Protein AF-A0A7S2YLT6-F1 (afdb_monomer)

Solvent-accessible surface area (backbone atoms only — not comparable to full-atom values): 23359 Å² total; per-residue (Å²): 95,72,69,26,52,54,26,42,77,68,73,33,27,68,60,14,34,54,52,37,60,72,60,44,71,87,67,78,70,88,83,60,82,76,54,68,43,43,98,84,69,46,69,44,79,70,74,45,62,66,46,40,48,51,37,14,54,24,23,46,75,59,68,37,20,67,62,13,30,54,28,36,37,53,46,51,60,62,55,68,71,61,72,83,83,61,91,67,80,53,81,66,76,68,55,53,59,20,54,49,27,35,52,33,18,52,18,21,49,46,44,41,50,50,50,62,64,68,48,70,79,67,71,42,69,41,72,37,62,57,96,84,40,79,73,46,65,46,74,36,79,46,83,60,48,63,55,38,47,66,68,65,47,79,78,67,84,84,80,55,72,71,58,63,66,74,70,57,59,60,85,74,35,73,67,26,54,52,43,44,74,76,45,14,57,64,56,17,47,55,25,21,53,53,13,53,71,32,89,79,38,49,69,68,49,33,44,52,26,35,50,55,42,20,51,51,24,50,74,48,64,39,31,67,61,12,25,54,37,15,48,52,40,41,54,54,57,50,56,57,56,75,69,49,76,75,69,86,78,77,76,73,89,79,74,97,79,78,81,89,76,80,88,89,88,83,81,78,70,62,67,63,54,55,53,52,51,52,51,37,52,49,41,21,50,40,33,48,23,28,52,48,26,17,51,20,30,35,77,72,68,37,28,66,62,15,43,33,47,54,37,47,93,64,81,51,91,54,29,57,59,51,41,12,26,28,50,43,56,42,54,71,68,53,25,73,75,29,57,68,42,35,21,46,33,24,42,28,40,12,52,52,27,18,52,51,15,53,30,32,39,71,66,64,42,48,70,61,13,36,53,30,7,52,53,7,36,53,27,40,55,49,20,61,71,54,41,52,77,74,49,55,76,78,46,71,69,69,66,50,62,65,64,34,62,18,52,51,44,30,36,52,36,28,51,76,72,67,40,53,68,64,30,49,52,59,55,53,68,43,78,108

Radius of gyration: 25.19 Å; Cα contacts (8 Å, |Δi|>4): 505; chains: 1; bounding box: 58×69×79 Å

Foldseek 3Di:
DVVLVVCVVVVNLVVSLVVLVVLDDPDDPPPDDQDCADPVRHGDSDPPLVSLQSNLVSCVSVLVLLSNLLSLLVSLVVLVVPDPPDPPDDVSVPPLLLVSLLSNLSSLVSLVVVVVVVPDQPQPFDFDDDVNHRLGTDSDSCPVQVVLLVVCDDPDPDDCPVVLVVPAPRRNDPSNSVCSNPPSLSSSLVSLVVSCPDPSRDPLSNLSSLLSNLVSCVSSVVLVSSLVSLVVLLVVLVVVVVPDDDDPPPPPPDDPDDDDDDDDDDPPPPPVVVVLVVVLSSLLSNLSSLLSNLSSCVSVLNLVVSVCSLQPPVPDPCSLLSSLCSNLSADPVNLVVDLLSVLSSLQSSLSSLLSNLSSCVSVVNLVSSLVSLVSSVVSNVVSVVSVPPVVCVPDVPLVVLLVRSSLVSNLVSCSVVVNNVVSVVSNVVSVD

pLDDT: mean 81.08, std 16.62, range [42.81, 97.69]

Organism: NCBI:txid265537

Nearest PDB structures (foldseek):
  6hc2-assembly4_S  TM=3.776E-01  e=1.003E-03  Homo sapiens
  5a6c-assembly2_A  TM=5.359E-01  e=8.672E-02  Homo sapiens
  4zlh-assembly1_A  TM=3.354E-01  e=3.673E-02  Escherichia coli O157:H7
  8qag-assembly2_B  TM=4.670E-01  e=6.438E-01  synthetic construct
  3lca-assembly1_A  TM=1.648E-01  e=1.759E-02  Saccharomyces cerevisiae

Secondary structure (DSSP, 8-state):
-HHHHHHHHTT-HHHHHHHHHHHS-S---TTS---SB-TTSPBP----HHHHHHHHHHHHHTT-HHHHHHHHHHHHHHHHTS-TT--S--TTTTS-HHHHHHHHHHHHHHHHHHHHHHS----EEEEEEETTEEEEEEEE-HHHHHHHHHHT----SSS-HHHHHTTSPPTTSHHHHHHHHH-HHHHHHHHHHHHHH-TT--HHHHHHHHHHHHHHHHHHT-HHHHHHHHHHHHHHHHH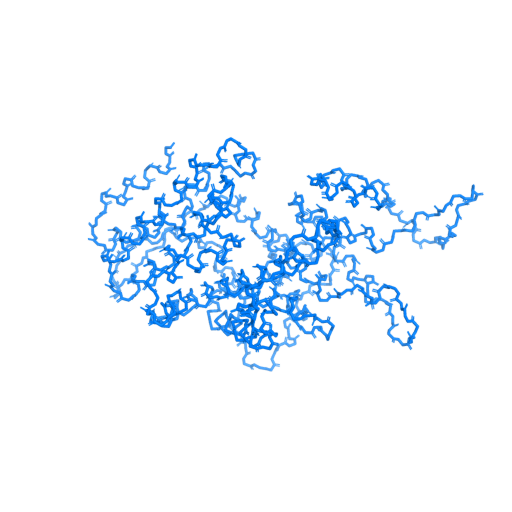HHHTSPPPTTTT--------------SSTTTHHHHHHHHHHHHHHHHHHHHHHHHHHHHHTT-HHHHHHHHHTTS--TTHHHHHHHHHHT--HHHHHH-HHHHHHHHHHHHHHHHHHHHHHHHTT-HHHHHHHHHHHHHHHHHHHHHSHHHHHTTS-HHHHHHS-HHHHHHHHHHHHTT-HHHHHHHHHHHH-

Mean predicted aligned error: 9.17 Å

Sequence (432 aa):
NNLSVVYQTSHKPHLALHTLGKAMPQQPNEESHPTLFLPDGTASPVTSVNAVWNAALCALQARNFRASYDCFAICLLHGSSINTDDNNNHIYAKFNHGRTWLRLAEACMGLHQELELSNKPYYNAAPINVAGEPAGVVIQHQAHLNHYQNMFGARGTSDDDDAYENELPPLGSAEDLELVSKMPLKRARYALERAIGHSDSDNETRHAANLCLSYICLVARDYVQALELSIAVILSTASEEELAPPPADAESKSDANKTPSADKSKDKSGTNSLTAALDTARMRRRATARMYAAEASCCLGDGLQAMQFLAGDGSDPDAFNKLASDLGGITLETAAASNMAKCRLARAQSEVRSSASAVTAAMGNLTAAKQLAISAQAMEDAAYLNGGAGMAAFEPTSFYRERSPARQALIYCLLRTGNHTAALSLLESARQ

Structure (mmCIF, N/CA/C/O backbone):
data_AF-A0A7S2YLT6-F1
#
_entry.id   AF-A0A7S2YLT6-F1
#
loop_
_atom_site.group_PDB
_atom_site.id
_atom_site.type_symbol
_atom_site.label_atom_id
_atom_site.label_alt_id
_atom_site.label_comp_id
_atom_site.label_asym_id
_atom_site.label_entity_id
_atom_site.label_seq_id
_atom_site.pdbx_PDB_ins_code
_atom_site.Cartn_x
_atom_site.Cartn_y
_atom_site.Cartn_z
_atom_site.occupancy
_atom_site.B_iso_or_equiv
_atom_site.auth_seq_id
_atom_site.auth_comp_id
_atom_site.auth_asym_id
_atom_site.auth_atom_id
_atom_site.pdbx_PDB_model_num
ATOM 1 N N . ASN A 1 1 ? 7.865 -2.178 -29.621 1.00 79.88 1 ASN A N 1
ATOM 2 C CA . ASN A 1 1 ? 7.938 -1.122 -28.589 1.00 79.88 1 ASN A CA 1
ATOM 3 C C . ASN A 1 1 ? 6.876 -0.031 -28.756 1.00 79.88 1 ASN A C 1
ATOM 5 O O . ASN A 1 1 ? 6.018 0.093 -27.902 1.00 79.88 1 ASN A O 1
ATOM 9 N N . ASN A 1 2 ? 6.839 0.744 -29.847 1.00 85.81 2 ASN A N 1
ATOM 10 C CA . ASN A 1 2 ? 5.836 1.826 -29.959 1.00 85.81 2 ASN A CA 1
ATOM 11 C C . ASN A 1 2 ? 4.386 1.313 -29.889 1.00 85.81 2 ASN A C 1
ATOM 13 O O . ASN A 1 2 ? 3.569 1.861 -29.156 1.00 85.81 2 ASN A O 1
ATOM 17 N N . LEU A 1 3 ? 4.084 0.205 -30.574 1.00 87.12 3 LEU A N 1
ATOM 18 C CA . LEU A 1 3 ? 2.760 -0.422 -30.512 1.00 87.12 3 LEU A CA 1
ATOM 19 C C . LEU A 1 3 ? 2.391 -0.901 -29.096 1.00 87.12 3 LEU A C 1
ATOM 21 O O . LEU A 1 3 ? 1.240 -0.775 -28.689 1.00 87.12 3 LEU A O 1
ATOM 25 N N . SER A 1 4 ? 3.357 -1.405 -28.321 1.00 87.12 4 SER A N 1
ATOM 26 C CA . SER A 1 4 ? 3.094 -1.828 -26.944 1.00 87.12 4 SER A CA 1
ATOM 27 C C . SER A 1 4 ? 2.821 -0.640 -26.031 1.00 87.12 4 SER A C 1
ATOM 29 O O . SER A 1 4 ? 1.921 -0.734 -25.208 1.00 87.12 4 SER A O 1
ATOM 31 N N . VAL A 1 5 ? 3.510 0.492 -26.224 1.00 86.31 5 VAL A N 1
ATOM 32 C CA . VAL A 1 5 ? 3.201 1.748 -25.519 1.00 86.31 5 VAL A CA 1
ATOM 33 C C . VAL A 1 5 ? 1.771 2.196 -25.827 1.00 86.31 5 VAL A C 1
ATOM 35 O O . VAL A 1 5 ? 1.038 2.535 -24.907 1.00 86.31 5 VAL A O 1
ATOM 38 N N . VAL A 1 6 ? 1.328 2.119 -27.087 1.00 90.56 6 VAL A N 1
ATOM 39 C CA . VAL A 1 6 ? -0.062 2.444 -27.464 1.00 90.56 6 VAL A CA 1
ATOM 40 C C . VAL A 1 6 ? -1.070 1.517 -26.776 1.00 90.56 6 VAL A C 1
ATOM 42 O O . VAL A 1 6 ? -2.093 1.977 -26.266 1.00 90.56 6 VAL A O 1
ATOM 45 N N . TYR A 1 7 ? -0.802 0.209 -26.723 1.00 91.12 7 TYR A N 1
ATOM 46 C CA . TYR A 1 7 ? -1.676 -0.719 -25.999 1.00 91.12 7 TYR A CA 1
ATOM 47 C C . TYR A 1 7 ? -1.670 -0.474 -24.491 1.00 91.12 7 TYR A C 1
ATOM 49 O O . TYR A 1 7 ? -2.726 -0.548 -23.863 1.00 91.12 7 TYR A O 1
ATOM 57 N N . GLN A 1 8 ? -0.518 -0.136 -23.920 1.00 86.50 8 GLN A N 1
ATOM 58 C CA . GLN A 1 8 ? -0.373 0.192 -22.509 1.00 86.50 8 GLN A CA 1
ATOM 59 C C . GLN A 1 8 ? -1.177 1.443 -22.137 1.00 86.50 8 GLN A C 1
ATOM 61 O O . GLN A 1 8 ? -1.973 1.400 -21.201 1.00 86.50 8 GLN A O 1
ATOM 66 N N . THR A 1 9 ? -1.034 2.532 -22.901 1.00 87.75 9 THR A N 1
ATOM 67 C CA . THR A 1 9 ? -1.788 3.778 -22.681 1.00 87.75 9 THR A CA 1
ATOM 68 C C . THR A 1 9 ? -3.284 3.609 -22.934 1.00 87.75 9 THR A C 1
ATOM 70 O O . THR A 1 9 ? -4.087 4.330 -22.355 1.00 87.75 9 THR A O 1
ATOM 73 N N . SER A 1 10 ? -3.674 2.609 -23.729 1.00 89.50 10 SER A N 1
ATOM 74 C CA . SER A 1 10 ? -5.073 2.211 -23.935 1.00 89.50 10 SER A CA 1
ATOM 75 C C . SER A 1 10 ? -5.601 1.232 -22.873 1.00 89.50 10 SER A C 1
ATOM 77 O O . SER A 1 10 ? -6.651 0.625 -23.085 1.00 89.50 10 SER A O 1
ATOM 79 N N . HIS A 1 11 ? -4.874 1.023 -21.768 1.00 85.94 11 HIS A N 1
ATOM 80 C CA . HIS A 1 11 ? -5.207 0.078 -20.694 1.00 85.94 11 HIS A CA 1
ATOM 81 C C . HIS A 1 11 ? -5.394 -1.379 -21.163 1.00 85.94 11 HIS A C 1
ATOM 83 O O . HIS A 1 11 ? -6.207 -2.127 -20.621 1.00 85.94 11 HIS A O 1
ATOM 89 N N . LYS A 1 12 ? -4.618 -1.816 -22.165 1.00 89.81 12 LYS A N 1
ATOM 90 C CA . LYS A 1 12 ? -4.591 -3.200 -22.679 1.00 89.81 12 LYS A CA 1
ATOM 91 C C . LYS A 1 12 ? -3.214 -3.846 -22.452 1.00 89.81 12 LYS A C 1
ATOM 93 O O . LYS A 1 12 ? -2.531 -4.189 -23.423 1.00 89.81 12 LYS A O 1
ATOM 98 N N . PRO A 1 13 ? -2.786 -4.041 -21.188 1.00 88.25 13 PRO A N 1
ATOM 99 C CA . PRO A 1 13 ? -1.430 -4.498 -20.874 1.00 88.25 13 PRO A CA 1
ATOM 100 C C . PRO A 1 13 ? -1.134 -5.908 -21.409 1.00 88.25 13 PRO A C 1
ATOM 102 O O . PRO A 1 13 ? -0.014 -6.182 -21.823 1.00 88.25 13 PRO A O 1
ATOM 105 N N . HIS A 1 14 ? -2.141 -6.782 -21.509 1.00 87.94 14 HIS A N 1
ATOM 106 C CA . HIS A 1 14 ? -1.992 -8.124 -22.085 1.00 87.94 14 HIS A CA 1
ATOM 107 C C . HIS A 1 14 ? -1.628 -8.096 -23.583 1.00 87.94 14 HIS A C 1
ATOM 109 O O . HIS A 1 14 ? -0.781 -8.870 -24.026 1.00 87.94 14 HIS A O 1
ATOM 115 N N . LEU A 1 15 ? -2.207 -7.175 -24.369 1.00 89.94 15 LEU A N 1
ATOM 116 C CA . LEU A 1 15 ? -1.831 -6.992 -25.778 1.00 89.94 15 LEU A CA 1
ATOM 117 C C . LEU A 1 15 ? -0.440 -6.371 -25.900 1.00 89.94 15 LEU A C 1
ATOM 119 O O . LEU A 1 15 ? 0.342 -6.784 -26.756 1.00 89.94 15 LEU A O 1
ATOM 123 N N . ALA A 1 16 ? -0.122 -5.409 -25.026 1.00 89.31 16 ALA A N 1
ATOM 124 C CA . ALA A 1 16 ? 1.204 -4.807 -24.962 1.00 89.31 16 ALA A CA 1
ATOM 125 C C . ALA A 1 16 ? 2.275 -5.881 -24.714 1.00 89.31 16 ALA A C 1
ATOM 127 O O . ALA A 1 16 ? 3.212 -5.998 -25.507 1.00 89.31 16 ALA A O 1
ATOM 128 N N . LEU A 1 17 ? 2.071 -6.733 -23.704 1.00 87.44 17 LEU A N 1
ATOM 129 C CA . LEU A 1 17 ? 2.931 -7.877 -23.398 1.00 87.44 17 LEU A CA 1
ATOM 130 C C . LEU A 1 17 ? 3.064 -8.836 -24.571 1.00 87.44 17 LEU A C 1
ATOM 132 O O . LEU A 1 17 ? 4.178 -9.194 -24.928 1.00 87.44 17 LEU A O 1
ATOM 136 N N . HIS A 1 18 ? 1.959 -9.214 -25.212 1.00 86.94 18 HIS A N 1
ATOM 137 C CA . HIS A 1 18 ? 2.003 -10.114 -26.362 1.00 86.94 18 HIS A CA 1
ATOM 138 C C . HIS A 1 18 ? 2.833 -9.531 -27.519 1.00 86.94 18 HIS A C 1
ATOM 140 O O . HIS A 1 18 ? 3.633 -10.238 -28.130 1.00 86.94 18 HIS A O 1
ATOM 146 N N . THR A 1 19 ? 2.701 -8.231 -27.806 1.00 87.56 19 THR A N 1
ATOM 147 C CA . THR A 1 19 ? 3.532 -7.587 -28.837 1.00 87.56 19 THR A CA 1
ATOM 148 C C . THR A 1 19 ? 5.002 -7.478 -28.451 1.00 87.56 19 THR A C 1
ATOM 150 O O . THR A 1 19 ? 5.856 -7.620 -29.323 1.00 87.56 19 THR A O 1
ATOM 153 N N . LEU A 1 20 ? 5.312 -7.252 -27.171 1.00 86.00 20 LEU A N 1
ATOM 154 C CA . LEU A 1 20 ? 6.690 -7.225 -26.681 1.00 86.00 20 LEU A CA 1
ATOM 155 C C . LEU A 1 20 ? 7.308 -8.620 -26.679 1.00 86.00 20 LEU A C 1
ATOM 157 O O . LEU A 1 20 ? 8.419 -8.772 -27.164 1.00 86.00 20 LEU A O 1
ATOM 161 N N . GLY A 1 21 ? 6.570 -9.644 -26.252 1.00 82.88 21 GLY A N 1
ATOM 162 C CA . GLY A 1 21 ? 7.010 -11.037 -26.288 1.00 82.88 21 GLY A CA 1
ATOM 163 C C . GLY A 1 21 ? 7.310 -11.534 -27.703 1.00 82.88 21 GLY A C 1
ATOM 164 O O . GLY A 1 21 ? 8.253 -12.288 -27.884 1.00 82.88 21 GLY A O 1
ATOM 165 N N . LYS A 1 22 ? 6.575 -11.061 -28.722 1.00 81.81 22 LYS A N 1
ATOM 166 C CA . LYS A 1 22 ? 6.902 -11.333 -30.136 1.00 81.81 22 LYS A CA 1
ATOM 167 C C . LYS A 1 22 ? 8.126 -10.574 -30.648 1.00 81.81 22 LYS A C 1
ATOM 169 O O . LYS A 1 22 ? 8.741 -11.012 -31.611 1.00 81.81 22 LYS A O 1
ATOM 174 N N . ALA A 1 23 ? 8.416 -9.411 -30.070 1.00 76.25 23 ALA A N 1
ATOM 175 C CA . ALA A 1 23 ? 9.531 -8.562 -30.481 1.00 76.25 23 ALA A CA 1
ATOM 176 C C . ALA A 1 23 ? 10.844 -8.921 -29.770 1.00 76.25 23 ALA A C 1
ATOM 178 O O . ALA A 1 23 ? 11.910 -8.585 -30.277 1.00 76.25 23 ALA A O 1
ATOM 179 N N . MET A 1 24 ? 10.773 -9.565 -28.603 1.00 75.25 24 MET A N 1
ATOM 180 C CA . MET A 1 24 ? 11.944 -10.081 -27.904 1.00 75.25 24 MET A CA 1
ATOM 181 C C . MET A 1 24 ? 12.406 -11.373 -28.597 1.00 75.25 24 MET A C 1
ATOM 183 O O . MET A 1 24 ? 11.595 -12.286 -28.766 1.00 75.25 24 MET A O 1
ATOM 187 N N . PRO A 1 25 ? 13.672 -11.465 -29.034 1.00 65.19 25 PRO A N 1
ATOM 188 C CA . PRO A 1 25 ? 14.190 -12.674 -29.653 1.00 65.19 25 PRO A CA 1
ATOM 189 C C . PRO A 1 25 ? 14.102 -13.849 -28.671 1.00 65.19 25 PRO A C 1
ATOM 191 O O . PRO A 1 25 ? 14.410 -13.712 -27.486 1.00 65.19 25 PRO A O 1
ATOM 194 N N . GLN A 1 26 ? 13.695 -15.016 -29.173 1.00 60.03 26 GLN A N 1
ATOM 195 C CA . GLN A 1 26 ? 13.827 -16.276 -28.444 1.00 60.03 26 GLN A CA 1
ATOM 196 C C . GLN A 1 26 ? 15.311 -16.652 -28.425 1.00 60.03 26 GLN A C 1
ATOM 198 O O . GLN A 1 26 ? 15.768 -17.336 -29.326 1.00 60.03 26 GLN A O 1
ATOM 203 N N . GLN A 1 27 ? 16.041 -16.136 -27.433 1.00 51.41 27 GLN A N 1
ATOM 204 C CA . GLN A 1 27 ? 17.488 -16.279 -27.228 1.00 51.41 27 GLN A CA 1
ATOM 205 C C . GLN A 1 27 ? 18.375 -15.773 -28.389 1.00 51.41 27 GLN A C 1
ATOM 207 O O . GLN A 1 27 ? 18.330 -16.296 -29.501 1.00 51.41 27 GLN A O 1
ATOM 212 N N . PRO A 1 28 ? 19.259 -14.786 -28.156 1.00 50.31 28 PRO A N 1
ATOM 213 C CA . PRO A 1 28 ? 20.411 -14.633 -29.029 1.00 50.31 28 PRO A CA 1
ATOM 214 C C . PRO A 1 28 ? 21.312 -15.856 -28.811 1.00 50.31 28 PRO A C 1
ATOM 216 O O . PRO A 1 28 ? 21.726 -16.117 -27.686 1.00 50.31 28 PRO A O 1
ATOM 219 N N . ASN A 1 29 ? 21.625 -16.614 -29.863 1.00 50.16 29 ASN A N 1
ATOM 220 C CA . ASN A 1 29 ? 22.823 -17.451 -29.821 1.00 50.16 29 ASN A CA 1
ATOM 221 C C . ASN A 1 29 ? 24.004 -16.496 -29.575 1.00 50.16 29 ASN A C 1
ATOM 223 O O . ASN A 1 29 ? 24.297 -15.652 -30.422 1.00 50.16 29 ASN A O 1
ATOM 227 N N . GLU A 1 30 ? 24.620 -16.593 -28.397 1.00 49.53 30 GLU A N 1
ATOM 228 C CA . GLU A 1 30 ? 25.585 -15.629 -27.839 1.00 49.53 30 GLU A CA 1
ATOM 229 C C . GLU A 1 30 ? 26.879 -15.460 -28.658 1.00 49.53 30 GLU A C 1
ATOM 231 O O . GLU A 1 30 ? 27.674 -14.569 -28.375 1.00 49.53 30 GLU A O 1
ATOM 236 N N . GLU A 1 31 ? 27.099 -16.256 -29.704 1.00 52.62 31 GLU A N 1
ATOM 237 C CA . GLU A 1 31 ? 28.391 -16.307 -30.399 1.00 52.62 31 GLU A CA 1
ATOM 238 C C . GLU A 1 31 ? 28.473 -15.479 -31.689 1.00 52.62 31 GLU A C 1
ATOM 240 O O . GLU A 1 31 ? 29.566 -15.268 -32.216 1.00 52.62 31 GLU A O 1
ATOM 245 N N . SER A 1 32 ? 27.361 -14.958 -32.214 1.00 53.44 32 SER A N 1
ATOM 246 C CA . SER A 1 32 ? 27.399 -14.107 -33.409 1.00 53.44 32 SER A CA 1
ATOM 247 C C . SER A 1 32 ? 27.190 -12.648 -33.030 1.00 53.44 32 SER A C 1
ATOM 249 O O . SER A 1 32 ? 26.069 -12.252 -32.707 1.00 53.44 32 SER A O 1
ATOM 251 N N . HIS A 1 33 ? 28.253 -11.841 -33.106 1.00 52.03 33 HIS A N 1
ATOM 252 C CA . HIS A 1 33 ? 28.152 -10.382 -33.076 1.00 52.03 33 HIS A CA 1
ATOM 253 C C . HIS A 1 33 ? 26.972 -9.935 -33.955 1.00 52.03 33 HIS A C 1
ATOM 255 O O . HIS A 1 33 ? 26.983 -10.220 -35.157 1.00 52.03 33 HIS A O 1
ATOM 261 N N . PRO A 1 34 ? 25.942 -9.276 -33.395 1.00 53.28 34 PRO A N 1
ATOM 262 C CA . PRO A 1 34 ? 24.777 -8.913 -34.172 1.00 53.28 34 PRO A CA 1
ATOM 263 C C . PRO A 1 34 ? 25.205 -7.824 -35.146 1.00 53.28 34 PRO A C 1
ATOM 265 O O . PRO A 1 34 ? 25.436 -6.675 -34.765 1.00 53.28 34 PRO A O 1
ATOM 268 N N . THR A 1 35 ? 25.314 -8.171 -36.426 1.00 59.00 35 THR A N 1
ATOM 269 C CA . THR A 1 35 ? 25.265 -7.153 -37.464 1.00 59.00 35 THR A CA 1
ATOM 270 C C . THR A 1 35 ? 23.956 -6.394 -37.259 1.00 59.00 35 THR A C 1
ATOM 272 O O . THR A 1 35 ? 22.888 -6.993 -37.127 1.00 59.00 35 THR A O 1
ATOM 275 N N . LEU A 1 36 ? 24.039 -5.062 -37.179 1.00 63.19 36 LEU A N 1
ATOM 276 C CA . LEU A 1 36 ? 22.884 -4.181 -36.946 1.00 63.19 36 LEU A CA 1
ATOM 277 C C . LEU A 1 36 ? 21.763 -4.416 -37.971 1.00 63.19 36 LEU A C 1
ATOM 279 O O . LEU A 1 36 ? 20.600 -4.124 -37.702 1.00 63.19 36 LEU A O 1
ATOM 283 N N . PHE A 1 37 ? 22.125 -4.990 -39.117 1.00 67.50 37 PHE A N 1
ATOM 284 C CA . PHE A 1 37 ? 21.235 -5.439 -40.167 1.00 67.50 37 PHE A CA 1
ATOM 285 C C . PHE A 1 37 ? 21.478 -6.919 -40.479 1.00 67.50 37 PHE A C 1
ATOM 287 O O . PHE A 1 37 ? 22.622 -7.382 -40.515 1.00 67.50 37 PHE A O 1
ATOM 294 N N . LEU A 1 38 ? 20.395 -7.651 -40.706 1.00 71.19 38 LEU A N 1
ATOM 295 C CA . LEU A 1 38 ? 20.391 -8.966 -41.326 1.00 71.19 38 LEU A CA 1
ATOM 296 C C . LEU A 1 38 ? 20.806 -8.842 -42.811 1.00 71.19 38 LEU A C 1
ATOM 298 O O . LEU A 1 38 ? 20.745 -7.748 -43.382 1.00 71.19 38 LEU A O 1
ATOM 302 N N . PRO A 1 39 ? 21.231 -9.938 -43.469 1.00 74.38 39 PRO A N 1
ATOM 303 C CA . PRO A 1 39 ? 21.672 -9.917 -44.871 1.00 74.38 39 PRO A CA 1
ATOM 304 C C . PRO A 1 39 ? 20.626 -9.402 -45.873 1.00 74.38 39 PRO A C 1
ATOM 306 O O . PRO A 1 39 ? 20.978 -8.998 -46.977 1.00 74.38 39 PRO A O 1
ATOM 309 N N . ASP A 1 40 ? 19.348 -9.410 -45.497 1.00 78.56 40 ASP A N 1
ATOM 310 C CA . ASP A 1 40 ? 18.225 -8.879 -46.277 1.00 78.56 40 ASP A CA 1
ATOM 311 C C . ASP A 1 40 ? 18.018 -7.359 -46.102 1.00 78.56 40 ASP A C 1
ATOM 313 O O . ASP A 1 40 ? 17.088 -6.787 -46.672 1.00 78.56 40 ASP A O 1
ATOM 317 N N . GLY A 1 41 ? 18.877 -6.693 -45.322 1.00 73.50 41 GLY A N 1
ATOM 318 C CA . GLY A 1 41 ? 18.798 -5.265 -45.021 1.00 73.50 41 GLY A CA 1
ATOM 319 C C . GLY A 1 41 ? 17.796 -4.909 -43.921 1.00 73.50 41 GLY A C 1
ATOM 320 O O . GLY A 1 41 ? 17.637 -3.727 -43.609 1.00 73.50 41 GLY A O 1
ATOM 321 N N . THR A 1 42 ? 17.126 -5.887 -43.305 1.00 70.50 42 THR A N 1
ATOM 322 C CA . THR A 1 42 ? 16.268 -5.632 -42.143 1.00 70.50 42 THR A CA 1
ATOM 323 C C . THR A 1 42 ? 17.117 -5.426 -40.895 1.00 70.50 42 THR A C 1
ATOM 325 O O . THR A 1 42 ? 18.162 -6.047 -40.733 1.00 70.50 42 THR A O 1
ATOM 328 N N . ALA A 1 43 ? 16.717 -4.516 -40.006 1.00 60.72 43 ALA A N 1
ATOM 329 C CA . ALA A 1 43 ? 17.451 -4.308 -38.761 1.00 60.72 43 ALA A CA 1
ATOM 330 C C . ALA A 1 43 ? 17.363 -5.571 -37.890 1.00 60.72 43 ALA A C 1
ATOM 332 O O . ALA A 1 43 ? 16.267 -6.089 -37.662 1.00 60.72 43 ALA A O 1
ATOM 333 N N . SER A 1 44 ? 18.503 -6.049 -3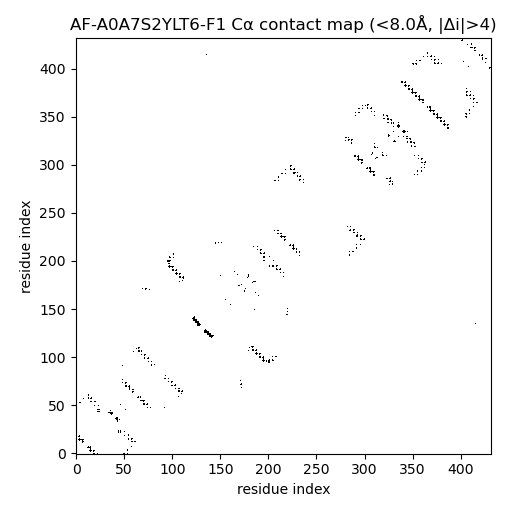7.389 1.00 56.59 44 SER A N 1
ATOM 334 C CA . SER A 1 44 ? 18.528 -7.137 -36.413 1.00 56.59 44 SER A CA 1
ATOM 335 C C . SER A 1 44 ? 17.742 -6.702 -35.171 1.00 56.59 44 SER A C 1
ATOM 337 O O . SER A 1 44 ? 17.870 -5.543 -34.753 1.00 56.59 44 SER A O 1
ATOM 339 N N . PRO A 1 45 ? 16.897 -7.572 -34.583 1.00 57.16 45 PRO A N 1
ATOM 340 C CA . PRO A 1 45 ? 16.156 -7.247 -33.376 1.00 57.16 45 PRO A CA 1
ATOM 341 C C . PRO A 1 45 ? 17.136 -7.077 -32.213 1.00 57.16 45 PRO A C 1
ATOM 343 O O . PRO A 1 45 ? 17.424 -8.006 -31.466 1.00 57.16 45 PRO A O 1
ATOM 346 N N . VAL A 1 46 ? 17.653 -5.863 -32.039 1.00 58.91 46 VAL A N 1
ATOM 347 C CA . VAL A 1 46 ? 18.353 -5.491 -30.817 1.00 58.91 46 VAL A CA 1
ATOM 348 C C . VAL A 1 46 ? 17.290 -5.423 -29.734 1.00 58.91 46 VAL A C 1
ATOM 350 O O . VAL A 1 46 ? 16.405 -4.559 -29.773 1.00 58.91 46 VAL A O 1
ATOM 353 N N . THR A 1 47 ? 17.360 -6.338 -28.769 1.00 64.56 47 THR A N 1
ATOM 354 C CA . THR A 1 47 ? 16.562 -6.266 -27.546 1.00 64.56 47 THR A CA 1
ATOM 355 C C . THR A 1 47 ? 16.984 -5.016 -26.786 1.00 64.56 47 THR A C 1
ATOM 357 O O . THR A 1 47 ? 17.860 -5.043 -25.931 1.00 64.56 47 THR A O 1
ATOM 360 N N . SER A 1 48 ? 16.408 -3.869 -27.145 1.00 74.81 48 SER A N 1
ATOM 361 C CA . SER A 1 48 ? 16.699 -2.629 -26.438 1.00 74.81 48 SER A CA 1
ATOM 362 C C . SER A 1 48 ? 16.274 -2.800 -24.981 1.00 74.81 48 SER A C 1
ATOM 364 O O . SER A 1 48 ? 15.169 -3.290 -24.726 1.00 74.81 48 SER A O 1
ATOM 366 N N . VAL A 1 49 ? 17.097 -2.344 -24.038 1.00 79.06 49 VAL A N 1
ATOM 367 C CA . VAL A 1 49 ? 16.742 -2.286 -22.607 1.00 79.06 49 VAL A CA 1
ATOM 368 C C . VAL A 1 49 ? 15.380 -1.598 -22.415 1.00 79.06 49 VAL A C 1
ATOM 370 O O . VAL A 1 49 ? 14.574 -2.026 -21.598 1.00 79.06 49 VAL A O 1
ATOM 373 N N . ASN A 1 50 ? 15.040 -0.622 -23.267 1.00 82.00 50 ASN A N 1
ATOM 374 C CA . ASN A 1 50 ? 13.733 0.046 -23.303 1.00 82.00 50 ASN A CA 1
ATOM 375 C C . ASN A 1 50 ? 12.557 -0.915 -23.550 1.00 82.00 50 ASN A C 1
ATOM 377 O O . ASN A 1 50 ? 11.479 -0.731 -22.986 1.00 82.00 50 ASN A O 1
ATOM 381 N N . ALA A 1 51 ? 12.731 -1.910 -24.423 1.00 85.19 51 ALA A N 1
ATOM 382 C CA . ALA A 1 51 ? 11.701 -2.907 -24.701 1.00 85.19 51 ALA A CA 1
ATOM 383 C C . ALA A 1 51 ? 11.500 -3.837 -23.497 1.00 85.19 51 ALA A C 1
ATOM 385 O O . ALA A 1 51 ? 10.354 -4.104 -23.141 1.00 85.19 51 ALA A O 1
ATOM 386 N N . VAL A 1 52 ? 12.588 -4.258 -22.841 1.00 88.44 52 VAL A N 1
ATOM 387 C CA . VAL A 1 52 ? 12.534 -5.078 -21.616 1.00 88.44 52 VAL A CA 1
ATOM 388 C C . VAL A 1 52 ? 11.900 -4.292 -20.469 1.00 88.44 52 VAL A C 1
ATOM 390 O O . VAL A 1 52 ? 10.990 -4.787 -19.813 1.00 88.44 52 VAL A O 1
ATOM 393 N N . TRP A 1 53 ? 12.284 -3.027 -20.289 1.00 90.06 53 TRP A N 1
ATOM 394 C CA . TRP A 1 53 ? 11.681 -2.113 -19.319 1.00 90.06 53 TRP A CA 1
ATOM 395 C C . TRP A 1 53 ? 10.169 -1.957 -19.527 1.00 90.06 53 TRP A C 1
ATOM 397 O O . TRP A 1 53 ? 9.381 -2.103 -18.593 1.00 90.06 53 TRP A O 1
ATOM 407 N N . ASN A 1 54 ? 9.737 -1.704 -20.765 1.00 90.00 54 ASN A N 1
ATOM 408 C CA . ASN A 1 54 ? 8.315 -1.585 -21.076 1.00 90.00 54 ASN A CA 1
ATOM 409 C C . ASN A 1 54 ? 7.575 -2.918 -20.894 1.00 90.00 54 ASN A C 1
ATOM 411 O O . ASN A 1 54 ? 6.416 -2.911 -20.478 1.00 90.00 54 ASN A O 1
ATOM 415 N N . ALA A 1 55 ? 8.230 -4.054 -21.162 1.00 91.62 55 ALA A N 1
ATOM 416 C CA . ALA A 1 55 ? 7.671 -5.377 -20.894 1.00 91.62 55 ALA A CA 1
ATOM 417 C C . ALA A 1 55 ? 7.483 -5.597 -19.393 1.00 91.62 55 ALA A C 1
ATOM 419 O O . ALA A 1 55 ? 6.398 -6.008 -18.988 1.00 91.62 55 ALA A O 1
ATOM 420 N N . ALA A 1 56 ? 8.473 -5.221 -18.579 1.00 93.12 56 ALA A N 1
ATOM 421 C CA . ALA A 1 56 ? 8.397 -5.265 -17.125 1.00 93.12 56 ALA A CA 1
ATOM 422 C C . ALA A 1 56 ? 7.210 -4.441 -16.604 1.00 93.12 56 ALA A C 1
ATOM 424 O O . ALA A 1 56 ? 6.369 -4.955 -15.875 1.00 93.12 56 ALA A O 1
ATOM 425 N N . LEU A 1 57 ? 7.060 -3.191 -17.061 1.00 92.75 57 LEU A N 1
ATOM 426 C CA . LEU A 1 57 ? 5.933 -2.338 -16.668 1.00 92.75 57 LEU A CA 1
ATOM 427 C C . LEU A 1 57 ? 4.575 -2.912 -17.088 1.00 92.75 57 LEU A C 1
ATOM 429 O O . LEU A 1 57 ? 3.617 -2.850 -16.319 1.00 92.75 57 LEU A O 1
ATOM 433 N N . CYS A 1 58 ? 4.471 -3.470 -18.296 1.00 92.94 58 CYS A N 1
ATOM 434 C CA . CYS A 1 58 ? 3.228 -4.096 -18.742 1.00 92.94 58 CYS A CA 1
ATOM 435 C C . CYS A 1 58 ? 2.927 -5.378 -17.949 1.00 92.94 58 CYS A C 1
ATOM 437 O O . CYS A 1 58 ? 1.762 -5.640 -17.657 1.00 92.94 58 CYS A O 1
ATOM 439 N N . ALA A 1 59 ? 3.953 -6.151 -17.576 1.00 93.44 59 ALA A N 1
ATOM 440 C CA . ALA A 1 59 ? 3.829 -7.344 -16.739 1.00 93.44 59 ALA A CA 1
ATOM 441 C C . ALA A 1 59 ? 3.332 -6.971 -15.344 1.00 93.44 59 ALA A C 1
ATOM 443 O O . ALA A 1 59 ? 2.355 -7.549 -14.873 1.00 93.44 59 ALA A O 1
ATOM 444 N N . LEU A 1 60 ? 3.918 -5.931 -14.749 1.00 94.19 60 LEU A N 1
ATOM 445 C CA . LEU A 1 60 ? 3.502 -5.380 -13.465 1.00 94.19 60 LEU A CA 1
ATOM 446 C C . LEU A 1 60 ? 2.035 -4.928 -13.489 1.00 94.19 60 LEU A C 1
ATOM 448 O O . LEU A 1 60 ? 1.241 -5.321 -12.640 1.00 94.19 60 LEU A O 1
ATOM 452 N N . GLN A 1 61 ? 1.639 -4.168 -14.516 1.00 91.25 61 GLN A N 1
ATOM 453 C CA . GLN A 1 61 ? 0.253 -3.713 -14.699 1.00 91.25 61 GLN A CA 1
ATOM 454 C C . GLN A 1 61 ? -0.733 -4.860 -14.948 1.00 91.25 61 GLN A C 1
ATOM 456 O O . GLN A 1 61 ? -1.899 -4.762 -14.569 1.00 91.25 61 GLN A O 1
ATOM 461 N N . ALA A 1 62 ? -0.282 -5.944 -15.580 1.00 89.12 62 ALA A N 1
ATOM 462 C CA . ALA A 1 62 ? -1.062 -7.161 -15.772 1.00 89.12 62 ALA A CA 1
ATOM 463 C C . ALA A 1 62 ? -1.076 -8.079 -14.534 1.00 89.12 62 ALA A C 1
ATOM 465 O O . ALA A 1 62 ? -1.637 -9.168 -14.621 1.00 89.12 62 ALA A O 1
ATOM 466 N N . ARG A 1 63 ? -0.462 -7.663 -13.413 1.00 91.75 63 ARG A N 1
ATOM 467 C CA . ARG A 1 63 ? -0.249 -8.475 -12.202 1.00 91.75 63 ARG A CA 1
ATOM 468 C C . ARG A 1 63 ? 0.522 -9.778 -12.466 1.00 91.75 63 ARG A C 1
ATOM 470 O O . ARG A 1 63 ? 0.393 -10.732 -11.722 1.00 91.75 63 ARG A O 1
ATOM 477 N N . ASN A 1 64 ? 1.347 -9.832 -13.514 1.00 93.62 64 ASN A N 1
ATOM 478 C CA . ASN A 1 64 ? 2.305 -10.919 -13.711 1.00 93.62 64 ASN A CA 1
ATOM 479 C C . ASN A 1 64 ? 3.635 -10.530 -13.058 1.00 93.62 64 ASN A C 1
ATOM 481 O O . ASN A 1 64 ? 4.591 -10.117 -13.724 1.00 93.62 64 ASN A O 1
ATOM 485 N N . PHE A 1 65 ? 3.664 -10.607 -11.729 1.00 95.94 65 PHE A N 1
ATOM 486 C CA . PHE A 1 65 ? 4.775 -10.096 -10.933 1.00 95.94 65 PHE A CA 1
ATOM 487 C C . PHE A 1 65 ? 6.078 -10.862 -11.165 1.00 95.94 65 PHE A C 1
ATOM 489 O O . PHE A 1 65 ? 7.141 -10.250 -11.172 1.00 95.94 65 PHE A O 1
ATOM 496 N N . ARG A 1 66 ? 6.006 -12.168 -11.448 1.00 95.81 66 ARG A N 1
ATOM 497 C CA . ARG A 1 66 ? 7.188 -12.979 -11.772 1.00 95.81 66 ARG A CA 1
ATOM 498 C C . ARG A 1 66 ? 7.858 -12.514 -13.063 1.00 95.81 66 ARG A C 1
ATOM 500 O O . ARG A 1 66 ? 9.038 -12.195 -13.055 1.00 95.81 66 ARG A O 1
ATOM 507 N N . ALA A 1 67 ? 7.094 -12.384 -14.149 1.00 93.75 67 ALA A N 1
ATOM 508 C CA . ALA A 1 67 ? 7.649 -11.886 -15.408 1.00 93.75 67 ALA A CA 1
ATOM 509 C C . ALA A 1 67 ? 8.152 -10.439 -15.277 1.00 93.75 67 ALA A C 1
ATOM 511 O O . ALA A 1 67 ? 9.160 -10.071 -15.879 1.00 93.75 67 ALA A O 1
ATOM 512 N N . SER A 1 68 ? 7.462 -9.616 -14.478 1.00 95.62 68 SER A N 1
ATOM 513 C CA . SER A 1 68 ? 7.911 -8.258 -14.167 1.00 95.62 68 SER A CA 1
ATOM 514 C C . SER A 1 68 ? 9.257 -8.255 -13.449 1.00 95.62 68 SER A C 1
ATOM 516 O O . SER A 1 68 ? 10.123 -7.456 -13.801 1.00 95.62 68 SER A O 1
ATOM 518 N N . TYR A 1 69 ? 9.419 -9.124 -12.452 1.00 96.81 69 TYR A N 1
ATOM 519 C CA . TYR A 1 69 ? 10.652 -9.286 -11.697 1.00 96.81 69 TYR A CA 1
ATOM 520 C C . TYR A 1 69 ? 11.811 -9.667 -12.622 1.00 96.81 69 TYR A C 1
ATOM 522 O O . TYR A 1 69 ? 12.806 -8.945 -12.669 1.00 96.81 69 TYR A O 1
ATOM 530 N N . ASP A 1 70 ? 11.634 -10.721 -13.426 1.00 93.44 70 ASP A N 1
ATOM 531 C CA . ASP A 1 70 ? 12.653 -11.217 -14.358 1.00 93.44 70 ASP A CA 1
ATOM 532 C C . ASP A 1 70 ? 13.112 -10.108 -15.318 1.00 93.44 70 ASP A C 1
ATOM 534 O O . ASP A 1 70 ? 14.306 -9.877 -15.510 1.00 93.44 70 ASP A O 1
ATOM 538 N N . CYS A 1 71 ? 12.163 -9.350 -15.879 1.00 92.75 71 CYS A N 1
ATOM 539 C CA . CYS A 1 71 ? 12.480 -8.257 -16.794 1.00 92.75 71 CYS A CA 1
ATOM 540 C C . CYS A 1 71 ? 13.229 -7.106 -16.097 1.00 92.75 71 CYS A C 1
ATOM 542 O O . CYS A 1 71 ? 14.181 -6.571 -16.666 1.00 92.75 71 CYS A O 1
ATOM 544 N N . PHE A 1 72 ? 12.844 -6.713 -14.875 1.00 94.50 72 PHE A N 1
ATOM 545 C CA . PHE A 1 72 ? 13.576 -5.675 -14.139 1.00 94.50 72 PHE A CA 1
ATOM 546 C C . PHE A 1 72 ? 14.968 -6.138 -13.700 1.00 94.50 72 PHE A C 1
ATOM 548 O O . PHE A 1 72 ? 15.904 -5.342 -13.760 1.00 94.50 72 PHE A O 1
ATOM 555 N N . ALA A 1 73 ? 15.126 -7.409 -13.325 1.00 94.06 73 ALA A N 1
ATOM 556 C CA . ALA A 1 73 ? 16.424 -8.000 -13.018 1.00 94.06 73 ALA A CA 1
ATOM 557 C C . ALA A 1 73 ? 17.359 -7.930 -14.234 1.00 94.06 73 ALA A C 1
ATOM 559 O O . ALA A 1 73 ? 18.480 -7.434 -14.122 1.00 94.06 73 ALA A O 1
ATOM 560 N N . ILE A 1 74 ? 16.865 -8.304 -15.421 1.00 89.75 74 ILE A N 1
ATOM 561 C CA . ILE A 1 74 ? 17.602 -8.170 -16.687 1.00 89.75 74 ILE A CA 1
ATOM 562 C C . ILE A 1 74 ? 18.002 -6.709 -16.933 1.00 89.75 74 ILE A C 1
ATOM 564 O O . ILE A 1 74 ? 19.163 -6.448 -17.251 1.00 89.75 74 ILE A O 1
ATOM 568 N N . CYS A 1 75 ? 17.083 -5.752 -16.759 1.00 89.62 75 CYS A N 1
ATOM 569 C CA . CYS A 1 75 ? 17.388 -4.326 -16.919 1.00 89.62 75 CYS A CA 1
ATOM 570 C C . CYS A 1 75 ? 18.525 -3.860 -15.995 1.00 89.62 75 CYS A C 1
ATOM 572 O O . CYS A 1 75 ? 19.382 -3.096 -16.431 1.00 89.62 75 CYS A O 1
ATOM 574 N N . LEU A 1 76 ? 18.545 -4.314 -14.738 1.00 89.94 76 LEU A N 1
ATOM 575 C CA . LEU A 1 76 ? 19.574 -3.942 -13.763 1.00 89.94 76 LEU A CA 1
ATOM 576 C C . LEU A 1 76 ? 20.936 -4.561 -14.091 1.00 89.94 76 LEU A C 1
ATOM 578 O O . LEU A 1 76 ? 21.930 -3.840 -14.075 1.00 89.94 76 LEU A O 1
ATOM 582 N N . LEU A 1 77 ? 20.973 -5.845 -14.462 1.00 88.31 77 LEU A N 1
ATOM 583 C CA . LEU A 1 77 ? 22.204 -6.544 -14.858 1.00 88.31 77 LEU A CA 1
ATOM 584 C C . LEU A 1 77 ? 22.862 -5.908 -16.092 1.00 88.31 77 LEU A C 1
ATOM 586 O O . LEU A 1 77 ? 24.080 -5.743 -16.143 1.00 88.31 77 LEU A O 1
ATOM 590 N N . HIS A 1 78 ? 22.057 -5.509 -17.081 1.00 82.38 78 HIS A N 1
ATOM 591 C CA . HIS A 1 78 ? 22.565 -4.829 -18.276 1.00 82.38 78 HIS A CA 1
ATOM 592 C C . HIS A 1 78 ? 22.960 -3.377 -17.986 1.00 82.38 78 HIS A C 1
ATOM 594 O O . HIS A 1 78 ? 23.879 -2.856 -18.615 1.00 82.38 78 HIS A O 1
ATOM 600 N N . GLY A 1 79 ? 22.288 -2.727 -17.030 1.00 76.06 79 GLY A N 1
ATOM 601 C CA . GLY A 1 79 ? 22.608 -1.368 -16.601 1.00 76.06 79 GLY A CA 1
ATOM 602 C C . GLY A 1 79 ? 23.951 -1.264 -15.875 1.00 76.06 79 GLY A C 1
ATOM 603 O O . GLY A 1 79 ? 24.669 -0.294 -16.087 1.00 76.06 79 GLY A O 1
ATOM 604 N N . SER A 1 80 ? 24.326 -2.260 -15.065 1.00 69.75 80 SER A N 1
ATOM 605 C CA . SER A 1 80 ? 25.587 -2.250 -14.303 1.00 69.75 80 SER A CA 1
ATOM 606 C C . SER A 1 80 ? 26.838 -2.523 -15.140 1.00 69.75 80 SER A C 1
ATOM 608 O O . SER A 1 80 ? 27.936 -2.182 -14.717 1.00 69.75 80 SER A O 1
ATOM 610 N N . SER A 1 81 ? 26.698 -3.141 -16.317 1.00 59.53 81 SER A N 1
ATOM 611 C CA . SER A 1 81 ? 27.839 -3.515 -17.168 1.00 59.53 81 SER A CA 1
ATOM 612 C C . SER A 1 81 ? 28.428 -2.344 -17.969 1.00 59.53 81 SER A C 1
ATOM 614 O O . SER A 1 81 ? 29.470 -2.506 -18.605 1.00 59.53 81 SER A O 1
ATOM 616 N N . ILE A 1 82 ? 27.769 -1.182 -17.992 1.00 59.19 82 ILE A N 1
ATOM 617 C CA . ILE A 1 82 ? 28.217 -0.016 -18.760 1.00 59.19 82 ILE A CA 1
ATOM 618 C C . ILE A 1 82 ? 29.106 0.829 -17.841 1.00 59.19 82 ILE A C 1
ATOM 620 O O . ILE A 1 82 ? 28.613 1.667 -17.090 1.00 59.19 82 ILE A O 1
ATOM 624 N N . ASN A 1 83 ? 30.416 0.560 -17.877 1.00 49.81 83 ASN A N 1
ATOM 625 C CA . ASN A 1 83 ? 31.433 1.289 -17.116 1.00 49.81 83 ASN A CA 1
ATOM 626 C C . ASN A 1 83 ? 31.282 2.809 -17.287 1.00 49.81 83 ASN A C 1
ATOM 628 O O . ASN A 1 83 ? 31.227 3.332 -18.399 1.00 49.81 83 ASN A O 1
ATOM 632 N N . THR A 1 84 ? 31.256 3.505 -16.156 1.00 52.50 84 THR A N 1
ATOM 633 C CA . THR A 1 84 ? 31.044 4.949 -15.978 1.00 52.50 84 THR A CA 1
ATOM 634 C C . THR A 1 84 ? 32.209 5.838 -16.424 1.00 52.50 84 THR A C 1
ATOM 636 O O . THR A 1 84 ? 32.155 7.048 -16.216 1.00 52.50 84 THR A O 1
ATOM 639 N N . ASP A 1 85 ? 33.258 5.273 -17.019 1.00 55.97 85 ASP A N 1
ATOM 640 C CA . ASP A 1 85 ? 34.511 6.001 -17.248 1.00 55.97 85 ASP A CA 1
ATOM 641 C C . ASP A 1 85 ? 34.486 6.904 -18.492 1.00 55.97 85 ASP A C 1
ATOM 643 O O . ASP A 1 85 ? 35.298 7.823 -18.600 1.00 55.97 85 ASP A O 1
ATOM 647 N N . ASP A 1 86 ? 33.508 6.738 -19.386 1.00 56.44 86 ASP A N 1
ATOM 648 C CA . ASP A 1 86 ? 33.354 7.614 -20.545 1.00 56.44 86 ASP A CA 1
ATOM 649 C C . ASP A 1 86 ? 32.244 8.649 -20.310 1.00 56.44 86 ASP A C 1
ATOM 651 O O . ASP A 1 86 ? 31.050 8.360 -20.388 1.00 56.44 86 ASP A O 1
ATOM 655 N N . ASN A 1 87 ? 32.657 9.908 -20.115 1.00 56.03 87 ASN A N 1
ATOM 656 C CA . ASN A 1 87 ? 31.839 11.136 -20.027 1.00 56.03 87 ASN A CA 1
ATOM 657 C C . ASN A 1 87 ? 30.863 11.371 -21.210 1.00 56.03 87 ASN A C 1
ATOM 659 O O . ASN A 1 87 ? 30.213 12.415 -21.301 1.00 56.03 87 ASN A O 1
ATOM 663 N N . ASN A 1 88 ? 30.740 10.427 -22.140 1.00 48.12 88 ASN A N 1
ATOM 664 C CA . ASN A 1 88 ? 29.830 10.484 -23.268 1.00 48.12 88 ASN A CA 1
ATOM 665 C C . ASN A 1 88 ? 28.496 9.819 -22.932 1.00 48.12 88 ASN A C 1
ATOM 667 O O . ASN A 1 88 ? 28.245 8.681 -23.306 1.00 48.12 88 ASN A O 1
ATOM 671 N N . ASN A 1 89 ? 27.622 10.589 -22.276 1.00 46.31 89 ASN A N 1
ATOM 672 C CA . ASN A 1 89 ? 26.168 10.632 -22.492 1.00 46.31 89 ASN A CA 1
ATOM 673 C C . ASN A 1 89 ? 25.524 9.300 -22.936 1.00 46.31 89 ASN A C 1
ATOM 675 O O . ASN A 1 89 ? 24.814 9.247 -23.948 1.00 46.31 89 ASN A O 1
ATOM 679 N N . HIS A 1 90 ? 25.781 8.209 -22.208 1.00 52.66 90 HIS A N 1
ATOM 680 C CA . HIS A 1 90 ? 25.186 6.929 -22.545 1.00 52.66 90 HIS A CA 1
ATOM 681 C C . HIS A 1 90 ? 23.692 7.046 -22.271 1.00 52.66 90 HIS A C 1
ATOM 683 O O . HIS A 1 90 ? 23.243 7.184 -21.137 1.00 52.66 90 HIS A O 1
ATOM 689 N N . ILE A 1 91 ? 22.910 6.987 -23.348 1.00 53.53 91 ILE A N 1
ATOM 690 C CA . ILE A 1 91 ? 21.440 7.034 -23.365 1.00 53.53 91 ILE A CA 1
ATOM 691 C C . ILE A 1 91 ? 20.826 6.029 -22.363 1.00 53.53 91 ILE A C 1
ATOM 693 O O . ILE A 1 91 ? 19.699 6.223 -21.914 1.00 53.53 91 ILE A O 1
ATOM 697 N N . TYR A 1 92 ? 21.592 5.008 -21.963 1.00 51.78 92 TYR A N 1
ATOM 698 C CA . TYR A 1 92 ? 21.227 3.986 -20.986 1.00 51.78 92 TYR A CA 1
ATOM 699 C C . TYR A 1 92 ? 21.541 4.337 -19.520 1.00 51.78 92 TYR A C 1
ATOM 701 O O . TYR A 1 92 ? 20.797 3.900 -18.652 1.00 51.78 92 TYR A O 1
ATOM 709 N N . ALA A 1 93 ? 22.524 5.200 -19.231 1.00 49.81 93 ALA A N 1
ATOM 710 C CA . ALA A 1 93 ? 22.769 5.736 -17.881 1.00 49.81 93 ALA A CA 1
ATOM 711 C C . ALA A 1 93 ? 21.626 6.657 -17.396 1.00 49.81 93 ALA A C 1
ATOM 713 O O . ALA A 1 93 ? 21.512 6.969 -16.217 1.00 49.81 93 ALA A O 1
ATOM 714 N N . LYS A 1 94 ? 20.728 7.072 -18.305 1.00 56.59 94 LYS A N 1
ATOM 715 C CA . LYS A 1 94 ? 19.482 7.788 -17.976 1.00 56.59 94 LYS A CA 1
ATOM 716 C C . LYS A 1 94 ? 18.343 6.886 -17.510 1.00 56.59 94 LYS A C 1
ATOM 718 O O . LYS A 1 94 ? 17.288 7.409 -17.136 1.00 56.59 94 LYS A O 1
ATOM 723 N N . PHE A 1 95 ? 18.497 5.561 -17.539 1.00 62.75 95 PHE A N 1
ATOM 724 C CA . PHE A 1 95 ? 17.566 4.716 -16.805 1.00 62.75 95 PHE A CA 1
ATOM 725 C C . PHE A 1 95 ? 17.767 5.017 -15.331 1.00 62.75 95 PHE A C 1
ATOM 727 O O . PHE A 1 95 ? 18.787 4.664 -14.762 1.00 62.75 95 PHE A O 1
ATOM 734 N N . ASN A 1 96 ? 16.811 5.734 -14.744 1.00 72.25 96 ASN A N 1
ATOM 735 C CA . ASN A 1 96 ? 16.809 6.090 -13.334 1.00 72.25 96 ASN A CA 1
ATOM 736 C C . ASN A 1 96 ? 16.878 4.793 -12.512 1.00 72.25 96 ASN A C 1
ATOM 738 O O . ASN A 1 96 ? 15.856 4.150 -12.264 1.00 72.25 96 ASN A O 1
ATOM 742 N N . HIS A 1 97 ? 18.097 4.379 -12.164 1.00 83.25 97 HIS A N 1
ATOM 743 C CA . HIS A 1 97 ? 18.387 3.090 -11.549 1.00 83.25 97 HIS A CA 1
ATOM 744 C C . HIS A 1 97 ? 17.600 2.925 -10.247 1.00 83.25 97 HIS A C 1
ATOM 746 O O . HIS A 1 97 ? 17.062 1.848 -9.992 1.00 83.25 97 HIS A O 1
ATOM 752 N N . GLY A 1 98 ? 17.426 4.014 -9.487 1.00 89.75 98 GLY A N 1
ATOM 753 C CA . GLY A 1 98 ? 16.563 4.042 -8.308 1.00 89.75 98 GLY A CA 1
ATOM 754 C C . GLY A 1 98 ? 15.117 3.644 -8.621 1.00 89.75 98 GLY A C 1
ATOM 755 O O . GLY A 1 98 ? 14.535 2.822 -7.915 1.00 89.75 98 GLY A O 1
ATOM 756 N N . ARG A 1 99 ? 14.535 4.146 -9.721 1.00 91.25 99 ARG A N 1
ATOM 757 C CA . ARG A 1 99 ? 13.184 3.743 -10.154 1.00 91.25 99 ARG A CA 1
ATOM 758 C C . ARG A 1 99 ? 13.123 2.277 -10.568 1.00 91.25 99 ARG A C 1
ATOM 760 O O . ARG A 1 99 ? 12.120 1.630 -10.287 1.00 91.25 99 ARG A O 1
ATOM 767 N N . THR A 1 100 ? 14.152 1.744 -11.222 1.00 92.69 100 THR A N 1
ATOM 768 C CA . THR A 1 100 ? 14.191 0.320 -11.595 1.00 92.69 100 THR A CA 1
ATOM 769 C C . THR A 1 100 ? 14.198 -0.578 -10.367 1.00 92.69 100 THR A C 1
ATOM 771 O O . THR A 1 100 ? 13.389 -1.501 -10.286 1.00 92.69 100 THR A O 1
ATOM 774 N N . TRP A 1 101 ? 15.042 -0.264 -9.384 1.00 95.12 101 TRP A N 1
ATOM 775 C CA . TRP A 1 101 ? 15.072 -0.960 -8.101 1.00 95.12 101 TRP A CA 1
ATOM 776 C C . TRP A 1 101 ? 13.733 -0.877 -7.362 1.00 95.12 101 TRP A C 1
ATOM 778 O O . TRP A 1 101 ? 13.215 -1.898 -6.913 1.00 95.12 101 TRP A O 1
ATOM 788 N N . LEU A 1 102 ? 13.113 0.307 -7.323 1.00 95.69 102 LEU A N 1
ATOM 789 C CA . LEU A 1 102 ? 11.783 0.495 -6.740 1.00 95.69 102 LEU A CA 1
ATOM 790 C C . LEU A 1 102 ? 10.723 -0.395 -7.413 1.00 95.69 102 LEU A C 1
ATOM 792 O O . LEU A 1 102 ? 9.916 -1.019 -6.728 1.00 95.69 102 LEU A O 1
ATOM 796 N N . ARG A 1 103 ? 10.715 -0.485 -8.749 1.00 96.12 103 ARG A N 1
ATOM 797 C CA . ARG A 1 103 ? 9.744 -1.320 -9.479 1.00 96.12 103 ARG A CA 1
ATOM 798 C C . ARG A 1 103 ? 10.016 -2.816 -9.340 1.00 96.12 103 ARG A C 1
ATOM 800 O O . ARG A 1 103 ? 9.069 -3.599 -9.308 1.00 96.12 103 ARG A O 1
ATOM 807 N N . LEU A 1 104 ? 11.279 -3.219 -9.216 1.00 97.00 104 LEU A N 1
ATOM 808 C CA . LEU A 1 104 ? 11.633 -4.593 -8.867 1.00 97.00 104 LEU A CA 1
ATOM 809 C C . LEU A 1 104 ? 11.108 -4.953 -7.469 1.00 97.00 104 LEU A C 1
ATOM 811 O O . LEU A 1 104 ? 10.520 -6.019 -7.297 1.00 97.00 104 LEU A O 1
ATOM 815 N N . ALA A 1 105 ? 11.243 -4.048 -6.494 1.00 97.38 105 ALA A N 1
ATOM 816 C CA . ALA A 1 105 ? 10.667 -4.237 -5.166 1.00 97.38 105 ALA A CA 1
ATOM 817 C C . ALA A 1 105 ? 9.135 -4.346 -5.202 1.00 97.38 105 ALA A C 1
ATOM 819 O O . ALA A 1 105 ? 8.572 -5.222 -4.551 1.00 97.38 105 ALA A O 1
ATOM 820 N N . GLU A 1 106 ? 8.464 -3.512 -6.000 1.00 96.88 106 GLU A N 1
ATOM 821 C CA . GLU A 1 106 ? 7.012 -3.580 -6.208 1.00 96.88 106 GLU A CA 1
ATOM 822 C C . GLU A 1 106 ? 6.580 -4.942 -6.778 1.00 96.88 106 GLU A C 1
ATOM 824 O O . GLU A 1 106 ? 5.604 -5.525 -6.307 1.00 96.88 106 GLU A O 1
ATOM 829 N N . ALA A 1 107 ? 7.338 -5.496 -7.731 1.00 97.44 107 ALA A N 1
ATOM 830 C CA . ALA A 1 107 ? 7.094 -6.841 -8.248 1.00 97.44 107 ALA A CA 1
ATOM 831 C C . ALA A 1 107 ? 7.242 -7.912 -7.150 1.00 97.44 107 ALA A C 1
ATOM 833 O O . ALA A 1 107 ? 6.373 -8.769 -7.004 1.00 97.44 107 ALA A O 1
ATOM 834 N N . CYS A 1 108 ? 8.284 -7.834 -6.318 1.00 97.69 108 CYS A N 1
ATOM 835 C CA . CYS A 1 108 ? 8.438 -8.730 -5.171 1.00 97.69 108 CYS A CA 1
ATOM 836 C C . CYS A 1 108 ? 7.268 -8.607 -4.177 1.00 97.69 108 CYS A C 1
ATOM 838 O O . CYS A 1 108 ? 6.716 -9.612 -3.737 1.00 97.69 108 CYS A O 1
ATOM 840 N N . MET A 1 109 ? 6.841 -7.390 -3.836 1.00 96.06 109 MET A N 1
ATOM 841 C CA . MET A 1 109 ? 5.686 -7.178 -2.955 1.00 96.06 109 MET A CA 1
ATOM 842 C C . MET A 1 109 ? 4.395 -7.763 -3.548 1.00 96.06 109 MET A C 1
ATOM 844 O O . MET A 1 109 ? 3.599 -8.354 -2.821 1.00 96.06 109 MET A O 1
ATOM 848 N N . GLY A 1 110 ? 4.210 -7.670 -4.867 1.00 94.88 110 GLY A N 1
ATOM 849 C CA . GLY A 1 110 ? 3.102 -8.323 -5.563 1.00 94.88 110 GLY A CA 1
ATOM 850 C C . GLY A 1 110 ? 3.154 -9.851 -5.479 1.00 94.88 110 GLY A C 1
ATOM 851 O O . GLY A 1 110 ? 2.144 -10.479 -5.169 1.00 94.88 110 GLY A O 1
ATOM 852 N N . LEU A 1 111 ? 4.335 -10.458 -5.659 1.00 95.19 111 LEU A N 1
ATOM 853 C CA . LEU A 1 111 ? 4.527 -11.902 -5.454 1.00 95.19 111 LEU A CA 1
ATOM 854 C C . LEU A 1 111 ? 4.204 -12.322 -4.019 1.00 95.19 111 LEU A C 1
ATOM 856 O O . LEU A 1 111 ? 3.565 -13.349 -3.810 1.00 95.19 111 LEU A O 1
ATOM 860 N N . HIS A 1 112 ? 4.610 -11.527 -3.025 1.00 93.62 112 HIS A N 1
ATOM 861 C CA . HIS A 1 112 ? 4.249 -11.779 -1.632 1.00 93.62 112 HIS A CA 1
ATOM 862 C C . HIS A 1 112 ? 2.729 -11.824 -1.453 1.00 93.62 112 HIS A C 1
ATOM 864 O O . HIS A 1 112 ? 2.209 -12.774 -0.873 1.00 93.62 112 HIS A O 1
ATOM 870 N N . GLN A 1 113 ? 2.018 -10.848 -2.018 1.00 90.81 113 GLN A N 1
ATOM 871 C CA . GLN A 1 113 ? 0.563 -10.798 -1.960 1.00 90.81 113 GLN A CA 1
ATOM 872 C C . GLN A 1 113 ? -0.084 -12.019 -2.640 1.00 90.81 113 GLN A C 1
ATOM 874 O O . GLN A 1 113 ? -1.030 -12.591 -2.103 1.00 90.81 113 GLN A O 1
ATOM 879 N N . GLU A 1 114 ? 0.427 -12.472 -3.790 1.00 90.31 114 GLU A N 1
ATOM 880 C CA . GLU A 1 114 ? -0.050 -13.704 -4.439 1.00 90.31 114 GLU A CA 1
ATOM 881 C C . GLU A 1 114 ? 0.190 -14.953 -3.579 1.00 90.31 114 GLU A C 1
ATOM 883 O O . GLU A 1 114 ? -0.674 -15.835 -3.505 1.00 90.31 114 GLU A O 1
ATOM 888 N N . LEU A 1 115 ? 1.328 -15.029 -2.885 1.00 89.69 115 LEU A N 1
ATOM 889 C CA . LEU A 1 115 ? 1.617 -16.107 -1.938 1.00 89.69 115 LEU A CA 1
ATOM 890 C C . LEU A 1 115 ? 0.652 -16.081 -0.743 1.00 89.69 115 LEU A C 1
ATOM 892 O O . LEU A 1 115 ? 0.122 -17.124 -0.373 1.00 89.69 115 LEU A O 1
ATOM 896 N N . GLU A 1 116 ? 0.348 -14.909 -0.184 1.00 84.44 116 GLU A N 1
ATOM 897 C CA . GLU A 1 116 ? -0.624 -14.767 0.912 1.00 84.44 116 GLU A CA 1
ATOM 898 C C . GLU A 1 116 ? -2.069 -15.099 0.504 1.00 84.44 116 GLU A C 1
ATOM 900 O O . GLU A 1 116 ? -2.884 -15.529 1.329 1.00 84.44 116 GLU A O 1
ATOM 905 N N . LEU A 1 117 ? -2.418 -14.882 -0.766 1.00 82.88 117 LEU A N 1
ATOM 906 C CA . LEU A 1 117 ? -3.730 -15.239 -1.305 1.00 82.88 117 LEU A CA 1
ATOM 907 C C . LEU A 1 117 ? -3.827 -16.733 -1.641 1.00 82.88 117 LEU A C 1
ATOM 909 O O . LEU A 1 117 ? -4.874 -17.344 -1.418 1.00 82.88 117 LEU A O 1
ATOM 913 N N . SER A 1 118 ? -2.756 -17.323 -2.179 1.00 84.94 118 SER A N 1
ATOM 914 C CA . SER A 1 118 ? -2.711 -18.743 -2.559 1.00 84.94 118 SER A CA 1
ATOM 915 C C . SER A 1 118 ? -2.575 -19.673 -1.354 1.00 84.94 118 SER A C 1
ATOM 917 O O . SER A 1 118 ? -3.189 -20.747 -1.332 1.00 84.94 118 SER A O 1
ATOM 919 N N . ASN A 1 119 ? -1.855 -19.244 -0.316 1.00 79.44 119 ASN A N 1
ATOM 920 C CA . ASN A 1 119 ? -1.838 -19.926 0.966 1.00 79.44 119 ASN A CA 1
ATOM 921 C C . ASN A 1 119 ? -3.193 -19.724 1.645 1.00 79.44 119 ASN A C 1
ATOM 923 O O . ASN A 1 119 ? -3.447 -18.730 2.327 1.00 79.44 119 ASN A O 1
ATOM 927 N N . LYS A 1 120 ? -4.093 -20.697 1.446 1.00 61.38 120 LYS A N 1
ATOM 928 C CA . LYS A 1 120 ? -5.354 -20.773 2.190 1.00 61.38 120 LYS A CA 1
ATOM 929 C C . LYS A 1 120 ? -5.027 -20.587 3.671 1.00 61.38 120 LYS A C 1
ATOM 931 O O . LYS A 1 120 ? -4.164 -21.307 4.178 1.00 61.38 120 LYS A O 1
ATOM 936 N N . PRO A 1 121 ? -5.672 -19.635 4.362 1.00 53.94 121 PRO A N 1
ATOM 937 C CA . PRO A 1 121 ? -5.341 -19.356 5.741 1.00 53.94 121 PRO A CA 1
ATOM 938 C C . PRO A 1 121 ? -5.632 -20.609 6.559 1.00 53.94 121 PRO A C 1
ATOM 940 O O . PRO A 1 121 ? -6.784 -20.937 6.834 1.00 53.94 121 PRO A O 1
ATOM 943 N N . TYR A 1 122 ? -4.580 -21.302 6.987 1.00 49.03 122 TYR A N 1
ATOM 944 C CA . TYR A 1 122 ? -4.658 -22.009 8.248 1.00 49.03 122 TYR A CA 1
ATOM 945 C C . TYR A 1 122 ? -4.794 -20.913 9.298 1.00 49.03 122 TYR A C 1
ATOM 947 O O . TYR A 1 122 ? -3.837 -20.214 9.633 1.00 49.03 122 TYR A O 1
ATOM 955 N N . TYR A 1 123 ? -6.035 -20.673 9.713 1.00 52.50 123 TYR A N 1
ATOM 956 C CA . TYR A 1 123 ? -6.335 -19.818 10.843 1.00 52.50 123 TYR A CA 1
ATOM 957 C C . TYR A 1 123 ? -5.682 -20.443 12.075 1.00 52.50 123 TYR A C 1
ATOM 959 O O . TYR A 1 123 ? -6.237 -21.348 12.693 1.00 52.50 123 TYR A O 1
ATOM 967 N N . ASN A 1 124 ? -4.486 -19.973 12.419 1.00 45.38 124 ASN A N 1
ATOM 968 C CA . ASN A 1 124 ? -3.877 -20.305 13.692 1.00 45.38 124 ASN A CA 1
ATOM 969 C C . ASN A 1 124 ? -4.502 -19.381 14.735 1.00 45.38 124 ASN A C 1
ATOM 971 O O . ASN A 1 124 ? -4.181 -18.199 14.861 1.00 45.38 124 ASN A O 1
ATOM 975 N N . ALA A 1 125 ? -5.478 -19.939 15.440 1.00 48.06 125 ALA A N 1
ATOM 976 C CA . ALA A 1 125 ? -6.025 -19.381 16.659 1.00 48.06 125 ALA A CA 1
ATOM 977 C C . ALA A 1 125 ? -4.919 -19.361 17.726 1.00 48.06 125 ALA A C 1
ATOM 979 O O . ALA A 1 125 ? -4.584 -20.400 18.291 1.00 48.06 125 ALA A O 1
ATOM 980 N N . ALA A 1 126 ? -4.344 -18.189 17.991 1.00 45.53 126 ALA A N 1
ATOM 981 C CA . ALA A 1 126 ? -3.420 -17.996 19.098 1.00 45.53 126 ALA A CA 1
ATOM 982 C C . ALA A 1 126 ? -4.189 -17.437 20.303 1.00 45.53 126 ALA A C 1
ATOM 984 O O . ALA A 1 126 ? -4.887 -16.427 20.157 1.00 45.53 126 ALA A O 1
ATOM 985 N N . PRO A 1 127 ? -4.094 -18.054 21.492 1.00 42.81 127 PRO A N 1
ATOM 986 C CA . PRO A 1 127 ? -4.695 -17.488 22.691 1.00 42.81 127 PRO A CA 1
ATOM 987 C C . PRO A 1 127 ? -4.026 -16.147 23.034 1.00 42.81 127 PRO A C 1
ATOM 989 O O . PRO A 1 127 ? -2.801 -16.032 23.049 1.00 42.81 127 PRO A O 1
ATOM 992 N N . ILE A 1 128 ? -4.835 -15.124 23.305 1.00 50.78 128 ILE A N 1
ATOM 993 C CA . ILE A 1 128 ? -4.393 -13.878 23.932 1.00 50.78 128 ILE A CA 1
ATOM 994 C C . ILE A 1 128 ? -4.402 -14.111 25.422 1.00 50.78 128 ILE A C 1
ATOM 996 O O . ILE A 1 128 ? -5.470 -14.308 25.999 1.00 50.78 128 ILE A O 1
ATOM 1000 N N . ASN A 1 129 ? -3.241 -13.979 26.046 1.00 48.97 129 ASN A N 1
ATOM 1001 C CA . ASN A 1 129 ? -3.166 -13.915 27.492 1.00 48.97 129 ASN A CA 1
ATOM 1002 C C . ASN A 1 129 ? -3.058 -12.445 27.916 1.00 48.97 129 ASN A C 1
ATOM 1004 O O . ASN A 1 129 ? -2.116 -11.759 27.523 1.00 48.97 129 ASN A O 1
ATOM 1008 N N . VAL A 1 130 ? -4.014 -11.949 28.703 1.00 50.06 130 VAL A N 1
ATOM 1009 C CA . VAL A 1 130 ? -3.934 -10.629 29.351 1.00 50.06 130 VAL A CA 1
ATOM 1010 C C . VAL A 1 130 ? -3.659 -10.883 30.827 1.00 50.06 130 VAL A C 1
ATOM 1012 O O . VAL A 1 130 ? -4.448 -11.546 31.490 1.00 50.06 130 VAL A O 1
ATOM 1015 N N . ALA A 1 131 ? -2.523 -10.392 31.329 1.00 56.25 131 ALA A N 1
ATOM 1016 C CA . ALA A 1 131 ? -2.062 -10.636 32.703 1.00 56.25 131 ALA A CA 1
ATOM 1017 C C . ALA A 1 131 ? -1.914 -12.131 33.078 1.00 56.25 131 ALA A C 1
ATOM 1019 O O . ALA A 1 131 ? -2.098 -12.505 34.230 1.00 56.25 131 ALA A O 1
ATOM 1020 N N . GLY A 1 132 ? -1.569 -12.986 32.107 1.00 59.59 132 GLY A N 1
ATOM 1021 C CA . GLY A 1 132 ? -1.385 -14.430 32.316 1.00 59.59 132 GLY A CA 1
ATOM 1022 C C . GLY A 1 132 ? -2.657 -15.273 32.175 1.00 59.59 132 GLY A C 1
ATOM 1023 O O . GLY A 1 132 ? -2.550 -16.491 32.091 1.00 59.59 132 GLY A O 1
ATOM 1024 N N . GLU A 1 133 ? -3.830 -14.646 32.057 1.00 47.75 133 GLU A N 1
ATOM 1025 C CA . GLU A 1 133 ? -5.115 -15.327 31.864 1.00 47.75 133 GLU A CA 1
ATOM 1026 C C . GLU A 1 133 ? -5.535 -15.300 30.384 1.00 47.75 133 GLU A C 1
ATOM 1028 O O . GLU A 1 133 ? -5.410 -14.246 29.745 1.00 47.75 133 GLU A O 1
ATOM 1033 N N . PRO A 1 134 ? -6.058 -16.408 29.821 1.00 52.09 134 PRO A N 1
ATOM 1034 C CA . PRO A 1 134 ? -6.553 -16.450 28.448 1.00 52.09 134 PRO A CA 1
ATOM 1035 C C . PRO A 1 134 ? -7.790 -15.554 28.307 1.00 52.09 134 PRO A C 1
ATOM 1037 O O . PRO A 1 134 ? -8.912 -15.927 28.637 1.00 52.09 134 PRO A O 1
ATOM 1040 N N . ALA A 1 135 ? -7.583 -14.345 27.796 1.00 55.16 135 ALA A N 1
ATOM 1041 C CA . ALA A 1 135 ? -8.606 -13.319 27.622 1.00 55.16 135 ALA A CA 1
ATOM 1042 C C . ALA A 1 135 ? -9.284 -13.374 26.242 1.00 55.16 135 ALA A C 1
ATOM 1044 O O . ALA A 1 135 ? -10.228 -12.628 25.979 1.00 55.16 135 ALA A O 1
ATOM 1045 N N . GLY A 1 136 ? -8.804 -14.228 25.338 1.00 51.53 136 GLY A N 1
ATOM 1046 C CA . GLY A 1 136 ? -9.404 -14.420 24.025 1.00 51.53 136 GLY A CA 1
ATOM 1047 C C . GLY A 1 136 ? -8.538 -15.257 23.097 1.00 51.53 136 GLY A C 1
ATOM 1048 O O . GLY A 1 136 ? -7.507 -15.789 23.489 1.00 51.53 136 GLY A O 1
ATOM 1049 N N . VAL A 1 137 ? -8.959 -15.355 21.843 1.00 43.81 137 VAL A N 1
ATOM 1050 C CA . VAL A 1 137 ? -8.200 -15.973 20.756 1.00 43.81 137 VAL A CA 1
ATOM 1051 C C . VAL A 1 137 ? -8.042 -14.903 19.682 1.00 43.81 137 VAL A C 1
ATOM 1053 O O . VAL A 1 137 ? -9.052 -14.442 19.151 1.00 43.81 137 VAL A O 1
ATOM 1056 N N . VAL A 1 138 ? -6.811 -14.486 19.355 1.00 49.34 138 VAL A N 1
ATOM 1057 C CA . VAL A 1 138 ? -6.602 -13.799 18.073 1.00 49.34 138 VAL A CA 1
ATOM 1058 C C . VAL A 1 138 ? -6.465 -14.882 17.029 1.00 49.34 138 VAL A C 1
ATOM 1060 O O . VAL A 1 138 ? -5.578 -15.732 17.085 1.00 49.34 138 VAL A O 1
ATOM 1063 N N . ILE A 1 139 ? -7.327 -14.813 16.031 1.00 47.44 139 ILE A N 1
ATOM 1064 C CA . ILE A 1 139 ? -7.090 -15.485 14.768 1.00 47.44 139 ILE A CA 1
ATOM 1065 C C . ILE A 1 139 ? -5.949 -14.716 14.089 1.00 47.44 139 ILE A C 1
ATOM 1067 O O . ILE A 1 139 ? -6.190 -13.710 13.426 1.00 47.44 139 ILE A O 1
ATOM 1071 N N . GLN A 1 140 ? -4.696 -15.112 14.334 1.00 49.81 140 GLN A N 1
ATOM 1072 C CA . GLN A 1 140 ? -3.548 -14.502 13.664 1.00 49.81 140 GLN A CA 1
ATOM 1073 C C . GLN A 1 140 ? -3.208 -15.313 12.422 1.00 49.81 140 GLN A C 1
ATOM 1075 O O . GLN A 1 140 ? -3.197 -16.546 12.429 1.00 49.81 140 GLN A O 1
ATOM 1080 N N . HIS A 1 141 ? -2.845 -14.613 11.352 1.00 47.06 141 HIS A N 1
ATOM 1081 C CA . HIS A 1 141 ? -2.212 -15.211 10.183 1.00 47.06 141 HIS A CA 1
ATOM 1082 C C . HIS A 1 141 ? -0.742 -15.553 10.521 1.00 47.06 141 HIS A C 1
ATOM 1084 O O . HIS A 1 141 ? 0.204 -14.965 10.015 1.00 47.06 141 HIS A O 1
ATOM 1090 N N . GLN A 1 142 ? -0.541 -16.441 11.500 1.00 43.94 142 GLN A N 1
ATOM 1091 C CA . GLN A 1 142 ? 0.721 -16.580 12.238 1.00 43.94 142 GLN A CA 1
ATOM 1092 C C . GLN A 1 142 ? 1.787 -17.428 11.537 1.00 43.94 142 GLN A C 1
ATOM 1094 O O . GLN A 1 142 ? 2.972 -17.258 11.816 1.00 43.94 142 GLN A O 1
ATOM 1099 N N . ALA A 1 143 ? 1.396 -18.320 10.619 1.00 46.94 143 ALA A N 1
ATOM 1100 C CA . ALA A 1 143 ? 2.333 -19.250 9.983 1.00 46.94 143 ALA A CA 1
ATOM 1101 C C . ALA A 1 143 ? 3.432 -18.537 9.169 1.00 46.94 143 ALA A C 1
ATOM 1103 O O . ALA A 1 143 ? 4.564 -19.011 9.131 1.00 46.94 143 ALA A O 1
ATOM 1104 N N . HIS A 1 144 ? 3.133 -17.368 8.593 1.00 51.88 144 HIS A N 1
ATOM 1105 C CA . HIS A 1 144 ? 4.118 -16.550 7.881 1.00 51.88 144 HIS A CA 1
ATOM 1106 C C . HIS A 1 144 ? 4.935 -15.638 8.812 1.00 51.88 144 HIS A C 1
ATOM 1108 O O . HIS A 1 144 ? 6.114 -15.402 8.564 1.00 51.88 144 HIS A O 1
ATOM 1114 N N . LEU A 1 145 ? 4.353 -15.178 9.925 1.00 53.75 145 LEU A N 1
ATOM 1115 C CA . LEU A 1 145 ? 4.956 -14.176 10.816 1.00 53.75 145 LEU A CA 1
ATOM 1116 C C . LEU A 1 145 ? 6.204 -14.684 11.555 1.00 53.75 145 LEU A C 1
ATOM 1118 O O . LEU A 1 145 ? 7.195 -13.961 11.643 1.00 53.75 145 LEU A O 1
ATOM 1122 N N . ASN A 1 146 ? 6.202 -15.937 12.022 1.00 54.78 146 ASN A N 1
ATOM 1123 C CA . ASN A 1 146 ? 7.379 -16.519 12.685 1.00 54.78 146 ASN A CA 1
ATOM 1124 C C . ASN A 1 146 ? 8.550 -16.718 11.709 1.00 54.78 146 ASN A C 1
ATOM 1126 O O . ASN A 1 146 ? 9.711 -16.663 12.110 1.00 54.78 146 ASN A O 1
ATOM 1130 N N . HIS A 1 147 ? 8.255 -16.931 10.423 1.00 59.59 147 HIS A N 1
ATOM 1131 C CA . HIS A 1 147 ? 9.285 -17.038 9.397 1.00 59.59 147 HIS A CA 1
ATOM 1132 C C . HIS A 1 147 ? 9.954 -15.680 9.148 1.00 59.59 147 HIS A C 1
ATOM 1134 O O . HIS A 1 147 ? 11.174 -15.621 9.063 1.00 59.59 147 HIS A O 1
ATOM 1140 N N . TYR A 1 148 ? 9.185 -14.584 9.127 1.00 64.62 148 TYR A N 1
ATOM 1141 C CA . TYR A 1 148 ? 9.732 -13.235 8.945 1.00 64.62 148 TYR A CA 1
ATOM 1142 C C . TYR A 1 148 ? 10.505 -12.714 10.160 1.00 64.62 148 TYR A C 1
ATOM 1144 O O . TYR A 1 148 ? 11.566 -12.125 9.975 1.00 64.62 148 TYR A O 1
ATOM 1152 N N . GLN A 1 149 ? 10.051 -12.980 11.390 1.00 64.94 149 GLN A N 1
ATOM 1153 C CA . GLN A 1 149 ? 10.791 -12.571 12.595 1.00 64.94 149 GLN A CA 1
ATOM 1154 C C . GLN A 1 149 ? 12.181 -13.216 12.684 1.00 64.94 149 GLN A C 1
ATOM 1156 O O . GLN A 1 149 ? 13.134 -12.563 13.094 1.00 64.94 149 GLN A O 1
ATOM 1161 N N . ASN A 1 150 ? 12.315 -14.470 12.247 1.00 62.94 150 ASN A N 1
ATOM 1162 C CA . ASN A 1 150 ? 13.617 -15.136 12.174 1.00 62.94 150 ASN A CA 1
ATOM 1163 C C . ASN A 1 150 ? 14.461 -14.661 10.974 1.00 62.94 150 ASN A C 1
ATOM 1165 O O . ASN A 1 150 ? 15.676 -14.826 10.983 1.00 62.94 150 ASN A O 1
ATOM 1169 N N . MET A 1 151 ? 13.831 -14.092 9.941 1.00 63.09 151 MET A N 1
ATOM 1170 C CA . MET A 1 151 ? 14.472 -13.691 8.680 1.00 63.09 151 MET A CA 1
ATOM 1171 C C . MET A 1 151 ? 15.044 -12.272 8.718 1.00 63.09 151 MET A C 1
ATOM 1173 O O . MET A 1 151 ? 16.061 -11.998 8.084 1.00 63.09 151 MET A O 1
ATOM 1177 N N . PHE A 1 152 ? 14.401 -11.372 9.458 1.00 65.75 152 PHE A N 1
ATOM 1178 C CA . PHE A 1 152 ? 14.893 -10.019 9.718 1.00 65.75 152 PHE A CA 1
ATOM 1179 C C . PHE A 1 152 ? 15.581 -9.947 11.077 1.00 65.75 152 PHE A C 1
ATOM 1181 O O . PHE A 1 152 ? 15.358 -8.982 11.802 1.00 65.75 152 PHE A O 1
ATOM 1188 N N . GLY A 1 153 ? 16.333 -11.002 11.434 1.00 58.56 153 GLY A N 1
ATOM 1189 C CA . GLY A 1 153 ? 16.955 -11.192 12.745 1.00 58.56 153 GLY A CA 1
ATOM 1190 C C . GLY A 1 153 ? 17.435 -9.879 13.356 1.00 58.56 153 GLY A C 1
ATOM 1191 O O . GLY A 1 153 ? 17.950 -9.028 12.635 1.00 58.56 153 GLY A O 1
ATOM 1192 N N . ALA A 1 154 ? 17.185 -9.716 14.662 1.00 57.59 154 ALA A N 1
ATOM 1193 C CA . ALA A 1 154 ? 17.335 -8.458 15.389 1.00 57.59 154 ALA A CA 1
ATOM 1194 C C . ALA A 1 154 ? 18.577 -7.710 14.907 1.00 57.59 154 ALA A C 1
ATOM 1196 O O . ALA A 1 154 ? 19.683 -8.213 15.095 1.00 57.59 154 ALA A O 1
ATOM 1197 N N . ARG A 1 155 ? 18.356 -6.578 14.225 1.00 56.78 155 ARG A N 1
ATOM 1198 C CA . ARG A 1 155 ? 19.387 -5.771 13.574 1.00 56.78 155 ARG A CA 1
ATOM 1199 C C . ARG A 1 155 ? 20.575 -5.657 14.528 1.00 56.78 155 ARG A C 1
ATOM 1201 O O . ARG A 1 155 ? 20.468 -4.997 15.563 1.00 56.78 155 ARG A O 1
ATOM 1208 N N . GLY A 1 156 ? 21.648 -6.392 14.228 1.00 56.38 156 GLY A N 1
ATOM 1209 C CA . GLY A 1 156 ? 22.880 -6.324 15.000 1.00 56.38 156 GLY A CA 1
ATOM 1210 C C . GLY A 1 156 ? 23.318 -4.869 15.015 1.00 56.38 156 GLY A C 1
ATOM 1211 O O . GLY A 1 156 ? 23.190 -4.168 14.013 1.00 56.38 156 GLY A O 1
ATOM 1212 N N . THR A 1 157 ? 23.730 -4.361 16.167 1.00 53.62 157 THR A N 1
ATOM 1213 C CA . THR A 1 157 ? 24.159 -2.970 16.285 1.00 53.62 157 THR A CA 1
ATOM 1214 C C . THR A 1 157 ? 25.366 -2.720 15.369 1.00 53.62 157 THR A C 1
ATOM 1216 O O . THR A 1 157 ? 26.462 -3.184 15.657 1.00 53.62 157 THR A O 1
ATOM 1219 N N . SER A 1 158 ? 25.100 -2.014 14.267 1.00 54.44 158 SER A N 1
ATOM 1220 C CA . SER A 1 158 ? 25.956 -1.182 13.401 1.00 54.44 158 SER A CA 1
ATOM 1221 C C . SER A 1 158 ? 27.210 -1.732 12.710 1.00 54.44 158 SER A C 1
ATOM 1223 O O . SER A 1 158 ? 27.624 -1.086 11.753 1.00 54.44 158 SER A O 1
ATOM 1225 N N . ASP A 1 159 ? 27.786 -2.873 13.093 1.00 58.50 159 ASP A N 1
ATOM 1226 C CA . ASP A 1 159 ? 29.062 -3.318 12.488 1.00 58.50 159 ASP A CA 1
ATOM 1227 C C . ASP A 1 159 ? 28.930 -4.492 11.492 1.00 58.50 159 ASP A C 1
ATOM 1229 O O . ASP A 1 159 ? 29.893 -4.808 10.799 1.00 58.50 159 ASP A O 1
ATOM 1233 N N . ASP A 1 160 ? 27.738 -5.089 11.350 1.00 57.25 160 ASP A N 1
ATOM 1234 C CA . ASP A 1 160 ? 27.488 -6.270 10.496 1.00 57.25 160 ASP A CA 1
ATOM 1235 C C . ASP A 1 160 ? 26.553 -5.998 9.293 1.00 57.25 160 ASP A C 1
ATOM 1237 O O . ASP A 1 160 ? 26.088 -6.941 8.650 1.00 57.25 160 ASP A O 1
ATOM 1241 N N . ASP A 1 161 ? 26.252 -4.737 8.949 1.00 55.81 161 ASP A N 1
ATOM 1242 C CA . ASP A 1 161 ? 25.328 -4.419 7.837 1.00 55.81 161 ASP A CA 1
ATOM 1243 C C . ASP A 1 161 ? 25.823 -4.983 6.476 1.00 55.81 161 ASP A C 1
ATOM 1245 O O . ASP A 1 161 ? 25.011 -5.349 5.622 1.00 55.81 161 ASP A O 1
ATOM 1249 N N . ASP A 1 162 ? 27.136 -5.192 6.310 1.00 58.47 162 ASP A N 1
ATOM 1250 C CA . ASP A 1 162 ? 27.729 -5.838 5.126 1.00 58.47 162 ASP A CA 1
ATOM 1251 C C . ASP A 1 162 ? 27.450 -7.354 5.050 1.00 58.47 162 ASP A C 1
ATOM 1253 O O . ASP A 1 162 ? 27.517 -7.959 3.974 1.00 58.47 162 ASP A O 1
ATOM 1257 N N . ALA A 1 163 ? 27.118 -8.012 6.166 1.00 60.59 163 ALA A N 1
ATOM 1258 C CA . ALA A 1 163 ? 26.840 -9.448 6.177 1.00 60.59 163 ALA A CA 1
ATOM 1259 C C . ALA A 1 163 ? 25.532 -9.778 5.438 1.00 60.59 163 ALA A C 1
ATOM 1261 O O . ALA A 1 163 ? 25.450 -10.802 4.763 1.00 60.59 163 ALA A O 1
ATOM 1262 N N . TYR A 1 164 ? 24.536 -8.887 5.492 1.00 62.44 164 TYR A N 1
ATOM 1263 C CA . TYR A 1 164 ? 23.224 -9.122 4.882 1.00 62.44 164 TYR A CA 1
ATOM 1264 C C . TYR A 1 164 ? 23.264 -9.082 3.347 1.00 62.44 164 TYR A C 1
ATOM 1266 O O . TYR A 1 164 ? 22.574 -9.865 2.688 1.00 62.44 164 TYR A O 1
ATOM 1274 N N . GLU A 1 165 ? 24.093 -8.210 2.759 1.00 59.50 165 GLU A N 1
ATOM 1275 C CA . GLU A 1 165 ? 24.274 -8.158 1.301 1.00 59.50 165 GLU A CA 1
ATOM 1276 C C . GLU A 1 165 ? 24.963 -9.415 0.757 1.00 59.50 165 GLU A C 1
ATOM 1278 O O . GLU A 1 165 ? 24.641 -9.862 -0.345 1.00 59.50 165 GLU A O 1
ATOM 1283 N N . ASN A 1 166 ? 25.848 -10.027 1.548 1.00 63.38 166 ASN A N 1
ATOM 1284 C CA . ASN A 1 166 ? 26.560 -11.248 1.171 1.00 63.38 166 ASN A CA 1
ATOM 1285 C C . ASN A 1 166 ? 25.683 -12.515 1.214 1.00 63.38 166 ASN A C 1
ATOM 1287 O O . ASN A 1 166 ? 26.091 -13.559 0.707 1.00 63.38 166 ASN A O 1
ATOM 1291 N N . GLU A 1 167 ? 24.479 -12.449 1.790 1.00 81.06 167 GLU A N 1
ATOM 1292 C CA . GLU A 1 167 ? 23.573 -13.600 1.893 1.00 81.06 167 GLU A CA 1
ATOM 1293 C C . GLU A 1 167 ? 22.616 -13.766 0.707 1.00 81.06 167 GLU A C 1
ATOM 1295 O O . GLU A 1 167 ? 21.952 -14.801 0.592 1.00 81.06 167 GLU A O 1
ATOM 1300 N N . LEU A 1 168 ? 22.461 -12.747 -0.141 1.00 90.00 168 LEU A N 1
ATOM 1301 C CA . LEU A 1 168 ? 21.508 -12.813 -1.243 1.00 90.00 168 LEU A CA 1
ATOM 1302 C C . LEU A 1 168 ? 22.174 -13.371 -2.507 1.00 90.00 168 LEU A C 1
ATOM 1304 O O . LEU A 1 168 ? 23.208 -12.852 -2.925 1.00 90.00 168 LEU A O 1
ATOM 1308 N N . PRO A 1 169 ? 21.562 -14.367 -3.180 1.00 94.06 169 PRO A N 1
ATOM 1309 C CA . PRO A 1 169 ? 22.089 -14.864 -4.442 1.00 94.06 169 PRO A CA 1
ATOM 1310 C C . PRO A 1 169 ? 22.178 -13.747 -5.495 1.00 94.06 169 PRO A C 1
ATOM 1312 O O . PRO A 1 169 ? 21.414 -12.771 -5.419 1.00 94.06 169 PRO A O 1
ATOM 1315 N N . PRO A 1 170 ? 23.054 -13.881 -6.506 1.00 93.81 170 PRO A N 1
ATOM 1316 C CA . PRO A 1 170 ? 23.159 -12.913 -7.592 1.00 93.81 170 PRO A CA 1
ATOM 1317 C C . PRO A 1 170 ? 21.809 -12.666 -8.273 1.00 93.81 170 PRO A C 1
ATOM 1319 O O . PRO A 1 170 ? 21.054 -13.610 -8.520 1.00 93.81 170 PRO A O 1
ATOM 1322 N N . LEU A 1 171 ? 21.515 -11.400 -8.584 1.00 93.56 171 LEU A N 1
ATOM 1323 C CA . LEU A 1 171 ? 20.230 -10.984 -9.147 1.00 93.56 171 LEU A CA 1
ATOM 1324 C C . LEU A 1 171 ? 19.912 -11.752 -10.442 1.00 93.56 171 LEU A C 1
ATOM 1326 O O . LEU A 1 171 ? 20.747 -11.820 -11.339 1.00 93.56 171 LEU A O 1
ATOM 1330 N N . GLY A 1 172 ? 18.710 -12.318 -10.546 1.00 91.81 172 GLY A N 1
ATOM 1331 C CA . GLY A 1 172 ? 18.247 -13.075 -11.714 1.00 91.81 172 GLY A CA 1
ATOM 1332 C C . GLY A 1 172 ? 18.833 -14.487 -11.860 1.00 91.81 172 GLY A C 1
ATOM 1333 O O . GLY A 1 172 ? 18.491 -15.184 -12.815 1.00 91.81 172 GLY A O 1
ATOM 1334 N N . SER A 1 173 ? 19.691 -14.935 -10.937 1.00 94.88 173 SER A N 1
ATOM 1335 C CA . SER A 1 173 ? 20.168 -16.325 -10.902 1.00 94.88 173 SER A CA 1
ATOM 1336 C C . SER A 1 173 ? 19.040 -17.309 -10.558 1.00 94.88 173 SER A C 1
ATOM 1338 O O . SER A 1 173 ? 18.008 -16.932 -10.005 1.00 94.88 173 SER A O 1
ATOM 1340 N N . ALA A 1 174 ? 19.232 -18.601 -10.843 1.00 95.06 174 ALA A N 1
ATOM 1341 C CA . ALA A 1 174 ? 18.244 -19.628 -10.495 1.00 95.06 174 ALA A CA 1
ATOM 1342 C C . ALA A 1 174 ? 17.948 -19.673 -8.982 1.00 95.06 174 ALA A C 1
ATOM 1344 O O . ALA A 1 174 ? 16.791 -19.809 -8.584 1.00 95.06 174 ALA A O 1
ATOM 1345 N N . GLU A 1 175 ? 18.982 -19.499 -8.155 1.00 96.00 175 GLU A N 1
ATOM 1346 C CA . GLU A 1 175 ? 18.874 -19.431 -6.694 1.00 96.00 175 GLU A CA 1
ATOM 1347 C C . GLU A 1 175 ? 18.087 -18.199 -6.236 1.00 96.00 175 GLU A C 1
ATOM 1349 O O . GLU A 1 175 ? 17.263 -18.286 -5.328 1.00 96.00 175 GLU A O 1
ATOM 1354 N N . ASP A 1 176 ? 18.292 -17.056 -6.892 1.00 96.31 176 ASP A N 1
ATOM 1355 C CA . ASP A 1 176 ? 17.529 -15.842 -6.621 1.00 96.31 176 ASP A CA 1
ATOM 1356 C C . ASP A 1 176 ? 16.050 -16.004 -6.986 1.00 96.31 176 AS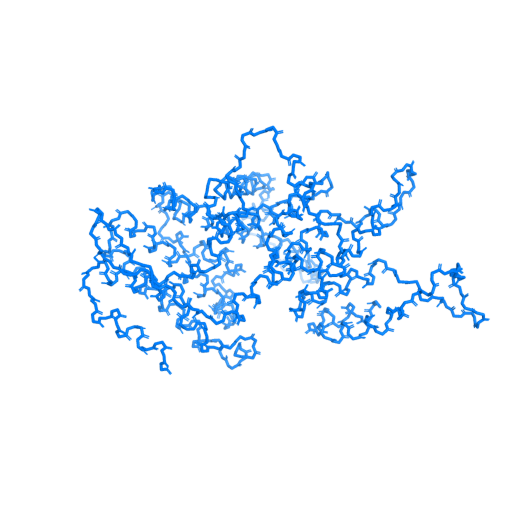P A C 1
ATOM 1358 O O . ASP A 1 176 ? 15.174 -15.675 -6.190 1.00 96.31 176 ASP A O 1
ATOM 1362 N N . LEU A 1 177 ? 15.746 -16.591 -8.146 1.00 94.75 177 LEU A N 1
ATOM 1363 C CA . LEU A 1 177 ? 14.366 -16.867 -8.552 1.00 94.75 177 LEU A CA 1
ATOM 1364 C C . LEU A 1 177 ? 13.665 -17.829 -7.586 1.00 94.75 177 LEU A C 1
ATOM 1366 O O . LEU A 1 177 ? 12.486 -17.646 -7.266 1.00 94.75 177 LEU A O 1
ATOM 1370 N N . GLU A 1 178 ? 14.382 -18.839 -7.089 1.00 94.94 178 GLU A N 1
ATOM 1371 C CA . GLU A 1 178 ? 13.874 -19.725 -6.047 1.00 94.94 178 GLU A CA 1
ATOM 1372 C C . GLU A 1 178 ? 13.640 -18.959 -4.737 1.00 94.94 178 GLU A C 1
ATOM 1374 O O . GLU A 1 178 ? 12.561 -19.077 -4.146 1.00 94.94 178 GLU A O 1
ATOM 1379 N N . LEU A 1 179 ? 14.589 -18.119 -4.314 1.00 93.81 179 LEU A N 1
ATOM 1380 C CA . LEU A 1 179 ? 14.459 -17.280 -3.124 1.00 93.81 179 LEU A CA 1
ATOM 1381 C C . LEU A 1 179 ? 13.260 -16.338 -3.229 1.00 93.81 179 LEU A C 1
ATOM 1383 O O . LEU A 1 179 ? 12.459 -16.283 -2.303 1.00 93.81 179 LEU A O 1
ATOM 1387 N N . VAL A 1 180 ? 13.084 -15.642 -4.349 1.00 95.31 180 VAL A N 1
ATOM 1388 C CA . VAL A 1 180 ? 11.979 -14.700 -4.574 1.00 95.31 180 VAL A CA 1
ATOM 1389 C C . VAL A 1 180 ? 10.633 -15.415 -4.614 1.00 95.31 180 VAL A C 1
ATOM 1391 O O . VAL A 1 180 ? 9.640 -14.870 -4.141 1.00 95.31 180 VAL A O 1
ATOM 1394 N N . SER A 1 181 ? 10.588 -16.658 -5.100 1.00 93.62 181 SER A N 1
ATOM 1395 C CA . SER A 1 181 ? 9.360 -17.461 -5.075 1.00 93.62 181 SER A CA 1
ATOM 1396 C C . SER A 1 181 ? 8.937 -17.896 -3.667 1.00 93.62 181 SER A C 1
ATOM 1398 O O . SER A 1 181 ? 7.752 -18.113 -3.428 1.00 93.62 181 SER A O 1
ATOM 1400 N N . LYS A 1 182 ? 9.886 -18.018 -2.728 1.00 92.50 182 LYS A N 1
ATOM 1401 C CA . LYS A 1 182 ? 9.627 -18.449 -1.342 1.00 92.50 182 LYS A CA 1
ATOM 1402 C C . LYS A 1 182 ? 9.523 -17.275 -0.368 1.00 92.50 182 LYS A C 1
ATOM 1404 O O . LYS A 1 182 ? 8.695 -17.287 0.537 1.00 92.50 182 LYS A O 1
ATOM 1409 N N . MET A 1 183 ? 10.384 -16.276 -0.537 1.00 91.88 183 MET A N 1
ATOM 1410 C CA . MET A 1 183 ? 10.628 -15.165 0.386 1.00 91.88 183 MET A CA 1
ATOM 1411 C C . MET A 1 183 ? 10.782 -13.832 -0.371 1.00 91.88 183 MET A C 1
ATOM 1413 O O . MET A 1 183 ? 11.805 -13.150 -0.245 1.00 91.88 183 MET A O 1
ATOM 1417 N N . PRO A 1 184 ? 9.766 -13.406 -1.138 1.00 95.25 184 PRO A N 1
ATOM 1418 C CA . PRO A 1 184 ? 9.877 -12.218 -1.983 1.00 95.25 184 PRO A CA 1
ATOM 1419 C C . PRO A 1 184 ? 10.188 -10.932 -1.201 1.00 95.25 184 PRO A C 1
ATOM 1421 O O . PRO A 1 184 ? 10.920 -10.076 -1.695 1.00 95.25 184 PRO A O 1
ATOM 1424 N N . LEU A 1 185 ? 9.696 -10.794 0.038 1.00 94.38 185 LEU A N 1
ATOM 1425 C CA . LEU A 1 185 ? 9.947 -9.598 0.853 1.00 94.38 185 LEU A CA 1
ATOM 1426 C C . LEU A 1 185 ? 11.428 -9.392 1.207 1.00 94.38 185 LEU A C 1
ATOM 1428 O O . LEU A 1 185 ? 11.847 -8.241 1.314 1.00 94.38 185 LEU A O 1
ATOM 1432 N N . LYS A 1 186 ? 12.236 -10.463 1.327 1.00 92.88 186 LYS A N 1
ATOM 1433 C CA . LYS A 1 186 ? 13.686 -10.336 1.581 1.00 92.88 186 LYS A CA 1
ATOM 1434 C C . LYS A 1 186 ? 14.357 -9.595 0.422 1.00 92.88 186 LYS A C 1
ATOM 1436 O O . LYS A 1 186 ? 15.076 -8.621 0.625 1.00 92.88 186 LYS A O 1
ATOM 1441 N N . ARG A 1 187 ? 14.040 -9.999 -0.814 1.00 95.38 187 ARG A N 1
ATOM 1442 C CA . ARG A 1 187 ? 14.536 -9.336 -2.027 1.00 95.38 187 ARG A CA 1
ATOM 1443 C C . ARG A 1 187 ? 13.933 -7.943 -2.217 1.00 95.38 187 ARG A C 1
ATOM 1445 O O . ARG A 1 187 ? 14.640 -7.049 -2.673 1.00 95.38 187 ARG A O 1
ATOM 1452 N N . ALA A 1 188 ? 12.658 -7.745 -1.870 1.00 96.44 188 ALA A N 1
ATOM 1453 C CA . ALA A 1 188 ? 12.012 -6.433 -1.934 1.00 96.44 188 ALA A CA 1
ATOM 1454 C C . ALA A 1 188 ? 12.732 -5.408 -1.049 1.00 96.44 188 ALA A C 1
ATOM 1456 O O . ALA A 1 188 ? 13.041 -4.318 -1.518 1.00 96.44 188 ALA A O 1
ATOM 1457 N N . ARG A 1 189 ? 13.050 -5.777 0.199 1.00 95.12 189 ARG A N 1
ATOM 1458 C CA . ARG A 1 189 ? 13.805 -4.931 1.131 1.00 95.12 189 ARG A CA 1
ATOM 1459 C C . ARG A 1 189 ? 15.151 -4.506 0.548 1.00 95.12 189 ARG A C 1
ATOM 1461 O O . ARG A 1 189 ? 15.393 -3.310 0.427 1.00 95.12 189 ARG A O 1
ATOM 1468 N N . TYR A 1 190 ? 15.956 -5.474 0.105 1.00 94.25 190 TYR A N 1
ATOM 1469 C CA . TYR A 1 190 ? 17.250 -5.211 -0.531 1.00 94.25 190 TYR A CA 1
ATOM 1470 C C . TYR A 1 190 ? 17.124 -4.237 -1.712 1.00 94.25 190 TYR A C 1
ATOM 1472 O O . TYR A 1 190 ? 17.868 -3.265 -1.828 1.00 94.25 190 TYR A O 1
ATOM 1480 N N . ALA A 1 191 ? 16.132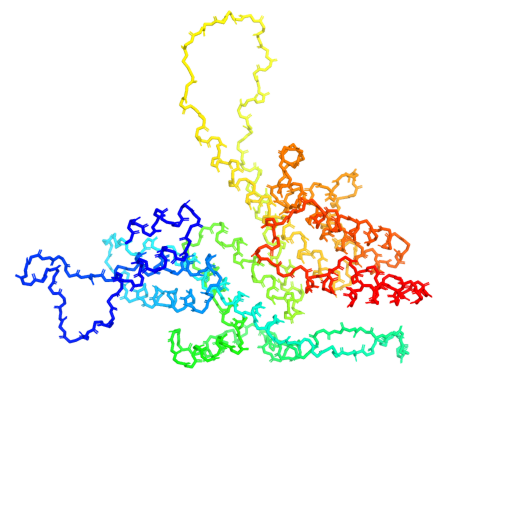 -4.457 -2.577 1.00 95.56 191 ALA A N 1
ATOM 1481 C CA . ALA A 1 191 ? 15.882 -3.583 -3.714 1.00 95.56 191 ALA A CA 1
ATOM 1482 C C . ALA A 1 191 ? 15.492 -2.154 -3.289 1.00 95.56 191 ALA A C 1
ATOM 1484 O O . ALA A 1 191 ? 15.926 -1.193 -3.916 1.00 95.56 191 ALA A O 1
ATOM 1485 N N . LEU A 1 192 ? 14.716 -1.984 -2.216 1.00 96.25 192 LEU A N 1
ATOM 1486 C CA . LEU A 1 192 ? 14.335 -0.663 -1.701 1.00 96.25 192 LEU A CA 1
ATOM 1487 C C . LEU A 1 192 ? 15.518 0.078 -1.079 1.00 96.25 192 LEU A C 1
ATOM 1489 O O . LEU A 1 192 ? 15.688 1.265 -1.343 1.00 96.25 192 LEU A O 1
ATOM 1493 N N . GLU A 1 193 ? 16.359 -0.615 -0.314 1.00 94.06 193 GLU A N 1
ATOM 1494 C CA . GLU A 1 193 ? 17.588 -0.050 0.256 1.00 94.06 193 GLU A CA 1
ATOM 1495 C C . GLU A 1 193 ? 18.530 0.429 -0.864 1.00 94.06 193 GLU A C 1
ATOM 1497 O O . GLU A 1 193 ? 18.999 1.571 -0.839 1.00 94.06 193 GLU A O 1
ATOM 1502 N N . ARG A 1 194 ? 18.691 -0.367 -1.932 1.00 92.81 194 ARG A N 1
ATOM 1503 C CA . ARG A 1 194 ? 19.425 0.040 -3.144 1.00 92.81 194 ARG A CA 1
ATOM 1504 C C . ARG A 1 194 ? 18.763 1.204 -3.888 1.00 92.81 194 ARG A C 1
ATOM 1506 O O . ARG A 1 194 ? 19.469 2.074 -4.396 1.00 92.81 194 ARG A O 1
ATOM 1513 N N . ALA A 1 195 ? 17.430 1.267 -3.936 1.00 93.44 195 ALA A N 1
ATOM 1514 C CA . ALA A 1 195 ? 16.711 2.392 -4.536 1.00 93.44 195 ALA A CA 1
ATOM 1515 C C . ALA A 1 195 ? 16.941 3.708 -3.771 1.00 93.44 195 ALA A C 1
ATOM 1517 O O . ALA A 1 195 ? 17.068 4.761 -4.397 1.00 93.44 195 ALA A O 1
ATOM 1518 N N . ILE A 1 196 ? 17.005 3.647 -2.436 1.00 93.56 196 ILE A N 1
ATOM 1519 C CA . ILE A 1 196 ? 17.235 4.798 -1.549 1.00 93.56 196 ILE A CA 1
ATOM 1520 C C . ILE A 1 196 ? 18.690 5.270 -1.624 1.00 93.56 196 ILE A C 1
ATOM 1522 O O . ILE A 1 196 ? 18.930 6.474 -1.719 1.00 93.56 196 ILE A O 1
ATOM 1526 N N . GLY A 1 197 ? 19.647 4.336 -1.598 1.00 90.12 197 GLY A N 1
ATOM 1527 C CA . GLY A 1 197 ? 21.083 4.634 -1.598 1.00 90.12 197 GLY A CA 1
ATOM 1528 C C . GLY A 1 197 ? 21.626 5.171 -2.926 1.00 90.12 197 GLY A C 1
ATOM 1529 O O . GLY A 1 197 ? 22.747 5.672 -2.974 1.00 90.12 197 GLY A O 1
ATOM 1530 N N . HIS A 1 198 ? 20.856 5.093 -4.013 1.00 86.44 198 HIS A N 1
ATOM 1531 C CA . HIS A 1 198 ? 21.313 5.568 -5.315 1.00 86.44 198 HIS A CA 1
ATOM 1532 C C . HIS A 1 198 ? 21.355 7.104 -5.377 1.00 86.44 198 HIS A C 1
ATOM 1534 O O . HIS A 1 198 ? 20.343 7.767 -5.130 1.00 86.44 198 HIS A O 1
ATOM 1540 N N . SER A 1 199 ? 22.499 7.665 -5.791 1.00 70.19 199 SER A N 1
ATOM 1541 C CA . SER A 1 199 ? 22.744 9.116 -5.927 1.00 70.19 199 SER A CA 1
ATOM 1542 C C . SER A 1 199 ? 21.714 9.848 -6.791 1.00 70.19 199 SER A C 1
ATOM 1544 O O . SER A 1 199 ? 21.369 10.994 -6.514 1.00 70.19 199 SER A O 1
ATOM 1546 N N . ASP A 1 200 ? 21.196 9.164 -7.810 1.00 74.88 200 ASP A N 1
ATOM 1547 C CA . ASP A 1 200 ? 20.326 9.741 -8.838 1.00 74.88 200 ASP A CA 1
ATOM 1548 C C . ASP A 1 200 ? 18.836 9.568 -8.508 1.00 74.88 200 ASP A C 1
ATOM 1550 O O . ASP A 1 200 ? 17.962 9.852 -9.333 1.00 74.88 200 ASP A O 1
ATOM 1554 N N . SER A 1 201 ? 18.525 9.071 -7.305 1.00 79.31 201 SER A N 1
ATOM 1555 C CA . SER A 1 201 ? 17.149 8.952 -6.838 1.00 79.31 201 SER A CA 1
ATOM 1556 C C . SER A 1 201 ? 16.532 10.342 -6.678 1.00 79.31 201 SER A C 1
ATOM 1558 O O . SER A 1 201 ? 16.944 11.147 -5.839 1.00 79.31 201 SER A O 1
ATOM 1560 N N . ASP A 1 202 ? 15.507 10.631 -7.480 1.00 89.81 202 ASP A N 1
ATOM 1561 C CA . ASP A 1 202 ? 14.665 11.793 -7.220 1.00 89.81 202 ASP A CA 1
ATOM 1562 C C . ASP A 1 202 ? 13.930 11.619 -5.878 1.00 89.81 202 ASP A C 1
ATOM 1564 O O . ASP A 1 202 ? 13.709 10.500 -5.394 1.00 89.81 202 ASP A O 1
ATOM 1568 N N . ASN A 1 203 ? 13.540 12.739 -5.261 1.00 91.62 203 ASN A N 1
ATOM 1569 C CA . ASN A 1 203 ? 12.814 12.716 -3.987 1.00 91.62 203 ASN A CA 1
ATOM 1570 C C . ASN A 1 203 ? 11.558 11.847 -4.075 1.00 91.62 203 ASN A C 1
ATOM 1572 O O . ASN A 1 203 ? 11.181 11.189 -3.110 1.00 91.62 203 ASN A O 1
ATOM 1576 N N . GLU A 1 204 ? 10.926 11.789 -5.249 1.00 91.75 204 GLU A N 1
ATOM 1577 C CA . GLU A 1 204 ? 9.718 11.004 -5.437 1.00 91.75 204 GLU A CA 1
ATOM 1578 C C . GLU A 1 204 ? 9.944 9.502 -5.282 1.00 91.75 204 GLU A C 1
ATOM 1580 O O . GLU A 1 204 ? 9.167 8.834 -4.594 1.00 91.75 204 GLU A O 1
ATOM 1585 N N . THR A 1 205 ? 11.009 8.998 -5.902 1.00 92.56 205 THR A N 1
ATOM 1586 C CA . THR A 1 205 ? 11.460 7.610 -5.828 1.00 92.56 205 THR A CA 1
ATOM 1587 C C . THR A 1 205 ? 11.903 7.294 -4.412 1.00 92.56 205 THR A C 1
ATOM 1589 O O . THR A 1 205 ? 11.506 6.261 -3.883 1.00 92.56 205 THR A O 1
ATOM 1592 N N . ARG A 1 206 ? 12.638 8.203 -3.759 1.00 94.81 206 ARG A N 1
ATOM 1593 C CA . ARG A 1 206 ? 13.066 8.030 -2.365 1.00 94.81 206 ARG A CA 1
ATOM 1594 C C . ARG A 1 206 ? 11.878 7.962 -1.404 1.00 94.81 206 ARG A C 1
ATOM 1596 O O . ARG A 1 206 ? 11.826 7.068 -0.567 1.00 94.81 206 ARG A O 1
ATOM 1603 N N . HIS A 1 207 ? 10.887 8.845 -1.551 1.00 95.31 207 HIS A N 1
ATOM 1604 C CA . HIS A 1 207 ? 9.666 8.817 -0.738 1.00 95.31 207 HIS A CA 1
ATOM 1605 C C . HIS A 1 207 ? 8.874 7.525 -0.955 1.00 95.31 207 HIS A C 1
ATOM 1607 O O . HIS A 1 207 ? 8.428 6.911 0.010 1.00 95.31 207 HIS A O 1
ATOM 1613 N N . ALA A 1 208 ? 8.710 7.096 -2.210 1.00 96.00 208 ALA A N 1
ATOM 1614 C CA . ALA A 1 208 ? 8.031 5.842 -2.521 1.00 96.00 208 ALA A CA 1
ATOM 1615 C C . ALA A 1 208 ? 8.787 4.631 -1.950 1.00 96.00 208 ALA A C 1
ATOM 1617 O O . ALA A 1 208 ? 8.165 3.756 -1.354 1.00 96.00 208 ALA A O 1
ATOM 1618 N N . ALA A 1 209 ? 10.117 4.613 -2.065 1.00 96.25 209 ALA A N 1
ATOM 1619 C CA . ALA A 1 209 ? 10.946 3.543 -1.532 1.00 96.25 209 ALA A CA 1
ATOM 1620 C C . ALA A 1 209 ? 10.885 3.475 0.002 1.00 96.25 209 ALA A C 1
ATOM 1622 O O . ALA A 1 209 ? 10.663 2.398 0.546 1.00 96.25 209 ALA A O 1
ATOM 1623 N N . ASN A 1 210 ? 10.973 4.616 0.697 1.00 96.81 210 ASN A N 1
ATOM 1624 C CA . ASN A 1 210 ? 10.819 4.687 2.154 1.00 96.81 210 ASN A CA 1
ATOM 1625 C C . ASN A 1 210 ? 9.438 4.206 2.617 1.00 96.81 210 ASN A C 1
ATOM 1627 O O . ASN A 1 210 ? 9.343 3.496 3.613 1.00 96.81 210 ASN A O 1
ATOM 1631 N N . LEU A 1 211 ? 8.368 4.550 1.893 1.00 96.56 211 LEU A N 1
ATOM 1632 C CA . LEU A 1 211 ? 7.018 4.066 2.196 1.00 96.56 211 LEU A CA 1
ATOM 1633 C C . LEU A 1 211 ? 6.889 2.552 2.011 1.00 96.56 211 LEU A C 1
ATOM 1635 O O . LEU A 1 211 ? 6.352 1.870 2.880 1.00 96.56 211 LEU A O 1
ATOM 1639 N N . CYS A 1 212 ? 7.388 2.014 0.897 1.00 96.81 212 CYS A N 1
ATOM 1640 C CA . CYS A 1 212 ? 7.401 0.572 0.665 1.00 96.81 212 CYS A CA 1
ATOM 1641 C C . CYS A 1 212 ? 8.251 -0.158 1.714 1.00 96.81 212 CYS A C 1
ATOM 1643 O O . CYS A 1 212 ? 7.853 -1.217 2.190 1.00 96.81 212 CYS A O 1
ATOM 1645 N N . LEU A 1 213 ? 9.387 0.417 2.116 1.00 96.06 213 LEU A N 1
ATOM 1646 C CA . LEU A 1 213 ? 10.252 -0.165 3.139 1.00 96.06 213 LEU A CA 1
ATOM 1647 C C . LEU A 1 213 ? 9.581 -0.121 4.514 1.00 96.06 213 LEU A C 1
ATOM 1649 O O . LEU A 1 213 ? 9.586 -1.124 5.215 1.00 96.06 213 LEU A O 1
ATOM 1653 N N . SER A 1 214 ? 8.913 0.986 4.851 1.00 95.88 214 SER A N 1
ATOM 1654 C CA . SER A 1 214 ? 8.102 1.103 6.066 1.00 95.88 214 SER A CA 1
ATOM 1655 C C . SER A 1 214 ? 7.012 0.029 6.129 1.00 95.88 214 SER A C 1
ATOM 1657 O O . SER A 1 214 ? 6.873 -0.631 7.156 1.00 95.88 214 SER A O 1
ATOM 1659 N N . TYR A 1 215 ? 6.314 -0.239 5.018 1.00 95.44 215 TYR A N 1
ATOM 1660 C CA . TYR A 1 215 ? 5.364 -1.354 4.935 1.00 95.44 215 TYR A CA 1
ATOM 1661 C C . TYR A 1 215 ? 6.027 -2.707 5.233 1.00 95.44 215 TYR A C 1
ATOM 1663 O O . TYR A 1 215 ? 5.505 -3.489 6.025 1.00 95.44 215 TYR A O 1
ATOM 1671 N N . ILE A 1 216 ? 7.192 -2.990 4.641 1.00 94.50 216 ILE A N 1
ATOM 1672 C CA . ILE A 1 216 ? 7.918 -4.240 4.915 1.00 94.50 216 ILE A CA 1
ATOM 1673 C C . ILE A 1 216 ? 8.318 -4.324 6.392 1.00 94.50 216 ILE A C 1
ATOM 1675 O O . ILE A 1 216 ? 8.170 -5.385 6.993 1.00 94.50 216 ILE A O 1
ATOM 1679 N N . CYS A 1 217 ? 8.772 -3.222 6.993 1.00 92.56 217 CYS A N 1
ATOM 1680 C CA . CYS A 1 217 ? 9.095 -3.152 8.417 1.00 92.56 217 CYS A CA 1
ATOM 1681 C C . CYS A 1 217 ? 7.860 -3.411 9.298 1.00 92.56 217 CYS A C 1
ATOM 1683 O O . CYS A 1 217 ? 7.963 -4.170 10.259 1.00 92.56 217 CYS A O 1
ATOM 1685 N N . LEU A 1 218 ? 6.679 -2.881 8.948 1.00 89.00 218 LEU A N 1
ATOM 1686 C CA . LEU A 1 218 ? 5.420 -3.189 9.644 1.00 89.00 218 LEU A CA 1
ATOM 1687 C C . LEU A 1 218 ? 5.096 -4.688 9.587 1.00 89.00 218 LEU A C 1
ATOM 1689 O O . LEU A 1 218 ? 4.828 -5.300 10.621 1.00 89.00 218 LEU A O 1
ATOM 1693 N N . VAL A 1 219 ? 5.196 -5.303 8.403 1.00 88.62 219 VAL A N 1
ATOM 1694 C CA . VAL A 1 219 ? 4.982 -6.752 8.224 1.00 88.62 219 VAL A CA 1
ATOM 1695 C C . VAL A 1 219 ? 6.007 -7.571 9.021 1.00 88.62 219 VAL A C 1
ATOM 1697 O O . VAL A 1 219 ? 5.660 -8.575 9.645 1.00 88.62 219 VAL A O 1
ATOM 1700 N N . ALA A 1 220 ? 7.261 -7.117 9.056 1.00 87.25 220 ALA A N 1
ATOM 1701 C CA . ALA A 1 220 ? 8.347 -7.709 9.833 1.00 87.25 220 ALA A CA 1
ATOM 1702 C C . ALA A 1 220 ? 8.243 -7.455 11.348 1.00 87.25 220 ALA A C 1
ATOM 1704 O O . ALA A 1 220 ? 8.991 -8.063 12.115 1.00 87.25 220 ALA A O 1
ATOM 1705 N N . ARG A 1 221 ? 7.313 -6.594 11.786 1.00 88.12 221 ARG A N 1
ATOM 1706 C CA . ARG A 1 221 ? 7.165 -6.099 13.166 1.00 88.12 221 ARG A CA 1
ATOM 1707 C C . ARG A 1 221 ? 8.355 -5.280 13.681 1.00 88.12 221 ARG A C 1
ATOM 1709 O O . ARG A 1 221 ? 8.533 -5.153 14.891 1.00 88.12 221 ARG A O 1
ATOM 1716 N N . ASP A 1 222 ? 9.138 -4.693 12.782 1.00 89.44 222 ASP A N 1
ATOM 1717 C CA . ASP A 1 222 ? 10.127 -3.667 13.114 1.00 89.44 222 ASP A CA 1
ATOM 1718 C C . ASP A 1 222 ? 9.441 -2.293 13.142 1.00 89.44 222 ASP A C 1
ATOM 1720 O O . ASP A 1 222 ? 9.545 -1.472 12.225 1.00 89.44 222 ASP A O 1
ATOM 1724 N N . TYR A 1 223 ? 8.644 -2.072 14.189 1.00 91.19 223 TYR A N 1
ATOM 1725 C CA . TYR A 1 223 ? 7.816 -0.872 14.303 1.00 91.19 223 TYR A CA 1
ATOM 1726 C C . TYR A 1 223 ? 8.647 0.401 14.495 1.00 91.19 223 TYR A C 1
ATOM 1728 O O . TYR A 1 223 ? 8.217 1.471 14.074 1.00 91.19 223 TYR A O 1
ATOM 1736 N N . VAL A 1 224 ? 9.839 0.302 15.092 1.00 94.44 224 VAL A N 1
ATOM 1737 C CA . VAL A 1 224 ? 10.727 1.458 15.283 1.00 94.44 224 VAL A CA 1
ATOM 1738 C C . VAL A 1 224 ? 11.204 1.961 13.925 1.00 94.44 224 VAL A C 1
ATOM 1740 O O . VAL A 1 224 ? 10.974 3.122 13.590 1.00 94.44 224 VAL A O 1
ATOM 1743 N N . GLN A 1 225 ? 11.763 1.074 13.097 1.00 94.19 225 GLN A N 1
ATOM 1744 C CA . GLN A 1 225 ? 12.222 1.456 11.764 1.00 94.19 225 GLN A CA 1
ATOM 1745 C C . GLN A 1 225 ? 11.056 1.908 10.870 1.00 94.19 225 GLN A C 1
ATOM 1747 O O . GLN A 1 225 ? 11.176 2.887 10.130 1.00 94.19 225 GLN A O 1
ATOM 1752 N N . ALA A 1 226 ? 9.900 1.237 10.955 1.00 95.31 226 ALA A N 1
ATOM 1753 C CA . ALA A 1 226 ? 8.706 1.635 10.211 1.00 95.31 226 ALA A CA 1
ATOM 1754 C C . ALA A 1 226 ? 8.259 3.069 10.543 1.00 95.31 226 ALA A C 1
ATOM 1756 O O . ALA A 1 226 ? 7.891 3.821 9.630 1.00 95.31 226 ALA A O 1
ATOM 1757 N N . LEU A 1 227 ? 8.305 3.443 11.828 1.00 96.12 227 LEU A N 1
ATOM 1758 C CA . LEU A 1 227 ? 7.970 4.778 12.313 1.00 96.12 227 LEU A CA 1
ATOM 1759 C C . LEU A 1 227 ? 8.981 5.820 11.825 1.00 96.12 227 LEU A C 1
ATOM 1761 O O . LEU A 1 227 ? 8.573 6.842 11.275 1.00 96.12 227 LEU A O 1
ATOM 1765 N N . GLU A 1 228 ? 10.281 5.551 11.964 1.00 96.94 228 GLU A N 1
ATOM 1766 C CA . GLU A 1 228 ? 11.354 6.449 11.514 1.00 96.94 228 GLU A CA 1
ATOM 1767 C C . GLU A 1 228 ? 11.243 6.768 10.018 1.00 96.94 228 GLU A C 1
ATOM 1769 O O . GLU A 1 228 ? 11.231 7.937 9.623 1.00 96.94 228 GLU A O 1
ATOM 1774 N N . LEU A 1 229 ? 11.084 5.735 9.184 1.00 96.88 229 LEU A N 1
ATOM 1775 C CA . LEU A 1 229 ? 10.929 5.886 7.736 1.00 96.88 229 LEU A CA 1
ATOM 1776 C C . LEU A 1 229 ? 9.664 6.674 7.375 1.00 96.88 229 LEU A C 1
ATOM 1778 O O . LEU A 1 229 ? 9.692 7.515 6.473 1.00 96.88 229 LEU A O 1
ATOM 1782 N N . SER A 1 230 ? 8.561 6.436 8.089 1.00 97.62 230 SER A N 1
ATOM 1783 C CA . SER A 1 230 ? 7.305 7.161 7.871 1.00 97.62 230 SER A CA 1
ATOM 1784 C C . SER A 1 230 ? 7.429 8.637 8.238 1.00 97.62 230 SER A C 1
ATOM 1786 O O . SER A 1 230 ? 7.031 9.502 7.455 1.00 97.62 230 SER A O 1
ATOM 1788 N N . ILE A 1 231 ? 8.021 8.945 9.396 1.00 97.69 231 ILE A N 1
ATOM 1789 C CA . ILE A 1 231 ? 8.264 10.322 9.843 1.00 97.69 231 ILE A CA 1
ATOM 1790 C C . ILE A 1 231 ? 9.176 11.048 8.853 1.00 97.69 231 ILE A C 1
ATOM 1792 O O . ILE A 1 231 ? 8.879 12.186 8.491 1.00 97.69 231 ILE A O 1
ATOM 1796 N N . ALA A 1 232 ? 10.226 10.391 8.353 1.00 96.62 232 ALA A N 1
ATOM 1797 C CA . ALA A 1 232 ? 11.116 10.978 7.355 1.00 96.62 232 ALA A CA 1
ATOM 1798 C C . ALA A 1 232 ? 10.352 11.443 6.101 1.00 96.62 232 ALA A C 1
ATOM 1800 O O . ALA A 1 232 ? 10.589 12.551 5.622 1.00 96.62 232 ALA A O 1
ATOM 1801 N N . VAL A 1 233 ? 9.389 10.649 5.611 1.00 96.75 233 VAL A N 1
ATOM 1802 C CA . VAL A 1 233 ? 8.536 11.021 4.465 1.00 96.75 233 VAL A CA 1
ATOM 1803 C C . VAL A 1 233 ? 7.557 12.150 4.813 1.00 96.75 233 VAL A C 1
ATOM 1805 O O . VAL A 1 233 ? 7.309 13.033 3.990 1.00 96.75 233 VAL A O 1
ATOM 1808 N N . ILE A 1 234 ? 6.990 12.159 6.023 1.00 96.94 234 ILE A N 1
ATOM 1809 C CA . ILE A 1 234 ? 6.085 13.233 6.468 1.00 96.94 234 ILE A CA 1
ATOM 1810 C C . ILE A 1 234 ? 6.829 14.573 6.530 1.00 96.94 234 ILE A C 1
ATOM 1812 O O . ILE A 1 234 ? 6.317 15.578 6.039 1.00 96.94 234 ILE A O 1
ATOM 1816 N N . LEU A 1 235 ? 8.031 14.586 7.109 1.00 96.12 235 LEU A N 1
ATOM 1817 C CA . LEU A 1 235 ? 8.837 15.796 7.262 1.00 96.12 235 LEU A CA 1
ATOM 1818 C C . LEU A 1 235 ? 9.365 16.304 5.916 1.00 96.12 235 LEU A C 1
ATOM 1820 O O . LEU A 1 235 ? 9.285 17.502 5.644 1.00 96.12 235 LEU A O 1
ATOM 1824 N N . SER A 1 236 ? 9.843 15.410 5.046 1.00 94.81 236 SER A N 1
ATOM 1825 C CA . SER A 1 236 ? 10.342 15.806 3.726 1.00 94.81 236 SER A CA 1
ATOM 1826 C C . SER A 1 236 ? 9.232 16.408 2.860 1.00 94.81 236 SER A C 1
ATOM 1828 O O . SER A 1 236 ? 9.413 17.480 2.285 1.00 94.81 236 SER A O 1
ATOM 1830 N N . THR A 1 237 ? 8.050 15.784 2.833 1.00 93.12 237 THR A N 1
ATOM 1831 C CA . THR A 1 237 ? 6.903 16.293 2.062 1.00 93.12 237 THR A CA 1
ATOM 1832 C C . THR A 1 237 ? 6.332 17.601 2.612 1.00 93.12 237 THR A C 1
ATOM 1834 O O . THR A 1 237 ? 5.836 18.403 1.828 1.00 93.12 237 THR A O 1
ATOM 1837 N N . ALA A 1 238 ? 6.431 17.855 3.922 1.00 91.81 238 ALA A N 1
ATOM 1838 C CA . ALA A 1 238 ? 6.041 19.139 4.509 1.00 91.81 238 ALA A CA 1
ATOM 1839 C C . ALA A 1 238 ? 6.992 20.275 4.092 1.00 91.81 238 ALA A C 1
ATOM 1841 O O . ALA A 1 238 ? 6.534 21.351 3.720 1.00 91.81 238 ALA A O 1
ATOM 1842 N N . SER A 1 239 ? 8.306 20.022 4.079 1.00 90.56 239 SER A N 1
ATOM 1843 C CA . SER A 1 239 ? 9.290 21.033 3.662 1.00 90.56 239 SER A CA 1
ATOM 1844 C C . SER A 1 239 ? 9.136 21.449 2.192 1.00 90.56 239 SER A C 1
ATOM 1846 O O . SER A 1 239 ? 9.318 22.615 1.851 1.00 90.56 239 SER A O 1
ATOM 1848 N N . GLU A 1 240 ? 8.736 20.520 1.317 1.00 88.19 240 GLU A N 1
ATOM 1849 C CA . GLU A 1 240 ? 8.460 20.811 -0.096 1.00 88.19 240 GLU A CA 1
ATOM 1850 C C . GLU A 1 240 ? 7.215 21.696 -0.292 1.00 88.19 240 GLU A C 1
ATOM 1852 O O . GLU A 1 240 ? 7.150 22.443 -1.267 1.00 88.19 240 GLU A O 1
ATOM 1857 N N . GLU A 1 241 ? 6.241 21.629 0.622 1.00 86.25 241 GLU A N 1
ATOM 1858 C CA . GLU A 1 241 ? 5.014 22.436 0.583 1.00 86.25 241 GLU A CA 1
ATOM 1859 C C . GLU A 1 241 ? 5.285 23.899 0.967 1.00 86.25 241 GLU A C 1
ATOM 1861 O O . GLU A 1 241 ? 4.766 24.804 0.320 1.00 86.25 241 GLU A O 1
ATOM 1866 N N . GLU A 1 242 ? 6.158 24.145 1.950 1.00 86.06 242 GLU A N 1
ATOM 1867 C CA . GLU A 1 242 ? 6.543 25.505 2.371 1.00 86.06 242 GLU A CA 1
ATOM 1868 C C . GLU A 1 242 ? 7.344 26.268 1.302 1.00 86.06 242 GLU A C 1
ATOM 1870 O O . GLU A 1 242 ? 7.295 27.496 1.236 1.00 86.06 242 GLU A O 1
ATOM 1875 N N . LEU A 1 243 ? 8.072 25.548 0.445 1.00 83.50 243 LEU A N 1
ATOM 1876 C CA . LEU A 1 243 ? 8.853 26.114 -0.659 1.00 83.50 243 LEU A CA 1
ATOM 1877 C C . LEU A 1 243 ? 8.019 26.378 -1.921 1.00 83.50 243 LEU A C 1
ATOM 1879 O O . LEU A 1 243 ? 8.511 27.025 -2.852 1.00 83.50 243 LEU A O 1
ATOM 1883 N N . ALA A 1 244 ? 6.784 25.873 -1.992 1.00 79.25 244 ALA A N 1
ATOM 1884 C CA . ALA A 1 244 ? 5.933 26.086 -3.151 1.00 79.25 244 ALA A CA 1
ATOM 1885 C C . ALA A 1 244 ? 5.491 27.563 -3.208 1.00 79.25 244 ALA A C 1
ATOM 1887 O O . ALA A 1 244 ? 4.938 28.076 -2.233 1.00 79.25 244 ALA A O 1
ATOM 1888 N N . PRO A 1 245 ? 5.716 28.277 -4.331 1.00 77.19 245 PRO A N 1
ATOM 1889 C CA . PRO A 1 245 ? 5.262 29.655 -4.455 1.00 77.19 245 PRO A CA 1
ATOM 1890 C C . PRO A 1 245 ? 3.737 29.706 -4.281 1.00 77.19 245 PRO A C 1
ATOM 1892 O O . PRO A 1 245 ? 3.041 28.838 -4.822 1.00 77.19 245 PRO A O 1
ATOM 1895 N N . PRO A 1 246 ? 3.202 30.703 -3.550 1.00 74.38 246 PRO A N 1
ATOM 1896 C CA . PRO A 1 246 ? 1.765 30.831 -3.366 1.00 74.38 246 PRO A CA 1
ATOM 1897 C C . PRO A 1 246 ? 1.071 30.878 -4.736 1.00 74.38 246 PRO A C 1
ATOM 1899 O O . PRO A 1 246 ? 1.619 31.455 -5.682 1.00 74.38 246 PRO A O 1
ATOM 1902 N N . PRO A 1 247 ? -0.117 30.261 -4.878 1.00 73.81 247 PRO A N 1
ATOM 1903 C CA . PRO A 1 247 ? -0.824 30.227 -6.149 1.00 73.81 247 PRO A CA 1
ATOM 1904 C C . PRO A 1 247 ? -1.043 31.660 -6.646 1.00 73.81 247 PRO A C 1
ATOM 1906 O O . PRO A 1 247 ? -1.682 32.467 -5.971 1.00 73.81 247 PRO A O 1
ATOM 1909 N N . ALA A 1 248 ? -0.510 31.963 -7.835 1.00 72.56 248 ALA A N 1
ATOM 1910 C CA . ALA A 1 248 ? -0.481 33.304 -8.434 1.00 72.56 248 ALA A CA 1
ATOM 1911 C C . ALA A 1 248 ? -1.872 33.955 -8.607 1.00 72.56 248 ALA A C 1
ATOM 1913 O O . ALA A 1 248 ? -1.975 35.151 -8.866 1.00 72.56 248 ALA A O 1
ATOM 1914 N N . ASP A 1 249 ? -2.943 33.181 -8.431 1.00 64.50 249 ASP A N 1
ATOM 1915 C CA . ASP A 1 249 ? -4.327 33.618 -8.582 1.00 64.50 249 ASP A CA 1
ATOM 1916 C C . ASP A 1 249 ? -4.945 34.189 -7.288 1.00 64.50 249 ASP A C 1
ATOM 1918 O O . ASP A 1 249 ? -6.070 34.692 -7.318 1.00 64.50 249 ASP A O 1
ATOM 1922 N N . ALA A 1 250 ? -4.236 34.160 -6.151 1.00 57.62 250 ALA A N 1
ATOM 1923 C CA . ALA A 1 250 ? -4.770 34.647 -4.874 1.00 57.62 250 ALA A CA 1
ATOM 1924 C C . ALA A 1 250 ? -4.857 36.188 -4.759 1.00 57.62 250 ALA A C 1
ATOM 1926 O O . ALA A 1 250 ? -5.602 36.682 -3.913 1.00 57.62 250 ALA A O 1
ATOM 1927 N N . GLU A 1 251 ? -4.174 36.959 -5.617 1.00 56.16 251 GLU A N 1
ATOM 1928 C CA . GLU A 1 251 ? -4.052 38.424 -5.463 1.00 56.16 251 GLU A CA 1
ATOM 1929 C C . GLU A 1 251 ? -4.862 39.290 -6.454 1.00 56.16 251 GLU A C 1
ATOM 1931 O O . GLU A 1 251 ? -4.807 40.512 -6.369 1.00 56.16 251 GLU A O 1
ATOM 1936 N N . SER A 1 252 ? -5.686 38.737 -7.357 1.00 55.59 252 SER A N 1
ATOM 1937 C CA . SER A 1 252 ? -6.400 39.559 -8.371 1.00 55.59 252 SER A CA 1
ATOM 1938 C C . SER A 1 252 ? -7.873 39.897 -8.069 1.00 55.59 252 SER A C 1
ATOM 1940 O O . SER A 1 252 ? -8.655 40.182 -8.977 1.00 55.59 252 SER A O 1
ATOM 1942 N N . LYS A 1 253 ? -8.283 39.937 -6.793 1.00 56.69 253 LYS A N 1
ATOM 1943 C CA . LYS A 1 253 ? -9.615 40.442 -6.386 1.00 56.69 253 LYS A CA 1
ATOM 1944 C C . LYS A 1 253 ? -9.609 41.945 -6.071 1.00 56.69 253 LYS A C 1
ATOM 1946 O O . LYS A 1 253 ? -10.027 42.353 -4.995 1.00 56.69 253 LYS A O 1
ATOM 1951 N N . SER A 1 254 ? -9.208 42.777 -7.026 1.00 55.47 254 SER A N 1
ATOM 1952 C CA . SER A 1 254 ? -9.626 44.186 -7.067 1.00 55.47 254 SER A CA 1
ATOM 1953 C C . SER A 1 254 ? -9.336 44.772 -8.444 1.00 55.47 254 SER A C 1
ATOM 1955 O O . SER A 1 254 ? -8.229 45.223 -8.688 1.00 55.47 254 SER A O 1
ATOM 1957 N N . ASP A 1 255 ? -10.304 44.691 -9.356 1.00 51.12 255 ASP A N 1
ATOM 1958 C CA . ASP A 1 255 ? -10.620 45.769 -10.304 1.00 51.12 255 ASP A CA 1
ATOM 1959 C C . ASP A 1 255 ? -11.837 45.368 -11.143 1.00 51.12 255 ASP A C 1
ATOM 1961 O O . ASP A 1 255 ? -11.773 44.791 -12.231 1.00 51.12 255 ASP A O 1
ATOM 1965 N N . ALA A 1 256 ? -13.002 45.679 -10.580 1.00 58.88 256 ALA A N 1
ATOM 1966 C CA . ALA A 1 256 ? -14.277 45.640 -11.267 1.00 58.88 256 ALA A CA 1
ATOM 1967 C C . ALA A 1 256 ? -14.343 46.783 -12.294 1.00 58.88 256 ALA A C 1
ATOM 1969 O O . ALA A 1 256 ? -14.807 47.868 -11.967 1.00 58.88 256 ALA A O 1
ATOM 1970 N N . ASN A 1 257 ? -13.846 46.556 -13.513 1.00 57.16 257 ASN A N 1
ATOM 1971 C CA . ASN A 1 257 ? -14.371 47.131 -14.764 1.00 57.16 257 ASN A CA 1
ATOM 1972 C C . ASN A 1 257 ? -13.435 46.816 -15.938 1.00 57.16 257 ASN A C 1
ATOM 1974 O O . ASN A 1 257 ? -12.591 47.628 -16.321 1.00 57.16 257 ASN A O 1
ATOM 1978 N N . LYS A 1 258 ? -13.610 45.661 -16.584 1.00 49.81 258 LYS A N 1
ATOM 1979 C CA . LYS A 1 258 ? -13.131 45.508 -17.961 1.00 49.81 258 LYS A CA 1
ATOM 1980 C C . LYS A 1 258 ? -14.047 44.594 -18.760 1.00 49.81 258 LYS A C 1
ATOM 1982 O O . LYS A 1 258 ? -14.341 43.468 -18.379 1.00 49.81 258 LYS A O 1
ATOM 1987 N N . THR A 1 259 ? -14.541 45.175 -19.840 1.00 58.38 259 THR A N 1
ATOM 1988 C CA . THR A 1 259 ? -15.473 44.651 -20.832 1.00 58.38 259 THR A CA 1
ATOM 1989 C C . THR A 1 259 ? -15.023 43.309 -21.426 1.00 58.38 259 THR A C 1
ATOM 1991 O O . THR A 1 259 ? -13.821 43.076 -21.572 1.00 58.38 259 THR A O 1
ATOM 1994 N N . PRO A 1 260 ? -15.965 42.433 -21.822 1.00 56.88 260 PRO A N 1
ATOM 1995 C CA . PRO A 1 260 ? -15.642 41.115 -22.351 1.00 56.88 260 PRO A CA 1
ATOM 1996 C C . PRO A 1 260 ? -15.159 41.230 -23.805 1.00 56.88 260 PRO A C 1
ATOM 1998 O O . PRO A 1 260 ? -15.966 41.395 -24.718 1.00 56.88 260 PRO A O 1
ATOM 2001 N N . SER A 1 261 ? -13.846 41.138 -24.046 1.00 48.81 261 SER A N 1
ATOM 2002 C CA . SER A 1 261 ? -13.326 40.868 -25.391 1.00 48.81 261 SER A CA 1
ATOM 2003 C C . SER A 1 261 ? -13.285 39.358 -25.613 1.00 48.81 261 SER A C 1
ATOM 2005 O O . SER A 1 261 ? -12.503 38.652 -24.972 1.00 48.81 261 SER A O 1
ATOM 2007 N N . ALA A 1 262 ? -14.149 38.881 -26.506 1.00 60.16 262 ALA A N 1
ATOM 2008 C CA . ALA A 1 262 ? -14.131 37.524 -27.027 1.00 60.16 262 ALA A CA 1
ATOM 2009 C C . ALA A 1 262 ? -12.840 37.257 -27.825 1.00 60.16 262 ALA A C 1
ATOM 2011 O O . ALA A 1 262 ? -12.228 38.183 -28.351 1.00 60.16 262 ALA A O 1
ATOM 2012 N N . ASP A 1 263 ? -12.484 35.979 -27.925 1.00 56.41 263 ASP A N 1
ATOM 2013 C CA . ASP A 1 263 ? -11.358 35.410 -28.676 1.00 56.41 263 ASP A CA 1
ATOM 2014 C C . ASP A 1 263 ? -9.961 35.533 -28.055 1.00 56.41 263 ASP A C 1
ATOM 2016 O O . ASP A 1 263 ? -9.204 36.460 -28.342 1.00 56.41 263 ASP A O 1
ATOM 2020 N N . LYS A 1 264 ? -9.593 34.506 -27.265 1.00 55.59 264 LYS A N 1
ATOM 2021 C CA . LYS A 1 264 ? -8.332 33.721 -27.344 1.00 55.59 264 LYS A CA 1
ATOM 2022 C C . LYS A 1 264 ? -8.103 32.925 -26.044 1.00 55.59 264 LYS A C 1
ATOM 2024 O O . LYS A 1 264 ? -7.364 33.363 -25.167 1.00 55.59 264 LYS A O 1
ATOM 2029 N N . SER A 1 265 ? -8.676 31.727 -25.908 1.00 52.56 265 SER A N 1
ATOM 2030 C CA . SER A 1 265 ? -8.262 30.791 -24.845 1.00 52.56 265 SER A CA 1
ATOM 2031 C C . SER A 1 265 ? -8.590 29.334 -25.188 1.00 52.56 265 SER A C 1
ATOM 2033 O O . SER A 1 265 ? -9.659 28.826 -24.866 1.00 52.56 265 SER A O 1
ATOM 2035 N N . LYS A 1 266 ? -7.659 28.623 -25.841 1.00 57.12 266 LYS A N 1
ATOM 2036 C CA . LYS A 1 266 ? -7.781 27.159 -26.001 1.00 57.12 266 LYS A CA 1
ATOM 2037 C C . LYS A 1 266 ? -6.563 26.335 -25.571 1.00 57.12 266 LYS A C 1
ATOM 2039 O O . LYS A 1 266 ? -6.733 25.154 -25.303 1.00 57.12 266 LYS A O 1
ATOM 2044 N N . ASP A 1 267 ? -5.398 26.949 -25.338 1.00 56.78 267 ASP A N 1
ATOM 2045 C CA . ASP A 1 267 ? -4.155 26.173 -25.152 1.00 56.78 267 ASP A CA 1
ATOM 2046 C C . ASP A 1 267 ? -3.565 26.170 -23.724 1.00 56.78 267 ASP A C 1
ATOM 2048 O O . ASP A 1 267 ? -2.569 25.498 -23.477 1.00 56.78 267 ASP A O 1
ATOM 2052 N N . LYS A 1 268 ? -4.180 26.841 -22.735 1.00 58.66 268 LYS A N 1
ATOM 2053 C CA . LYS A 1 268 ? -3.685 26.847 -21.333 1.00 58.66 268 LYS A CA 1
ATOM 2054 C C . LYS A 1 268 ? -4.190 25.688 -20.452 1.00 58.66 268 LYS A C 1
ATOM 2056 O O . LYS A 1 268 ? -3.877 25.641 -19.270 1.00 58.66 268 LYS A O 1
ATOM 2061 N N . SER A 1 269 ? -4.957 24.742 -20.996 1.00 60.47 269 SER A N 1
ATOM 2062 C CA . SER A 1 269 ? -5.590 23.676 -20.195 1.00 60.47 269 SER A CA 1
ATOM 2063 C C . SER A 1 269 ? -4.637 22.550 -19.755 1.00 60.47 269 SER A C 1
ATOM 2065 O O . SER A 1 269 ? -4.966 21.826 -18.819 1.00 60.47 269 SER A O 1
ATOM 2067 N N . GLY A 1 270 ? -3.495 22.350 -20.425 1.00 61.22 270 GLY A N 1
ATOM 2068 C CA . GLY A 1 270 ? -2.668 21.146 -20.240 1.00 61.22 270 GLY A CA 1
ATOM 2069 C C . GLY A 1 270 ? -1.741 21.162 -19.019 1.00 61.22 270 GLY A C 1
ATOM 2070 O O . GLY A 1 270 ? -1.589 20.142 -18.350 1.00 61.22 270 GLY A O 1
ATOM 2071 N N . THR A 1 271 ? -1.137 22.307 -18.691 1.00 63.34 271 THR A N 1
ATOM 2072 C CA . THR A 1 271 ? -0.132 22.407 -17.613 1.00 63.34 271 THR A CA 1
ATOM 2073 C C . THR A 1 271 ? -0.738 22.228 -16.225 1.00 63.34 271 THR A C 1
ATOM 2075 O O . THR A 1 271 ? -0.137 21.572 -15.380 1.00 63.34 271 THR A O 1
ATOM 2078 N N . ASN A 1 272 ? -1.962 22.716 -16.021 1.00 74.56 272 ASN A N 1
ATOM 2079 C CA . ASN A 1 272 ? -2.653 22.641 -14.731 1.00 74.56 272 ASN A CA 1
ATOM 2080 C C . ASN A 1 272 ? -3.041 21.200 -14.358 1.00 74.56 272 ASN A C 1
ATOM 2082 O O . ASN A 1 272 ? -3.199 20.883 -13.183 1.00 74.56 272 ASN A O 1
ATOM 2086 N N . SER A 1 273 ? -3.181 20.309 -15.348 1.00 80.44 273 SER A N 1
ATOM 2087 C CA . SER A 1 273 ? -3.550 18.913 -15.098 1.00 80.44 273 SER A CA 1
ATOM 2088 C C . SER A 1 273 ? -2.381 18.073 -14.582 1.00 80.44 273 SER A C 1
ATOM 2090 O O . SER A 1 273 ? -2.608 17.155 -13.795 1.00 80.44 273 SER A O 1
ATOM 2092 N N . LEU A 1 274 ? -1.148 18.340 -15.033 1.00 82.81 274 LEU A N 1
ATOM 2093 C CA . LEU A 1 274 ? 0.023 17.562 -14.617 1.00 82.81 274 LEU A CA 1
ATOM 2094 C C . LEU A 1 274 ? 0.450 17.926 -13.192 1.00 82.81 274 LEU A C 1
ATOM 2096 O O . LEU A 1 274 ? 0.742 17.034 -12.400 1.00 82.81 274 LEU A O 1
ATOM 2100 N N . THR A 1 275 ? 0.441 19.218 -12.859 1.00 85.25 275 THR A N 1
ATOM 2101 C CA . THR A 1 275 ? 0.751 19.699 -11.506 1.00 85.25 275 THR A CA 1
ATOM 2102 C C . THR A 1 275 ? -0.248 19.145 -10.493 1.00 85.25 275 THR A C 1
ATOM 2104 O O . THR A 1 275 ? 0.163 18.518 -9.524 1.00 85.25 275 THR A O 1
ATOM 2107 N N . ALA A 1 276 ? -1.550 19.211 -10.791 1.00 87.25 276 ALA A N 1
ATOM 2108 C CA . ALA A 1 276 ? -2.589 18.648 -9.928 1.00 87.25 276 ALA A CA 1
ATOM 2109 C C . ALA A 1 276 ? -2.422 17.134 -9.687 1.00 87.25 276 ALA A C 1
ATOM 2111 O O . ALA A 1 276 ? -2.655 16.647 -8.578 1.00 87.25 276 ALA A O 1
ATOM 2112 N N . ALA A 1 277 ? -1.997 16.372 -10.701 1.00 87.38 277 ALA A N 1
ATOM 2113 C CA . ALA A 1 277 ? -1.741 14.939 -10.555 1.00 87.38 277 ALA A CA 1
ATOM 2114 C C . ALA A 1 277 ? -0.530 14.650 -9.649 1.00 87.38 277 ALA A C 1
ATOM 2116 O O . ALA A 1 277 ? -0.587 13.733 -8.826 1.00 87.38 277 ALA A O 1
ATOM 2117 N N . LEU A 1 278 ? 0.544 15.438 -9.773 1.00 88.25 278 LEU A N 1
ATOM 2118 C CA . LEU A 1 278 ? 1.725 15.332 -8.911 1.00 88.25 278 LEU A CA 1
ATOM 2119 C C . LEU A 1 278 ? 1.397 15.705 -7.463 1.00 88.25 278 LEU A C 1
ATOM 2121 O O . LEU A 1 278 ? 1.764 14.964 -6.551 1.00 88.25 278 LEU A O 1
ATOM 2125 N N . ASP A 1 279 ? 0.643 16.781 -7.253 1.00 90.06 279 ASP A N 1
ATOM 2126 C CA . ASP A 1 279 ? 0.213 17.213 -5.921 1.00 90.06 279 ASP A CA 1
ATOM 2127 C C . ASP A 1 279 ? -0.683 16.158 -5.266 1.00 90.06 279 ASP A C 1
ATOM 2129 O O . ASP A 1 279 ? -0.453 15.763 -4.123 1.00 90.06 279 ASP A O 1
ATOM 2133 N N . THR A 1 280 ? -1.620 15.582 -6.024 1.00 91.44 280 THR A N 1
ATOM 2134 C CA . THR A 1 280 ? -2.446 14.456 -5.558 1.00 91.44 280 THR A CA 1
ATOM 2135 C C . THR A 1 280 ? -1.577 13.260 -5.149 1.00 91.44 280 THR A C 1
ATOM 2137 O O . THR A 1 280 ? -1.807 12.637 -4.110 1.00 91.44 280 THR A O 1
ATOM 2140 N N . ALA A 1 281 ? -0.544 12.932 -5.932 1.00 91.44 281 ALA A N 1
ATOM 2141 C CA . ALA A 1 281 ? 0.379 11.846 -5.611 1.00 91.44 281 ALA A CA 1
ATOM 2142 C C . ALA A 1 281 ? 1.244 12.145 -4.373 1.00 91.44 281 ALA A C 1
ATOM 2144 O O . ALA A 1 281 ? 1.596 11.221 -3.635 1.00 91.44 281 ALA A O 1
ATOM 2145 N N . ARG A 1 282 ? 1.612 13.408 -4.130 1.00 92.75 282 ARG A N 1
ATOM 2146 C CA . ARG A 1 282 ? 2.332 13.839 -2.918 1.00 92.75 282 ARG A CA 1
ATOM 2147 C C . ARG A 1 282 ? 1.444 13.742 -1.680 1.00 92.75 282 ARG A C 1
ATOM 2149 O O . ARG A 1 282 ? 1.847 13.095 -0.714 1.00 92.75 282 ARG A O 1
ATOM 2156 N N . MET A 1 283 ? 0.223 14.274 -1.742 1.00 93.75 283 MET A N 1
ATOM 2157 C CA . MET A 1 283 ? -0.749 14.194 -0.644 1.00 93.75 283 MET A CA 1
ATOM 2158 C C . MET A 1 283 ? -1.055 12.744 -0.275 1.00 93.75 283 MET A C 1
ATOM 2160 O O . MET A 1 283 ? -1.004 12.376 0.897 1.00 93.75 283 MET A O 1
ATOM 2164 N N . ARG A 1 284 ? -1.238 11.875 -1.276 1.00 95.06 284 ARG A N 1
ATOM 2165 C CA . ARG A 1 284 ? -1.445 10.441 -1.050 1.00 95.06 284 ARG A CA 1
ATOM 2166 C C . ARG A 1 284 ? -0.268 9.766 -0.352 1.00 95.06 284 ARG A C 1
ATOM 2168 O O . ARG A 1 284 ? -0.477 8.964 0.559 1.00 95.06 284 ARG A O 1
ATOM 2175 N N . ARG A 1 285 ? 0.968 10.081 -0.753 1.00 94.75 285 ARG A N 1
ATOM 2176 C CA . ARG A 1 285 ? 2.184 9.556 -0.106 1.00 94.75 285 ARG A CA 1
ATOM 2177 C C . ARG A 1 285 ? 2.275 10.006 1.350 1.00 94.75 285 ARG A C 1
ATOM 2179 O O . ARG A 1 285 ? 2.487 9.168 2.220 1.00 94.75 285 ARG A O 1
ATOM 2186 N N . ARG A 1 286 ? 2.031 11.290 1.628 1.00 96.06 286 ARG A N 1
ATOM 2187 C CA . ARG A 1 286 ? 2.008 11.833 2.995 1.00 96.06 286 ARG A CA 1
ATOM 2188 C C . ARG A 1 286 ? 0.907 11.198 3.847 1.00 96.06 286 ARG A C 1
ATOM 2190 O O . ARG A 1 286 ? 1.168 10.817 4.983 1.00 96.06 286 ARG A O 1
ATOM 2197 N N . ALA A 1 287 ? -0.297 11.030 3.304 1.00 96.31 287 ALA A N 1
ATOM 2198 C CA . ALA A 1 287 ? -1.399 10.355 3.989 1.00 96.31 287 ALA A CA 1
ATOM 2199 C C . ALA A 1 287 ? -1.066 8.890 4.310 1.00 96.31 287 ALA A C 1
ATOM 2201 O O . ALA A 1 287 ? -1.292 8.439 5.429 1.00 96.31 287 ALA A O 1
ATOM 2202 N N . THR A 1 288 ? -0.453 8.173 3.364 1.00 96.31 288 THR A N 1
ATOM 2203 C CA . THR A 1 288 ? 0.016 6.793 3.575 1.00 96.31 288 THR A CA 1
ATOM 2204 C C . THR A 1 288 ? 1.088 6.736 4.668 1.00 96.31 288 THR A C 1
ATOM 2206 O O . THR A 1 288 ? 0.995 5.910 5.569 1.00 96.31 288 THR A O 1
ATOM 2209 N N . ALA A 1 289 ? 2.056 7.661 4.652 1.00 97.06 289 ALA A N 1
ATOM 2210 C CA . ALA A 1 289 ? 3.081 7.760 5.693 1.00 97.06 289 ALA A CA 1
ATOM 2211 C C . ALA A 1 289 ? 2.461 7.980 7.082 1.00 97.06 289 ALA A C 1
ATOM 2213 O O . ALA A 1 289 ? 2.872 7.352 8.050 1.00 97.06 289 ALA A O 1
ATOM 2214 N N . ARG A 1 290 ? 1.436 8.838 7.185 1.00 97.44 290 ARG A N 1
ATOM 2215 C CA . ARG A 1 290 ? 0.701 9.069 8.440 1.00 97.44 290 ARG A CA 1
ATOM 2216 C C . ARG A 1 290 ? -0.014 7.812 8.932 1.00 97.44 290 ARG A C 1
ATOM 2218 O O . ARG A 1 290 ? 0.007 7.553 10.129 1.00 97.44 290 ARG A O 1
ATOM 2225 N N . MET A 1 291 ? -0.606 7.028 8.029 1.00 96.81 291 MET A N 1
ATOM 2226 C CA . MET A 1 291 ? -1.236 5.749 8.380 1.00 96.81 291 MET A CA 1
ATOM 2227 C C . MET A 1 291 ? -0.211 4.753 8.939 1.00 96.81 291 MET A C 1
ATOM 2229 O O . MET A 1 291 ? -0.447 4.178 9.998 1.00 96.81 291 MET A O 1
ATOM 2233 N N . TYR A 1 292 ? 0.944 4.605 8.284 1.00 96.75 292 TYR A N 1
ATOM 2234 C CA . TYR A 1 292 ? 2.013 3.708 8.741 1.00 96.75 292 TYR A CA 1
ATOM 2235 C C . TYR A 1 292 ? 2.657 4.170 10.050 1.00 96.75 292 TYR A C 1
ATOM 2237 O O . TYR A 1 292 ? 2.870 3.356 10.945 1.00 96.75 292 TYR A O 1
ATOM 2245 N N . ALA A 1 293 ? 2.900 5.475 10.206 1.00 96.44 293 ALA A N 1
ATOM 2246 C CA . ALA A 1 293 ? 3.379 6.049 11.461 1.00 96.44 293 ALA A CA 1
ATOM 2247 C C . ALA A 1 293 ? 2.386 5.800 12.607 1.00 96.44 293 ALA A C 1
ATOM 2249 O O . ALA A 1 293 ? 2.789 5.397 13.694 1.00 96.44 293 ALA A O 1
ATOM 2250 N N . ALA A 1 294 ? 1.084 5.983 12.359 1.00 94.12 294 ALA A N 1
ATOM 2251 C CA . ALA A 1 294 ? 0.051 5.718 13.355 1.00 94.12 294 ALA A CA 1
ATOM 2252 C C . ALA A 1 294 ? 0.012 4.245 13.779 1.00 94.12 294 ALA A C 1
ATOM 2254 O O . ALA A 1 294 ? -0.071 3.949 14.969 1.00 94.12 294 ALA A O 1
ATOM 2255 N N . GLU A 1 295 ? 0.091 3.322 12.821 1.00 92.81 295 GLU A N 1
ATOM 2256 C CA . GLU A 1 295 ? 0.130 1.886 13.100 1.00 92.81 295 GLU A CA 1
ATOM 2257 C C . GLU A 1 295 ? 1.377 1.504 13.906 1.00 92.81 295 GLU A C 1
ATOM 2259 O O . GLU A 1 295 ? 1.258 0.875 14.959 1.00 92.81 295 GLU A O 1
ATOM 2264 N N . ALA A 1 296 ? 2.555 1.966 13.479 1.00 92.44 296 ALA A N 1
ATOM 2265 C CA . ALA A 1 296 ? 3.813 1.724 14.172 1.00 92.44 296 ALA A CA 1
ATOM 2266 C C . ALA A 1 296 ? 3.802 2.266 15.614 1.00 92.44 296 ALA A C 1
ATOM 2268 O O . ALA A 1 296 ? 4.081 1.513 16.549 1.00 92.44 296 ALA A O 1
ATOM 2269 N N . SER A 1 297 ? 3.411 3.530 15.823 1.00 92.56 297 SER A N 1
ATOM 2270 C CA . SER A 1 297 ? 3.289 4.126 17.164 1.00 92.56 297 SER A CA 1
ATOM 2271 C C . SER A 1 297 ? 2.280 3.376 18.035 1.00 92.56 297 SER A C 1
ATOM 2273 O O . SER A 1 297 ? 2.547 3.122 19.209 1.00 92.56 297 SER A O 1
ATOM 2275 N N . CYS A 1 298 ? 1.149 2.944 17.466 1.00 89.81 298 CYS A N 1
ATOM 2276 C CA . CYS A 1 298 ? 0.155 2.159 18.193 1.00 89.81 298 CYS A CA 1
ATOM 2277 C C . CYS A 1 298 ? 0.722 0.806 18.650 1.00 89.81 298 CYS A C 1
ATOM 2279 O O . CYS A 1 298 ? 0.492 0.398 19.789 1.00 89.81 298 CYS A O 1
ATOM 2281 N N . CYS A 1 299 ? 1.480 0.118 17.792 1.00 87.12 299 CYS A N 1
ATOM 2282 C CA . CYS A 1 299 ? 2.146 -1.143 18.125 1.00 87.12 299 CYS A CA 1
ATOM 2283 C C . CYS A 1 299 ? 3.263 -0.976 19.166 1.00 87.12 299 CYS A C 1
ATOM 2285 O O . CYS A 1 299 ? 3.500 -1.894 19.951 1.00 87.12 299 CYS A O 1
ATOM 2287 N N . LEU A 1 300 ? 3.906 0.193 19.213 1.00 90.25 300 LEU A N 1
ATOM 2288 C CA . LEU A 1 300 ? 4.878 0.570 20.245 1.00 90.25 300 LEU A CA 1
ATOM 2289 C C . LEU A 1 300 ? 4.223 0.996 21.574 1.00 90.25 300 LEU A C 1
ATOM 2291 O O . LEU A 1 300 ? 4.925 1.235 22.553 1.00 90.25 300 LEU A O 1
ATOM 2295 N N . GLY A 1 301 ? 2.889 1.062 21.633 1.00 88.31 301 GLY A N 1
ATOM 2296 C CA . GLY A 1 301 ? 2.132 1.437 22.829 1.00 88.31 301 GLY A CA 1
ATOM 2297 C C . GLY A 1 301 ? 1.891 2.941 22.992 1.00 88.31 301 GLY A C 1
ATOM 2298 O O . GLY A 1 301 ? 1.283 3.344 23.983 1.00 88.31 301 GLY A O 1
ATOM 2299 N N . ASP A 1 302 ? 2.298 3.772 22.029 1.00 95.19 302 ASP A N 1
ATOM 2300 C CA . ASP A 1 302 ? 2.032 5.214 22.033 1.00 95.19 302 ASP A CA 1
ATOM 2301 C C . ASP A 1 302 ? 0.743 5.541 21.262 1.00 95.19 302 ASP A C 1
ATOM 2303 O O . ASP A 1 302 ? 0.737 5.986 20.109 1.00 95.19 302 ASP A O 1
ATOM 2307 N N . GLY A 1 303 ? -0.393 5.290 21.917 1.00 93.06 303 GLY A N 1
ATOM 2308 C CA . GLY A 1 303 ? -1.711 5.562 21.343 1.00 93.06 303 GLY A CA 1
ATOM 2309 C C . GLY A 1 303 ? -1.990 7.053 21.107 1.00 93.06 303 GLY A C 1
ATOM 2310 O O . GLY A 1 303 ? -2.728 7.394 20.183 1.00 93.06 303 GLY A O 1
ATOM 2311 N N . LEU A 1 304 ? -1.397 7.952 21.902 1.00 96.56 304 LEU A N 1
ATOM 2312 C CA . LEU A 1 304 ? -1.599 9.397 21.752 1.00 96.56 304 LEU A CA 1
ATOM 2313 C C . LEU A 1 304 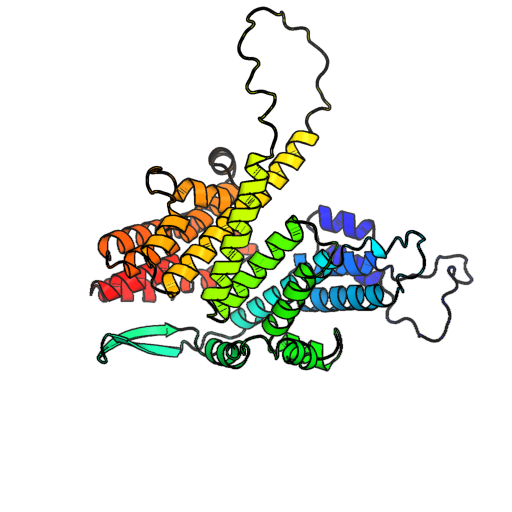? -0.902 9.916 20.497 1.00 96.56 304 LEU A C 1
ATOM 2315 O O . LEU A 1 304 ? -1.536 10.594 19.687 1.00 96.56 304 LEU A O 1
ATOM 2319 N N . GLN A 1 305 ? 0.365 9.550 20.302 1.00 97.12 305 GLN A N 1
ATOM 2320 C CA . GLN A 1 305 ? 1.106 9.907 19.098 1.00 97.12 305 GLN A CA 1
ATOM 2321 C C . GLN A 1 305 ? 0.473 9.279 17.851 1.00 97.12 305 GLN A C 1
ATOM 2323 O O . GLN A 1 305 ? 0.318 9.946 16.827 1.00 97.12 305 GLN A O 1
ATOM 2328 N N . ALA A 1 306 ? 0.020 8.025 17.944 1.00 93.62 306 ALA A N 1
ATOM 2329 C CA . ALA A 1 306 ? -0.706 7.380 16.856 1.00 93.62 306 ALA A CA 1
ATOM 2330 C C . ALA A 1 306 ? -1.972 8.159 16.463 1.00 93.62 306 ALA A C 1
ATOM 2332 O O . ALA A 1 306 ? -2.221 8.397 15.279 1.00 93.62 306 ALA A O 1
ATOM 2333 N N . MET A 1 307 ? -2.754 8.614 17.448 1.00 97.00 307 MET A N 1
ATOM 2334 C CA . MET A 1 307 ? -3.937 9.433 17.187 1.00 97.00 307 MET A CA 1
ATOM 2335 C C . MET A 1 307 ? -3.560 10.798 16.605 1.00 97.00 307 MET A C 1
ATOM 2337 O O . MET A 1 307 ? -4.251 11.278 15.710 1.00 97.00 307 MET A O 1
ATOM 2341 N N . GLN A 1 308 ? -2.445 11.391 17.037 1.00 97.56 308 GLN A N 1
ATOM 2342 C CA . GLN A 1 308 ? -1.932 12.639 16.473 1.00 97.56 308 GLN A CA 1
ATOM 2343 C C . GLN A 1 308 ? -1.577 12.488 14.986 1.00 97.56 308 GLN A C 1
ATOM 2345 O O . GLN A 1 308 ? -1.892 13.361 14.176 1.00 97.56 308 GLN A O 1
ATOM 2350 N N . PHE A 1 309 ? -0.994 11.358 14.576 1.00 97.38 309 PHE A N 1
ATOM 2351 C CA . PHE A 1 309 ? -0.755 11.097 13.157 1.00 97.38 309 PHE A CA 1
ATOM 2352 C C . PHE A 1 309 ? -2.056 10.978 12.356 1.00 97.38 309 PHE A C 1
ATOM 2354 O O . PHE A 1 309 ? -2.096 11.455 11.223 1.00 97.38 309 PHE A O 1
ATOM 2361 N N . LEU A 1 310 ? -3.136 10.428 12.918 1.00 95.50 310 LEU A N 1
ATOM 2362 C CA . LEU A 1 310 ? -4.420 10.287 12.216 1.00 95.50 310 LEU A CA 1
ATOM 2363 C C . LEU A 1 310 ? -5.249 11.581 12.207 1.00 95.50 310 LEU A C 1
ATOM 2365 O O . LEU A 1 310 ? -5.676 12.035 11.147 1.00 95.50 310 LEU A O 1
ATOM 2369 N N . ALA A 1 311 ? -5.461 12.188 13.373 1.00 96.12 311 ALA A N 1
ATOM 2370 C CA . ALA A 1 311 ? -6.357 13.326 13.583 1.00 96.12 311 ALA A CA 1
ATOM 2371 C C . ALA A 1 311 ? -5.646 14.692 13.598 1.00 96.12 311 ALA A C 1
ATOM 2373 O O . ALA A 1 311 ? -6.308 15.725 13.616 1.00 96.12 311 ALA A O 1
ATOM 2374 N N . GLY A 1 312 ? -4.311 14.728 13.582 1.00 94.75 312 GLY A N 1
ATOM 2375 C CA . GLY A 1 312 ? -3.556 15.964 13.783 1.00 94.75 312 GLY A CA 1
ATOM 2376 C C . GLY A 1 312 ? -3.586 16.409 15.246 1.00 94.75 312 GLY A C 1
ATOM 2377 O O . GLY A 1 312 ? -3.507 15.597 16.161 1.00 94.75 312 GLY A O 1
ATOM 2378 N N . ASP A 1 313 ? -3.707 17.710 15.475 1.00 94.31 313 ASP A N 1
ATOM 2379 C CA . ASP A 1 313 ? -3.846 18.312 16.808 1.00 94.31 313 ASP A CA 1
ATOM 2380 C C . ASP A 1 313 ? -5.241 18.106 17.438 1.00 94.31 313 ASP A C 1
ATOM 2382 O O . ASP A 1 313 ? -5.458 18.470 18.593 1.00 94.31 313 ASP A O 1
ATOM 2386 N N . GLY A 1 314 ? -6.189 17.528 16.691 1.00 92.31 314 GLY A N 1
ATOM 2387 C CA . GLY A 1 314 ? -7.577 17.343 17.112 1.00 92.31 314 GLY A CA 1
ATOM 2388 C C . GLY A 1 314 ? -8.426 18.618 17.061 1.00 92.31 314 GLY A C 1
ATOM 2389 O O . GLY A 1 314 ? -9.567 18.586 17.522 1.00 92.31 314 GLY A O 1
ATOM 2390 N N . SER A 1 315 ? -7.904 19.726 16.516 1.00 95.19 315 SER A N 1
ATOM 2391 C CA . SER A 1 315 ? -8.667 20.971 16.350 1.00 95.19 315 SER A CA 1
ATOM 2392 C C . SER A 1 315 ? -9.605 20.924 15.141 1.00 95.19 315 SER A C 1
ATOM 2394 O O . SER A 1 315 ? -10.664 21.552 15.154 1.00 95.19 315 SER A O 1
ATOM 2396 N N . ASP A 1 316 ? -9.240 20.142 14.123 1.00 95.31 316 ASP A N 1
ATOM 2397 C CA . ASP A 1 316 ? -10.021 19.951 12.905 1.00 95.31 316 ASP A CA 1
ATOM 2398 C C . ASP A 1 316 ? -11.024 18.786 13.066 1.00 95.31 316 ASP A C 1
ATOM 2400 O O . ASP A 1 316 ? -10.613 17.618 13.090 1.00 95.31 316 ASP A O 1
ATOM 2404 N N . PRO A 1 317 ? -12.345 19.055 13.149 1.00 93.62 317 PRO A N 1
ATOM 2405 C CA . PRO A 1 317 ? -13.357 18.003 13.255 1.00 93.62 317 PRO A CA 1
ATOM 2406 C C . PRO A 1 317 ? -13.426 17.109 12.006 1.00 93.62 317 PRO A C 1
ATOM 2408 O O . PRO A 1 317 ? -13.940 15.992 12.085 1.00 93.62 317 PRO A O 1
ATOM 2411 N N . ASP A 1 318 ? -12.890 17.565 10.869 1.00 95.69 318 ASP A N 1
ATOM 2412 C CA . ASP A 1 318 ? -12.878 16.852 9.593 1.00 95.69 318 ASP A CA 1
ATOM 2413 C C . ASP A 1 318 ? -11.530 16.187 9.277 1.00 95.69 318 ASP A C 1
ATOM 2415 O O . ASP A 1 318 ? -11.352 15.641 8.182 1.00 95.69 318 ASP A O 1
ATOM 2419 N N . ALA A 1 319 ? -10.600 16.131 10.239 1.00 96.44 319 ALA A N 1
ATOM 2420 C CA . ALA A 1 319 ? -9.253 15.597 10.033 1.00 96.44 319 ALA A CA 1
ATOM 2421 C C . ALA A 1 319 ? -9.238 14.191 9.398 1.00 96.44 319 ALA A C 1
ATOM 2423 O O . ALA A 1 319 ? -8.465 13.934 8.472 1.00 96.44 319 ALA A O 1
ATOM 2424 N N . PHE A 1 320 ? -10.130 13.287 9.827 1.00 96.12 320 PHE A N 1
ATOM 2425 C CA . PHE A 1 320 ? -10.237 11.944 9.240 1.00 96.12 320 PHE A CA 1
ATOM 2426 C C . PHE A 1 320 ? -10.753 11.959 7.798 1.00 96.12 320 PHE A C 1
ATOM 2428 O O . PHE A 1 320 ? -10.297 11.169 6.973 1.00 96.12 320 PHE A O 1
ATOM 2435 N N . ASN A 1 321 ? -11.703 12.844 7.482 1.00 95.94 321 ASN A N 1
ATOM 2436 C CA . ASN A 1 321 ? -12.248 12.970 6.131 1.00 95.94 321 ASN A CA 1
ATOM 2437 C C . ASN A 1 321 ? -11.197 13.558 5.183 1.00 95.94 321 ASN A C 1
ATOM 2439 O O . ASN A 1 321 ? -11.064 13.078 4.057 1.00 95.94 321 ASN A O 1
ATOM 2443 N N . LYS A 1 322 ? -10.414 14.537 5.655 1.00 96.44 322 LYS A N 1
ATOM 2444 C CA . LYS A 1 322 ? -9.280 15.104 4.920 1.00 96.44 322 LYS A CA 1
ATOM 2445 C C . LYS A 1 322 ? -8.201 14.052 4.664 1.00 96.44 322 LYS A C 1
ATOM 2447 O O . LYS A 1 322 ? -7.832 13.837 3.514 1.00 96.44 322 LYS A O 1
ATOM 2452 N N . LEU A 1 323 ? -7.786 13.313 5.698 1.00 96.56 323 LEU A N 1
ATOM 2453 C CA . LEU A 1 323 ? -6.810 12.229 5.551 1.00 96.56 323 LEU A CA 1
ATOM 2454 C C . LEU A 1 323 ? -7.291 11.151 4.565 1.00 96.56 323 LEU A C 1
ATOM 2456 O O . LEU A 1 323 ? -6.517 10.699 3.727 1.00 96.56 323 LEU A O 1
ATOM 2460 N N . ALA A 1 324 ? -8.571 10.769 4.620 1.00 95.88 324 ALA A N 1
ATOM 2461 C CA . ALA A 1 324 ? -9.154 9.804 3.688 1.00 95.88 324 ALA A CA 1
ATOM 2462 C C . ALA A 1 324 ? -9.231 10.335 2.244 1.00 95.88 324 ALA A C 1
ATOM 2464 O O . ALA A 1 324 ? -8.988 9.584 1.299 1.00 95.88 324 ALA A O 1
ATOM 2465 N N . SER A 1 325 ? -9.544 11.622 2.063 1.00 96.62 325 SER A N 1
ATOM 2466 C CA . SER A 1 325 ? -9.514 12.304 0.761 1.00 96.62 325 SER A CA 1
ATOM 2467 C C . SER A 1 325 ? -8.107 12.269 0.158 1.00 96.62 325 SER A C 1
ATOM 2469 O O . SER A 1 325 ? -7.939 11.860 -0.995 1.00 96.62 325 SER A O 1
ATOM 2471 N N . ASP A 1 326 ? -7.092 12.609 0.956 1.00 96.12 326 ASP A N 1
ATOM 2472 C CA . ASP A 1 326 ? -5.686 12.600 0.545 1.00 96.12 326 ASP A CA 1
ATOM 2473 C C . ASP A 1 326 ? -5.212 11.177 0.212 1.00 96.12 326 ASP A C 1
ATOM 2475 O O . ASP A 1 326 ? -4.616 10.945 -0.841 1.00 96.12 326 ASP A O 1
ATOM 2479 N N . LEU A 1 327 ? -5.549 10.194 1.054 1.00 94.19 327 LEU A N 1
ATOM 2480 C CA . LEU A 1 327 ? -5.224 8.778 0.850 1.00 94.19 327 LEU A CA 1
ATOM 2481 C C . LEU A 1 327 ? -5.877 8.210 -0.421 1.00 94.19 327 LEU A C 1
ATOM 2483 O O . LEU A 1 327 ? -5.246 7.479 -1.193 1.00 94.19 327 LEU A O 1
ATOM 2487 N N . GLY A 1 328 ? -7.138 8.570 -0.667 1.00 92.69 328 GLY A N 1
ATOM 2488 C CA . GLY A 1 328 ? -7.870 8.200 -1.873 1.00 92.69 328 GLY A CA 1
ATOM 2489 C C . GLY A 1 328 ? -7.383 8.934 -3.125 1.00 92.69 328 GLY A C 1
ATOM 2490 O O . GLY A 1 328 ? -7.594 8.431 -4.237 1.00 92.69 328 GLY A O 1
ATOM 2491 N N . GLY A 1 329 ? -6.726 10.087 -2.959 1.00 94.19 329 GLY A N 1
ATOM 2492 C CA . GLY A 1 329 ? -6.398 11.030 -4.026 1.00 94.19 329 GLY A CA 1
ATOM 2493 C C . GLY A 1 329 ? -7.650 11.557 -4.731 1.00 94.19 329 GLY A C 1
ATOM 2494 O O . GLY A 1 329 ? -7.666 11.648 -5.958 1.00 94.19 329 GLY A O 1
ATOM 2495 N N . ILE A 1 330 ? -8.737 11.762 -3.978 1.00 93.62 330 ILE A N 1
ATOM 2496 C CA . ILE A 1 330 ? -10.078 12.065 -4.497 1.00 93.62 330 ILE A CA 1
ATOM 2497 C C . ILE A 1 330 ? -10.711 13.151 -3.645 1.00 93.62 330 ILE A C 1
ATOM 2499 O O . ILE A 1 330 ? -10.934 12.957 -2.455 1.00 93.62 330 ILE A O 1
ATOM 2503 N N . THR A 1 331 ? -11.081 14.255 -4.286 1.00 91.12 331 THR A N 1
ATOM 2504 C CA . THR A 1 331 ? -11.846 15.330 -3.653 1.00 91.12 331 THR A CA 1
ATOM 2505 C C . THR A 1 331 ? -13.317 14.941 -3.481 1.00 91.12 331 THR A C 1
ATOM 2507 O O . THR A 1 331 ? -13.860 14.130 -4.235 1.00 91.12 331 THR A O 1
ATOM 2510 N N . LEU A 1 332 ? -14.016 15.577 -2.539 1.00 89.38 332 LEU A N 1
ATOM 2511 C CA . LEU A 1 332 ? -15.460 15.371 -2.357 1.00 89.38 332 LEU A CA 1
ATOM 2512 C C . LEU A 1 332 ? -16.268 15.685 -3.628 1.00 89.38 332 LEU A C 1
ATOM 2514 O O . LEU A 1 332 ? -17.218 14.973 -3.947 1.00 89.38 332 LEU A O 1
ATOM 2518 N N . GLU A 1 333 ? -15.856 16.696 -4.394 1.00 91.69 333 GLU A N 1
ATOM 2519 C CA . GLU A 1 333 ? -16.490 17.063 -5.666 1.00 91.69 333 GLU A CA 1
ATOM 2520 C C . GLU A 1 333 ? -16.333 15.962 -6.724 1.00 91.69 333 GLU A C 1
ATOM 2522 O O . GLU A 1 333 ? -17.299 15.577 -7.383 1.00 91.69 333 GLU A O 1
ATOM 2527 N N . THR A 1 334 ? -15.129 15.390 -6.850 1.00 91.62 334 THR A N 1
ATOM 2528 C CA . THR A 1 334 ? -14.886 14.281 -7.789 1.00 91.62 334 THR A CA 1
ATOM 2529 C C . THR A 1 334 ? -15.612 13.005 -7.361 1.00 91.62 334 THR A C 1
ATOM 2531 O O . THR A 1 334 ? -16.132 12.284 -8.215 1.00 91.62 334 THR A O 1
ATOM 2534 N N . ALA A 1 335 ? -15.731 12.756 -6.053 1.00 92.44 335 ALA A N 1
ATOM 2535 C CA . ALA A 1 335 ? -16.553 11.677 -5.510 1.00 92.44 335 ALA A CA 1
ATOM 2536 C C . ALA A 1 335 ? -18.053 11.872 -5.796 1.00 92.44 335 ALA A C 1
ATOM 2538 O O . ALA A 1 335 ? -18.742 10.898 -6.094 1.00 92.44 335 ALA A O 1
ATOM 2539 N N . ALA A 1 336 ? -18.559 13.108 -5.760 1.00 92.44 336 ALA A N 1
ATOM 2540 C CA . ALA A 1 336 ? -19.947 13.412 -6.113 1.00 92.44 336 ALA A CA 1
ATOM 2541 C C . ALA A 1 336 ? -20.234 13.200 -7.612 1.00 92.44 336 ALA A C 1
ATOM 2543 O O . ALA A 1 336 ? -21.340 12.805 -7.977 1.00 92.44 336 ALA A O 1
ATOM 2544 N N . ALA A 1 337 ? -19.235 13.418 -8.473 1.00 94.25 337 ALA A N 1
ATOM 2545 C CA . ALA A 1 337 ? -19.368 13.290 -9.923 1.00 94.25 337 ALA A CA 1
ATOM 2546 C C . ALA A 1 337 ? -19.188 11.854 -10.461 1.00 94.25 337 ALA A C 1
ATOM 2548 O O . ALA A 1 337 ? -19.619 11.564 -11.577 1.00 94.25 337 ALA A O 1
ATOM 2549 N N . SER A 1 338 ? -18.541 10.949 -9.715 1.00 93.31 338 SER A N 1
ATOM 2550 C CA . SER A 1 338 ? -18.194 9.605 -10.199 1.00 93.31 338 SER A CA 1
ATOM 2551 C C . SER A 1 338 ? -18.389 8.523 -9.140 1.00 93.31 338 SER A C 1
ATOM 2553 O O . SER A 1 338 ? -17.756 8.544 -8.085 1.00 93.31 338 SER A O 1
ATOM 2555 N N . ASN A 1 339 ? -19.179 7.491 -9.463 1.00 90.69 339 ASN A N 1
ATOM 2556 C CA . ASN A 1 339 ? -19.377 6.328 -8.587 1.00 90.69 339 ASN A CA 1
ATOM 2557 C C . ASN A 1 339 ? -18.059 5.619 -8.249 1.00 90.69 339 ASN A C 1
ATOM 2559 O O . ASN A 1 339 ? -17.875 5.165 -7.123 1.00 90.69 339 ASN A O 1
ATOM 2563 N N . MET A 1 340 ? -17.115 5.560 -9.193 1.00 88.88 340 MET A N 1
ATOM 2564 C CA . MET A 1 340 ? -15.801 4.960 -8.949 1.00 88.88 340 MET A CA 1
ATOM 2565 C C . MET A 1 340 ? -14.992 5.786 -7.942 1.00 88.88 340 MET A C 1
ATOM 2567 O O . MET A 1 340 ? -14.363 5.223 -7.045 1.00 88.88 340 MET A O 1
ATOM 2571 N N . ALA A 1 341 ? -15.039 7.117 -8.058 1.00 91.81 341 ALA A N 1
ATOM 2572 C CA . ALA A 1 341 ? -14.396 8.014 -7.105 1.00 91.81 341 ALA A CA 1
ATOM 2573 C C . ALA A 1 341 ? -15.059 7.916 -5.719 1.00 91.81 341 ALA A C 1
ATOM 2575 O O . ALA A 1 341 ? -14.366 7.775 -4.715 1.00 91.81 341 ALA A O 1
ATOM 2576 N N . LYS A 1 342 ? -16.395 7.853 -5.661 1.00 93.81 342 LYS A N 1
ATOM 2577 C CA . LYS A 1 342 ? -17.149 7.604 -4.425 1.00 93.81 342 LYS A CA 1
ATOM 2578 C C . LYS A 1 342 ? -16.736 6.299 -3.741 1.00 93.81 342 LYS A C 1
ATOM 2580 O O . LYS A 1 342 ? -16.504 6.293 -2.538 1.00 93.81 342 LYS A O 1
ATOM 2585 N N . CYS A 1 343 ? -16.600 5.208 -4.497 1.00 91.38 343 CYS A N 1
ATOM 2586 C CA . CYS A 1 343 ? -16.166 3.918 -3.954 1.00 91.38 343 CYS A CA 1
ATOM 2587 C C . CYS A 1 343 ? -14.744 3.977 -3.396 1.00 91.38 343 CYS A C 1
ATOM 2589 O O . CYS A 1 343 ? -14.488 3.470 -2.308 1.00 91.38 343 CYS A O 1
ATOM 2591 N N . ARG A 1 344 ? -13.817 4.605 -4.126 1.00 90.75 344 ARG A N 1
ATOM 2592 C CA . ARG A 1 344 ? -12.429 4.772 -3.676 1.00 90.75 344 ARG A CA 1
ATOM 2593 C C . ARG A 1 344 ? -12.336 5.635 -2.414 1.00 90.75 344 ARG A C 1
ATOM 2595 O O . ARG A 1 344 ? -11.601 5.267 -1.505 1.00 90.75 344 ARG A O 1
ATOM 2602 N N . LEU A 1 345 ? -13.101 6.726 -2.332 1.00 94.62 345 LEU A N 1
ATOM 2603 C CA . LEU A 1 345 ? -13.162 7.559 -1.129 1.00 94.62 345 LEU A CA 1
ATOM 2604 C C . LEU A 1 345 ? -13.757 6.790 0.059 1.00 94.62 345 LEU A C 1
ATOM 2606 O O . LEU A 1 345 ? -13.201 6.838 1.150 1.00 94.62 345 LEU A O 1
ATOM 2610 N N . ALA A 1 346 ? -14.840 6.038 -0.149 1.00 93.81 346 ALA A N 1
ATOM 2611 C CA . ALA A 1 346 ? -15.453 5.223 0.899 1.00 93.81 346 ALA A CA 1
ATOM 2612 C C . ALA A 1 346 ? -14.500 4.130 1.429 1.00 93.81 346 ALA A C 1
ATOM 2614 O O . ALA A 1 346 ? -14.446 3.903 2.637 1.00 93.81 346 ALA A O 1
ATOM 2615 N N . ARG A 1 347 ? -13.686 3.510 0.557 1.00 91.44 347 ARG A N 1
ATOM 2616 C CA . ARG A 1 347 ? -12.609 2.587 0.971 1.00 91.44 347 ARG A CA 1
ATOM 2617 C C . ARG A 1 347 ? -11.568 3.288 1.845 1.00 91.44 347 ARG A C 1
ATOM 2619 O O . ARG A 1 347 ? -11.320 2.832 2.955 1.00 91.44 347 ARG A O 1
ATOM 2626 N N . ALA A 1 348 ? -11.049 4.435 1.404 1.00 93.88 348 ALA A N 1
ATOM 2627 C CA . ALA A 1 348 ? -10.080 5.207 2.184 1.00 93.88 348 ALA A CA 1
ATOM 2628 C C . ALA A 1 348 ? -10.652 5.670 3.541 1.00 93.88 348 ALA A C 1
ATOM 2630 O O . ALA A 1 348 ? -9.966 5.629 4.559 1.00 93.88 348 ALA A O 1
ATOM 2631 N N . GLN A 1 349 ? -11.932 6.061 3.589 1.00 95.56 349 GLN A N 1
ATOM 2632 C CA . GLN A 1 349 ? -12.620 6.402 4.840 1.00 95.56 349 GLN A CA 1
ATOM 2633 C C . GLN A 1 349 ? -12.757 5.197 5.774 1.00 95.56 349 GLN A C 1
ATOM 2635 O O . GLN A 1 349 ? -12.600 5.353 6.985 1.00 95.56 349 GLN A O 1
ATOM 2640 N N . SER A 1 350 ? -13.052 4.012 5.231 1.00 93.94 350 SER A N 1
ATOM 2641 C CA . SER A 1 350 ? -13.091 2.773 6.011 1.00 93.94 350 SER A CA 1
ATOM 2642 C C . SER A 1 350 ? -11.721 2.457 6.619 1.00 93.94 350 SER A C 1
ATOM 2644 O O . SER A 1 350 ? -11.633 2.237 7.825 1.00 93.94 350 SER A O 1
ATOM 2646 N N . GLU A 1 351 ? -10.647 2.538 5.826 1.00 91.75 351 GLU A N 1
ATOM 2647 C CA . GLU A 1 351 ? -9.269 2.301 6.278 1.00 91.75 351 GLU A CA 1
ATOM 2648 C C . GLU A 1 351 ? -8.878 3.240 7.429 1.00 91.75 351 GLU A C 1
ATOM 2650 O O . GLU A 1 351 ? -8.526 2.772 8.513 1.00 91.75 351 GLU A O 1
ATOM 2655 N N . VAL A 1 352 ? -9.036 4.558 7.247 1.00 95.00 352 VAL A N 1
ATOM 2656 C CA . VAL A 1 352 ? -8.707 5.563 8.276 1.00 95.00 352 VAL A CA 1
ATOM 2657 C C . VAL A 1 352 ? -9.495 5.323 9.566 1.00 95.00 352 VAL A C 1
ATOM 2659 O O . VAL A 1 352 ? -8.932 5.377 10.660 1.00 95.00 352 VAL A O 1
ATOM 2662 N N . ARG A 1 353 ? -10.798 5.030 9.468 1.00 95.44 353 ARG A N 1
ATOM 2663 C CA . ARG A 1 353 ? -11.647 4.805 10.650 1.00 95.44 353 ARG A CA 1
ATOM 2664 C C . ARG A 1 353 ? -11.362 3.477 11.339 1.00 95.44 353 ARG A C 1
ATOM 2666 O O . ARG A 1 353 ? -11.445 3.415 12.563 1.00 95.44 353 ARG A O 1
ATOM 2673 N N . SER A 1 354 ? -11.001 2.440 10.589 1.00 91.94 354 SER A N 1
ATOM 2674 C CA . SER A 1 354 ? -10.558 1.163 11.149 1.00 91.94 354 SER A CA 1
ATOM 2675 C C . SER A 1 354 ? -9.268 1.343 11.955 1.00 91.94 354 SER A C 1
ATOM 2677 O O . SER A 1 354 ? -9.195 0.907 13.105 1.00 91.94 354 SER A O 1
ATOM 2679 N N . SER A 1 355 ? -8.288 2.074 11.414 1.00 92.00 355 SER A N 1
ATOM 2680 C CA . SER A 1 355 ? -7.056 2.409 12.140 1.00 92.00 355 SER A CA 1
ATOM 2681 C C . SER A 1 355 ? -7.334 3.288 13.361 1.00 92.00 355 SER A C 1
ATOM 2683 O O . SER A 1 355 ? -6.874 2.975 14.457 1.00 92.00 355 SER A O 1
ATOM 2685 N N . ALA A 1 356 ? -8.168 4.325 13.230 1.00 94.44 356 ALA A N 1
ATOM 2686 C CA . ALA A 1 356 ? -8.565 5.164 14.362 1.00 94.44 356 ALA A CA 1
ATOM 2687 C C . ALA A 1 356 ? -9.290 4.357 15.451 1.00 94.44 356 ALA A C 1
ATOM 2689 O O . ALA A 1 356 ? -9.072 4.590 16.639 1.00 94.44 356 ALA A O 1
ATOM 2690 N N . SER A 1 357 ? -10.109 3.368 15.076 1.00 94.31 357 SER A N 1
ATOM 2691 C CA . SER A 1 357 ? -10.733 2.441 16.022 1.00 94.31 357 SER A CA 1
ATOM 2692 C C . SER A 1 357 ? -9.686 1.637 16.794 1.00 94.31 357 SER A C 1
ATOM 2694 O O . SER A 1 357 ? -9.788 1.530 18.016 1.00 94.31 357 SER A O 1
ATOM 2696 N N . ALA A 1 358 ? -8.683 1.081 16.109 1.00 89.69 358 ALA A N 1
ATOM 2697 C CA . ALA A 1 358 ? -7.620 0.304 16.742 1.00 89.69 358 ALA A CA 1
ATOM 2698 C C . ALA A 1 358 ? -6.831 1.144 17.760 1.00 89.69 358 ALA A C 1
ATOM 2700 O O . ALA A 1 358 ? -6.693 0.733 18.914 1.00 89.69 358 ALA A O 1
ATOM 2701 N N . VAL A 1 359 ? -6.421 2.358 17.375 1.00 89.62 359 VAL A N 1
ATOM 2702 C CA . VAL A 1 359 ? -5.732 3.305 18.268 1.00 89.62 359 VAL A CA 1
ATOM 2703 C C . VAL A 1 359 ? -6.614 3.676 19.465 1.00 89.62 359 VAL A C 1
ATOM 2705 O O . VAL A 1 359 ? -6.184 3.593 20.613 1.00 89.62 359 VAL A O 1
ATOM 2708 N N . THR A 1 360 ? -7.885 4.010 19.226 1.00 93.69 360 THR A N 1
ATOM 2709 C CA . THR A 1 360 ? -8.838 4.365 20.294 1.00 93.69 360 THR A CA 1
ATOM 2710 C C . THR A 1 360 ? -9.046 3.213 21.285 1.00 93.69 360 THR A C 1
ATOM 2712 O O . THR A 1 360 ? -9.163 3.431 22.494 1.00 93.69 360 THR A O 1
ATOM 2715 N N . ALA A 1 361 ? -9.064 1.972 20.789 1.00 90.06 361 ALA A N 1
ATOM 2716 C CA . ALA A 1 361 ? -9.160 0.783 21.625 1.00 90.06 361 ALA A CA 1
ATOM 2717 C C . ALA A 1 361 ? -7.881 0.553 22.445 1.00 90.06 361 ALA A C 1
ATOM 2719 O O . ALA A 1 361 ? -7.982 0.176 23.613 1.00 90.06 361 ALA A O 1
ATOM 2720 N N . ALA A 1 362 ? -6.701 0.804 21.864 1.00 85.38 362 ALA A N 1
ATOM 2721 C CA . ALA A 1 362 ? -5.415 0.740 22.562 1.00 85.38 362 ALA A CA 1
ATOM 2722 C C . ALA A 1 362 ? -5.320 1.785 23.689 1.00 85.38 362 ALA A C 1
ATOM 2724 O O . ALA A 1 362 ? -4.808 1.486 24.763 1.00 85.38 362 ALA A O 1
ATOM 2725 N N . MET A 1 363 ? -5.920 2.963 23.497 1.00 92.31 363 MET A N 1
ATOM 2726 C CA . MET A 1 363 ? -6.073 3.996 24.533 1.00 92.31 363 MET A CA 1
ATOM 2727 C C . MET A 1 363 ? -7.115 3.649 25.617 1.00 92.31 363 MET A C 1
ATOM 2729 O O . MET A 1 363 ? -7.327 4.429 26.543 1.00 92.31 363 MET A O 1
ATOM 2733 N N . GLY A 1 364 ? -7.806 2.507 25.512 1.00 91.50 364 GLY A N 1
ATOM 2734 C CA . GLY A 1 364 ? -8.786 2.040 26.498 1.00 91.50 364 GLY A CA 1
ATOM 2735 C C . GLY A 1 364 ? -10.215 2.567 26.311 1.00 91.50 364 GLY A C 1
ATOM 2736 O O . GLY A 1 364 ? -11.106 2.176 27.065 1.00 91.50 364 GLY A O 1
ATOM 2737 N N . ASN A 1 365 ? -10.492 3.390 25.293 1.00 95.94 365 ASN A N 1
ATOM 2738 C CA . ASN A 1 365 ? -11.839 3.907 25.029 1.00 95.94 365 ASN A CA 1
ATOM 2739 C C . ASN A 1 365 ? -12.622 2.990 24.072 1.00 95.94 365 ASN A C 1
ATOM 2741 O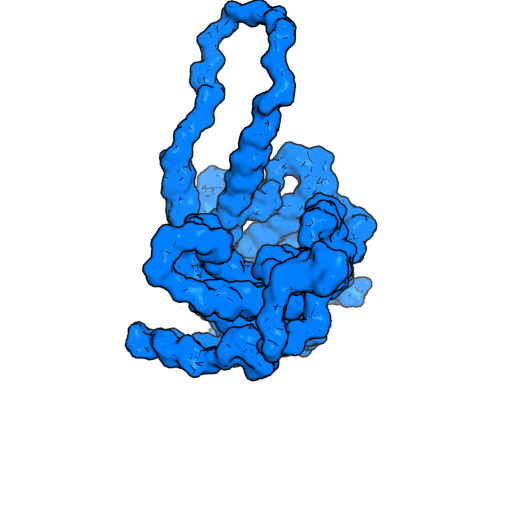 O . ASN A 1 365 ? -12.875 3.305 22.908 1.00 95.94 365 ASN A O 1
ATOM 2745 N N . LEU A 1 366 ? -13.033 1.824 24.576 1.00 93.62 366 LEU A N 1
ATOM 2746 C CA . LEU A 1 366 ? -13.705 0.797 23.768 1.00 93.62 366 LEU A CA 1
ATOM 2747 C C . LEU A 1 366 ? -15.043 1.258 23.167 1.00 93.62 366 LEU A C 1
ATOM 2749 O O . LEU A 1 366 ? -15.420 0.798 22.089 1.00 93.62 366 LEU A O 1
ATOM 2753 N N . THR A 1 367 ? -15.759 2.170 23.829 1.00 95.56 367 THR A N 1
ATOM 2754 C CA . THR A 1 367 ? -17.036 2.699 23.326 1.00 95.56 367 THR A CA 1
ATOM 2755 C C . THR A 1 367 ? -16.827 3.527 22.063 1.00 95.56 367 THR A C 1
ATOM 2757 O O . THR A 1 367 ? -17.507 3.293 21.065 1.00 95.56 367 THR A O 1
ATOM 2760 N N . ALA A 1 368 ? -15.870 4.461 22.081 1.00 96.06 368 ALA A N 1
ATOM 2761 C CA . ALA A 1 368 ? -15.548 5.269 20.908 1.00 96.06 368 ALA A CA 1
ATOM 2762 C C . ALA A 1 368 ? -14.938 4.414 19.786 1.00 96.06 368 ALA A C 1
ATOM 2764 O O . ALA A 1 368 ? -15.349 4.544 18.633 1.00 96.06 368 ALA A O 1
ATOM 2765 N N . ALA A 1 369 ? -14.049 3.475 20.129 1.00 93.31 369 ALA A N 1
ATOM 2766 C CA . ALA A 1 369 ? -13.483 2.528 19.169 1.00 93.31 369 ALA A CA 1
ATOM 2767 C C . ALA A 1 369 ? -14.579 1.738 18.439 1.00 93.31 369 ALA A C 1
ATOM 2769 O O . ALA A 1 369 ? -14.630 1.712 17.213 1.00 93.31 369 ALA A O 1
ATOM 2770 N N . LYS A 1 370 ? -15.547 1.190 19.182 1.00 94.94 370 LYS A N 1
ATOM 2771 C CA . LYS A 1 370 ? -16.686 0.475 18.599 1.00 94.94 370 LYS A CA 1
ATOM 2772 C C . LYS A 1 370 ? -17.481 1.343 17.616 1.00 94.94 370 LYS A C 1
ATOM 2774 O O . LYS A 1 370 ? -17.859 0.845 16.560 1.00 94.94 370 LYS A O 1
ATOM 2779 N N . GLN A 1 371 ? -17.737 2.613 17.935 1.00 96.75 371 GLN A N 1
ATOM 2780 C CA . GLN A 1 371 ? -18.456 3.515 17.024 1.00 96.75 371 GLN A CA 1
ATOM 2781 C C . GLN A 1 371 ? -17.669 3.777 15.734 1.00 96.75 371 GLN A C 1
ATOM 2783 O O . GLN A 1 371 ? -18.244 3.753 14.644 1.00 96.75 371 GLN A O 1
ATOM 2788 N N . LEU A 1 372 ? -16.351 3.959 15.840 1.00 94.62 372 LEU A N 1
ATOM 2789 C CA . LEU A 1 372 ? -15.471 4.107 14.680 1.00 94.62 372 LEU A CA 1
ATOM 2790 C C . LEU A 1 372 ? -15.455 2.841 13.816 1.00 94.62 372 LEU A C 1
ATOM 2792 O O . LEU A 1 372 ? -15.590 2.947 12.600 1.00 94.62 372 LEU A O 1
ATOM 2796 N N . ALA A 1 373 ? -15.386 1.655 14.424 1.00 92.69 373 ALA A N 1
ATOM 2797 C CA . ALA A 1 373 ? -15.426 0.385 13.703 1.00 92.69 373 ALA A CA 1
ATOM 2798 C C . ALA A 1 373 ? -16.765 0.146 12.981 1.00 92.69 373 ALA A C 1
ATOM 2800 O O . ALA A 1 373 ? -16.775 -0.286 11.830 1.00 92.69 373 ALA A O 1
ATOM 2801 N N . ILE A 1 374 ? -17.900 0.479 13.612 1.00 95.19 374 ILE A N 1
ATOM 2802 C CA . ILE A 1 374 ? -19.224 0.425 12.961 1.00 95.19 374 ILE A CA 1
ATOM 2803 C C . ILE A 1 374 ? -19.262 1.371 11.755 1.00 95.19 374 ILE A C 1
ATOM 2805 O O . ILE A 1 374 ? -19.733 0.995 10.683 1.00 95.19 374 ILE A O 1
ATOM 2809 N N . SER A 1 375 ? -18.743 2.590 11.918 1.00 96.38 375 SER A N 1
ATOM 2810 C CA . SER A 1 375 ? -18.671 3.580 10.842 1.00 96.38 375 SER A CA 1
ATOM 2811 C C . SER A 1 375 ? -17.764 3.130 9.691 1.00 96.38 375 SER A C 1
ATOM 2813 O O . SER A 1 375 ? -18.113 3.327 8.528 1.00 96.38 375 SER A O 1
ATOM 2815 N N . ALA A 1 376 ? -16.629 2.493 9.993 1.00 93.56 376 ALA A N 1
ATOM 2816 C CA . ALA A 1 376 ? -15.732 1.917 8.994 1.00 93.56 376 ALA A CA 1
ATOM 2817 C C . ALA A 1 376 ? -16.432 0.806 8.194 1.00 93.56 376 ALA A C 1
ATOM 2819 O O . ALA A 1 376 ? -16.471 0.862 6.966 1.00 93.56 376 ALA A O 1
ATOM 2820 N N . GLN A 1 377 ? -17.084 -0.134 8.890 1.00 93.25 377 GLN A N 1
ATOM 2821 C CA . GLN A 1 377 ? -17.832 -1.228 8.267 1.00 93.25 377 GLN A CA 1
ATOM 2822 C C . GLN A 1 377 ? -18.930 -0.696 7.337 1.00 93.25 377 GLN A C 1
ATOM 2824 O O . GLN A 1 377 ? -19.045 -1.137 6.197 1.00 93.25 377 GLN A O 1
ATOM 2829 N N . ALA A 1 378 ? -19.695 0.302 7.790 1.00 94.94 378 ALA A N 1
ATOM 2830 C CA . ALA A 1 378 ? -20.746 0.918 6.987 1.00 94.94 378 ALA A CA 1
ATOM 2831 C C . ALA A 1 378 ? -20.204 1.584 5.708 1.00 94.94 378 ALA A C 1
ATOM 2833 O O . ALA A 1 378 ? -20.845 1.508 4.659 1.00 94.94 378 ALA A O 1
ATOM 2834 N N . MET A 1 379 ? -19.027 2.221 5.770 1.00 93.81 379 MET A N 1
ATOM 2835 C CA . MET A 1 379 ? -18.382 2.807 4.587 1.00 93.81 379 MET A CA 1
ATOM 2836 C C . MET A 1 379 ? -17.881 1.742 3.615 1.00 93.81 379 MET A C 1
ATOM 2838 O O . MET A 1 379 ? -18.019 1.909 2.403 1.00 93.81 379 MET A O 1
ATOM 2842 N N . GLU A 1 380 ? -17.343 0.637 4.125 1.00 89.88 380 GLU A N 1
ATOM 2843 C CA . GLU A 1 380 ? -16.920 -0.482 3.290 1.00 89.88 380 GLU A CA 1
ATOM 2844 C C . GLU A 1 380 ? -18.114 -1.135 2.580 1.00 89.88 380 GLU A C 1
ATOM 2846 O O . GLU A 1 380 ? -18.093 -1.299 1.359 1.00 89.88 380 GLU A O 1
ATOM 2851 N N . ASP A 1 381 ? -19.200 -1.407 3.309 1.00 90.31 381 ASP A N 1
ATOM 2852 C CA . ASP A 1 381 ? -20.445 -1.938 2.744 1.00 90.31 381 ASP A CA 1
ATOM 2853 C C . ASP A 1 381 ? -21.032 -0.981 1.689 1.00 90.31 381 ASP A C 1
ATOM 2855 O O . ASP A 1 381 ? -21.447 -1.408 0.607 1.00 90.31 381 ASP A O 1
ATOM 2859 N N . ALA A 1 382 ? -20.996 0.332 1.940 1.00 89.19 382 ALA A N 1
ATOM 2860 C CA . ALA A 1 382 ? -21.398 1.334 0.957 1.00 89.19 382 ALA A CA 1
ATOM 2861 C C . ALA A 1 382 ? -20.490 1.333 -0.286 1.00 89.19 382 ALA A C 1
ATOM 2863 O O . ALA A 1 382 ? -20.988 1.490 -1.404 1.00 89.19 382 ALA A O 1
ATOM 2864 N N . ALA A 1 383 ? -19.176 1.150 -0.130 1.00 88.62 383 ALA A N 1
ATOM 2865 C CA . ALA A 1 383 ? -18.250 1.045 -1.256 1.00 88.62 383 ALA A CA 1
ATOM 2866 C C . ALA A 1 383 ? -18.566 -0.181 -2.128 1.00 88.62 383 ALA A C 1
ATOM 2868 O O . ALA A 1 383 ? -18.555 -0.076 -3.355 1.00 88.62 383 ALA A O 1
ATOM 2869 N N . TYR A 1 384 ? -18.911 -1.317 -1.514 1.00 85.50 384 TYR A N 1
ATOM 2870 C CA . TYR A 1 384 ? -19.329 -2.518 -2.240 1.00 85.50 384 TYR A CA 1
ATOM 2871 C C . TYR A 1 384 ? -20.639 -2.311 -3.004 1.00 85.50 384 TYR A C 1
ATOM 2873 O O . TYR A 1 384 ? -20.711 -2.640 -4.188 1.00 85.50 384 TYR A O 1
ATOM 2881 N N . LEU A 1 385 ? -21.654 -1.717 -2.370 1.00 86.44 385 LEU A N 1
ATOM 2882 C CA . LEU A 1 385 ? -22.953 -1.474 -3.006 1.00 86.44 385 LEU A CA 1
ATOM 2883 C C . LEU A 1 385 ? -22.859 -0.501 -4.192 1.00 86.44 385 LEU A C 1
ATOM 2885 O O . LEU A 1 385 ? -23.550 -0.677 -5.193 1.00 86.44 385 LEU A O 1
ATOM 2889 N N . ASN A 1 386 ? -21.990 0.511 -4.106 1.00 84.25 386 ASN A N 1
ATOM 2890 C CA . ASN A 1 386 ? -21.813 1.502 -5.172 1.00 84.25 386 ASN A CA 1
ATOM 2891 C C . ASN A 1 386 ? -20.865 1.033 -6.299 1.00 84.25 386 ASN A C 1
ATOM 2893 O O . ASN A 1 386 ? -20.886 1.619 -7.382 1.00 84.25 386 ASN A O 1
ATOM 2897 N N . GLY A 1 387 ? -20.040 0.000 -6.071 1.00 76.81 387 GLY A N 1
ATOM 2898 C CA . GLY A 1 387 ? -18.988 -0.440 -7.001 1.00 76.81 387 GLY A CA 1
ATOM 2899 C C . GLY A 1 387 ? -19.488 -1.045 -8.317 1.00 76.81 387 GLY A C 1
ATOM 2900 O O . GLY A 1 387 ? -18.737 -1.090 -9.294 1.00 76.81 387 GLY A O 1
ATOM 2901 N N . GLY A 1 388 ? -20.756 -1.466 -8.367 1.00 70.94 388 GLY A N 1
ATOM 2902 C CA . GLY A 1 388 ? -21.383 -2.084 -9.536 1.00 70.94 388 GLY A CA 1
ATOM 2903 C C . GLY A 1 388 ? -20.698 -3.379 -10.007 1.00 70.94 388 GLY A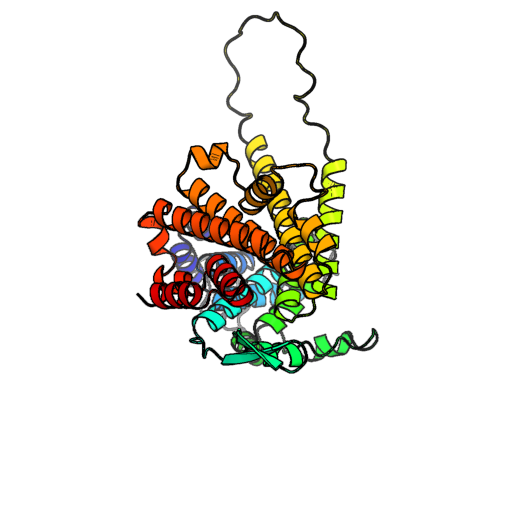 C 1
ATOM 2904 O O . GLY A 1 388 ? -19.636 -3.777 -9.531 1.00 70.94 388 GLY A O 1
ATOM 2905 N N . ALA A 1 389 ? -21.291 -4.041 -11.007 1.00 61.47 389 ALA A N 1
ATOM 2906 C CA . ALA A 1 389 ? -20.741 -5.270 -11.595 1.00 61.47 389 ALA A CA 1
ATOM 2907 C C . ALA A 1 389 ? -19.347 -5.082 -12.237 1.00 61.47 389 ALA A C 1
ATOM 2909 O O . ALA A 1 389 ? -18.618 -6.051 -12.427 1.00 61.47 389 ALA A O 1
ATOM 2910 N N . GLY A 1 390 ? -18.954 -3.840 -12.546 1.00 60.62 390 GLY A N 1
ATOM 2911 C CA . GLY A 1 390 ? -17.666 -3.524 -13.168 1.00 60.62 390 GLY A CA 1
ATOM 2912 C C . GLY A 1 390 ? -16.451 -3.737 -12.258 1.00 60.62 390 GLY A C 1
ATOM 2913 O O . GLY A 1 390 ? -15.399 -4.126 -12.752 1.00 60.62 390 GLY A O 1
ATOM 2914 N N . MET A 1 391 ? -16.584 -3.540 -10.939 1.00 57.19 391 MET A N 1
ATOM 2915 C CA . MET A 1 391 ? -15.494 -3.800 -9.978 1.00 57.19 391 MET A CA 1
ATOM 2916 C C . MET A 1 391 ? -15.355 -5.289 -9.635 1.00 57.19 391 MET A C 1
ATOM 2918 O O . MET A 1 391 ? -14.247 -5.758 -9.383 1.00 57.19 391 MET A O 1
ATOM 2922 N N . ALA A 1 392 ? -16.451 -6.052 -9.698 1.00 52.62 392 ALA A N 1
ATOM 2923 C CA . ALA A 1 392 ? -16.436 -7.499 -9.462 1.00 52.62 392 ALA A CA 1
ATOM 2924 C C . ALA A 1 392 ? -15.598 -8.273 -10.500 1.00 52.62 392 ALA A C 1
ATOM 2926 O O . ALA A 1 392 ? -15.183 -9.398 -10.241 1.00 52.62 392 ALA A O 1
ATOM 2927 N N . ALA A 1 393 ? -15.318 -7.672 -11.664 1.00 53.16 393 ALA A N 1
ATOM 2928 C CA . ALA A 1 393 ? -14.485 -8.277 -12.701 1.00 53.16 393 ALA A CA 1
ATOM 2929 C C . ALA A 1 393 ? -12.984 -8.311 -12.352 1.00 53.16 393 ALA A C 1
ATOM 2931 O O . ALA A 1 393 ? -12.251 -9.086 -12.961 1.00 53.16 393 ALA A O 1
ATOM 2932 N N . PHE A 1 394 ? -12.520 -7.486 -11.405 1.00 52.25 394 PHE A N 1
ATOM 2933 C CA . PHE A 1 394 ? -11.094 -7.384 -11.063 1.00 52.25 394 PHE A CA 1
ATOM 2934 C C . PHE A 1 394 ? -10.725 -7.982 -9.701 1.00 52.25 394 PHE A C 1
ATOM 2936 O O . PHE A 1 394 ? -9.557 -8.312 -9.495 1.00 52.25 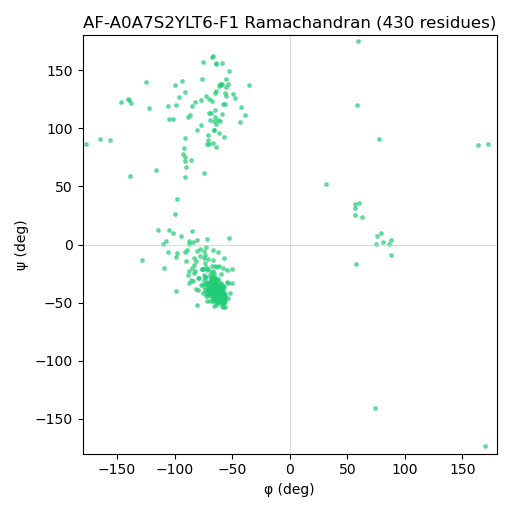394 PHE A O 1
ATOM 2943 N N . GLU A 1 395 ? -11.683 -8.153 -8.784 1.00 56.53 395 GLU A N 1
ATOM 2944 C CA . GLU A 1 395 ? -11.426 -8.703 -7.447 1.00 56.53 395 GLU A CA 1
ATOM 2945 C C . GLU A 1 395 ? -12.566 -9.646 -7.014 1.00 56.53 395 GLU A C 1
ATOM 2947 O O . GLU A 1 395 ? -13.728 -9.231 -7.015 1.00 56.53 395 GLU A O 1
ATOM 2952 N N . PRO A 1 396 ? -12.277 -10.912 -6.641 1.00 52.72 396 PRO A N 1
ATOM 2953 C CA . PRO A 1 396 ? -13.298 -11.847 -6.174 1.00 52.72 396 PRO A CA 1
ATOM 2954 C C . PRO A 1 396 ? -13.916 -11.350 -4.858 1.00 52.72 396 PRO A C 1
ATOM 2956 O O . PRO A 1 396 ? -13.287 -11.358 -3.800 1.00 52.72 396 PRO A O 1
ATOM 2959 N N . THR A 1 397 ? -15.174 -10.916 -4.932 1.00 57.19 397 THR A N 1
ATOM 2960 C CA . THR A 1 397 ? -15.892 -10.181 -3.877 1.00 57.19 397 THR A CA 1
ATOM 2961 C C . THR A 1 397 ? -16.148 -10.975 -2.596 1.00 57.19 397 THR A C 1
ATOM 2963 O O . THR A 1 397 ? -16.306 -10.376 -1.535 1.00 57.19 397 THR A O 1
ATOM 2966 N N . SER A 1 398 ? -16.190 -12.309 -2.653 1.00 58.69 398 SER A N 1
ATOM 2967 C CA . SER A 1 398 ? -16.452 -13.140 -1.469 1.00 58.69 398 SER A CA 1
ATOM 2968 C C . SER A 1 398 ? -15.250 -13.219 -0.526 1.00 58.69 398 SER A C 1
ATOM 2970 O O . SER A 1 398 ? -15.419 -13.173 0.688 1.00 58.69 398 SER A O 1
ATOM 2972 N N . PHE A 1 399 ? -14.031 -13.265 -1.066 1.00 57.84 399 PHE A N 1
ATOM 2973 C CA . PHE A 1 399 ? -12.821 -13.469 -0.266 1.00 57.84 399 PHE A CA 1
ATOM 2974 C C . PHE A 1 399 ? -12.448 -12.239 0.574 1.00 57.84 399 PHE A C 1
ATOM 2976 O O . PHE A 1 399 ? -11.957 -12.360 1.695 1.00 57.84 399 PHE A O 1
ATOM 2983 N N . TYR A 1 400 ? -12.724 -11.038 0.060 1.00 64.25 400 TYR A N 1
ATOM 2984 C CA . TYR A 1 400 ? -12.423 -9.796 0.774 1.00 64.25 400 TYR A CA 1
ATOM 2985 C C . TYR A 1 400 ? -13.374 -9.530 1.942 1.00 64.25 400 TYR A C 1
ATOM 2987 O O . TYR A 1 400 ? -12.965 -8.934 2.935 1.00 64.25 400 TYR A O 1
ATOM 2995 N N . ARG A 1 401 ? -14.616 -10.026 1.889 1.00 67.44 401 ARG A N 1
ATOM 2996 C CA . ARG A 1 401 ? -15.600 -9.782 2.954 1.00 67.44 401 ARG A CA 1
ATOM 2997 C C . ARG A 1 401 ? -15.252 -10.487 4.269 1.00 67.44 401 ARG A C 1
ATOM 2999 O O . ARG A 1 401 ? -15.579 -9.981 5.345 1.00 67.44 401 ARG A O 1
ATOM 3006 N N . GLU A 1 402 ? -14.582 -11.636 4.198 1.00 67.12 402 GLU A N 1
ATOM 3007 C CA . GLU A 1 402 ? -14.047 -12.345 5.370 1.00 67.12 402 GLU A CA 1
ATOM 3008 C C . GLU A 1 402 ? -12.797 -11.657 5.946 1.00 67.12 402 GLU A C 1
ATOM 3010 O O . GLU A 1 402 ? -12.521 -11.761 7.141 1.00 67.12 402 GLU A O 1
ATOM 3015 N N . ARG A 1 403 ? -12.055 -10.922 5.108 1.00 72.75 403 ARG A N 1
ATOM 3016 C CA . ARG A 1 403 ? -10.790 -10.256 5.458 1.00 72.75 403 ARG A CA 1
ATOM 3017 C C . ARG A 1 403 ? -10.914 -8.740 5.642 1.00 72.75 403 ARG A C 1
ATOM 3019 O O . ARG A 1 403 ? -9.895 -8.063 5.719 1.00 72.75 403 ARG A O 1
ATOM 3026 N N . SER A 1 404 ? -12.134 -8.214 5.731 1.00 83.81 404 SER A N 1
ATOM 3027 C CA . SER A 1 404 ? -12.365 -6.784 5.949 1.00 83.81 404 SER A CA 1
ATOM 3028 C C . SER A 1 404 ? -11.682 -6.323 7.252 1.00 83.81 404 SER A C 1
ATOM 3030 O O . SER A 1 404 ? -12.017 -6.837 8.329 1.00 83.81 404 SER A O 1
ATOM 3032 N N . PRO A 1 405 ? -10.749 -5.352 7.195 1.00 84.12 405 PRO A N 1
ATOM 3033 C CA . PRO A 1 405 ? -10.095 -4.827 8.391 1.00 84.12 405 PRO A CA 1
ATOM 3034 C C . PRO A 1 405 ? -11.098 -4.117 9.310 1.00 84.12 405 PRO A C 1
ATOM 3036 O O . PRO A 1 405 ? -11.032 -4.276 10.529 1.00 84.12 405 PRO A O 1
ATOM 3039 N N . ALA A 1 406 ? -12.090 -3.422 8.741 1.00 86.56 406 ALA A N 1
ATOM 3040 C CA . ALA A 1 406 ? -13.150 -2.764 9.500 1.00 86.56 406 ALA A CA 1
ATOM 3041 C C . ALA A 1 406 ? -13.997 -3.772 10.292 1.00 86.56 406 ALA A C 1
ATOM 3043 O O . ALA A 1 406 ? -14.285 -3.567 11.477 1.00 86.56 406 ALA A O 1
ATOM 3044 N N . ARG A 1 407 ? -14.331 -4.908 9.670 1.00 89.75 407 ARG A N 1
ATOM 3045 C CA . ARG A 1 407 ? -15.043 -6.005 10.328 1.00 89.75 407 ARG A CA 1
ATOM 3046 C C . ARG A 1 407 ? -14.222 -6.609 11.458 1.00 89.75 407 ARG A C 1
ATOM 3048 O O . ARG A 1 407 ? -14.756 -6.844 12.540 1.00 89.75 407 ARG A O 1
ATOM 3055 N N . GLN A 1 408 ? -12.934 -6.858 11.224 1.00 88.06 408 GLN A N 1
ATOM 3056 C CA . GLN A 1 408 ? -12.029 -7.399 12.240 1.00 88.06 408 GLN A CA 1
ATOM 3057 C C . GLN A 1 408 ? -11.890 -6.447 13.433 1.00 88.06 408 GLN A C 1
ATOM 3059 O O . GLN A 1 408 ? -11.996 -6.889 14.579 1.00 88.06 408 GLN A O 1
ATOM 3064 N N . ALA A 1 409 ? -11.753 -5.142 13.181 1.00 85.69 409 ALA A N 1
ATOM 3065 C CA . ALA A 1 409 ? -11.736 -4.120 14.223 1.00 85.69 409 ALA A CA 1
ATOM 3066 C C . ALA A 1 409 ? -13.042 -4.115 15.038 1.00 85.69 409 ALA A C 1
ATOM 3068 O O . ALA A 1 409 ? -13.008 -4.040 16.271 1.00 85.69 409 ALA A O 1
ATOM 3069 N N . LEU A 1 410 ? -14.197 -4.262 14.377 1.00 90.69 410 LEU A N 1
ATOM 3070 C CA . LEU A 1 410 ? -15.498 -4.331 15.045 1.00 90.69 410 LEU A CA 1
ATOM 3071 C C . LEU A 1 410 ? -15.640 -5.594 15.898 1.00 90.69 410 LEU A C 1
ATOM 3073 O O . LEU A 1 410 ? -16.054 -5.506 17.055 1.00 90.69 410 LEU A O 1
ATOM 3077 N N . ILE A 1 411 ? -15.265 -6.757 15.360 1.00 90.06 411 ILE A N 1
ATOM 3078 C CA . ILE A 1 411 ? -15.262 -8.030 16.091 1.00 90.06 411 ILE A CA 1
ATOM 3079 C C . ILE A 1 411 ? -14.371 -7.915 17.330 1.00 90.06 411 ILE A C 1
ATOM 3081 O O . ILE A 1 411 ? -14.813 -8.253 18.427 1.00 90.06 411 ILE A O 1
ATOM 3085 N N . TYR A 1 412 ? -13.161 -7.370 17.188 1.00 87.94 412 TYR A N 1
ATOM 3086 C CA . TYR A 1 412 ? -12.253 -7.142 18.310 1.00 87.94 412 TYR A CA 1
ATOM 3087 C C . TYR A 1 412 ? -12.888 -6.258 19.396 1.00 87.94 412 TYR A C 1
ATOM 3089 O O . TYR A 1 412 ? -12.891 -6.628 20.573 1.00 87.94 412 TYR A O 1
ATOM 3097 N N . CYS A 1 413 ? -13.499 -5.131 19.016 1.00 87.88 413 CYS A N 1
ATOM 3098 C CA . CYS A 1 413 ? -14.180 -4.246 19.964 1.00 87.88 413 CYS A CA 1
ATOM 3099 C C . CYS A 1 413 ? -15.363 -4.942 20.661 1.00 87.88 413 CYS A C 1
ATOM 3101 O O . CYS A 1 413 ? -15.552 -4.800 21.871 1.00 87.88 413 CYS A O 1
ATOM 3103 N N . LEU A 1 414 ? -16.162 -5.723 19.929 1.00 90.75 414 LEU A N 1
ATOM 3104 C CA . LEU A 1 414 ? -17.287 -6.474 20.494 1.00 90.75 414 LEU A CA 1
ATOM 3105 C C . LEU A 1 414 ? -16.818 -7.526 21.500 1.00 90.75 414 LEU A C 1
ATOM 3107 O O . LEU A 1 414 ? -17.376 -7.601 22.593 1.00 90.75 414 LEU A O 1
ATOM 3111 N N . LEU A 1 415 ? -15.756 -8.269 21.183 1.00 90.56 415 LEU A N 1
ATOM 3112 C CA . LEU A 1 415 ? -15.160 -9.237 22.102 1.00 90.56 415 LEU A CA 1
ATOM 3113 C C . LEU A 1 415 ? -14.620 -8.558 23.366 1.00 90.56 415 LEU A C 1
ATOM 3115 O O . LEU A 1 415 ? -14.921 -9.005 24.470 1.00 90.56 415 LEU A O 1
ATOM 3119 N N . ARG A 1 416 ? -13.899 -7.436 23.230 1.00 86.25 416 ARG A N 1
ATOM 3120 C CA . ARG A 1 416 ? -13.350 -6.675 24.370 1.00 86.25 416 ARG A CA 1
ATOM 3121 C C . ARG A 1 416 ? -14.424 -6.050 25.263 1.00 86.25 416 ARG A C 1
ATOM 3123 O O . ARG A 1 416 ? -14.179 -5.855 26.447 1.00 86.25 416 ARG A O 1
ATOM 3130 N N . THR A 1 417 ? -15.601 -5.752 24.717 1.00 89.94 417 THR A N 1
ATOM 3131 C CA . THR A 1 417 ? -16.759 -5.246 25.481 1.00 89.94 417 THR A CA 1
ATOM 3132 C C . THR A 1 417 ? -17.650 -6.354 26.061 1.00 89.94 417 THR A C 1
ATOM 3134 O O . THR A 1 417 ? -18.652 -6.043 26.699 1.00 89.94 417 THR A O 1
ATOM 3137 N N . GLY A 1 418 ? -17.317 -7.635 25.846 1.00 91.75 418 GLY A N 1
ATOM 3138 C CA . GLY A 1 418 ? -18.098 -8.786 26.321 1.00 91.75 418 GLY A CA 1
ATOM 3139 C C . GLY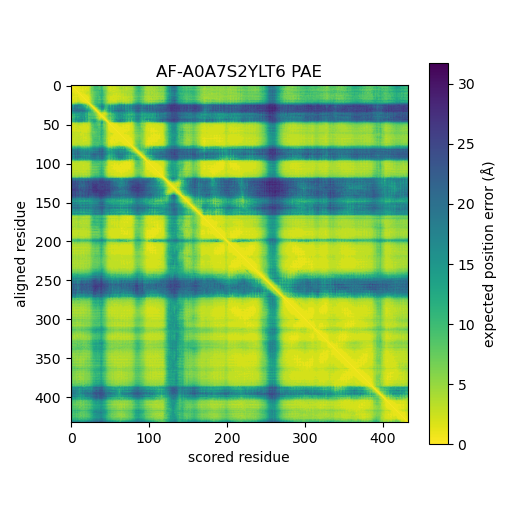 A 1 418 ? -19.333 -9.124 25.474 1.00 91.75 418 GLY A C 1
ATOM 3140 O O . GLY A 1 418 ? -20.152 -9.952 25.868 1.00 91.75 418 GLY A O 1
ATOM 3141 N N . ASN A 1 419 ? -19.496 -8.515 24.295 1.00 93.44 419 ASN A N 1
ATOM 3142 C CA . ASN A 1 419 ? -20.623 -8.774 23.396 1.00 93.44 419 ASN A CA 1
ATOM 3143 C C . ASN A 1 419 ? -20.302 -9.906 22.401 1.00 93.44 419 ASN A C 1
ATOM 3145 O O . ASN A 1 419 ? -20.177 -9.700 21.190 1.00 93.44 419 ASN A O 1
ATOM 3149 N N . HIS A 1 420 ? -20.140 -11.118 22.934 1.00 93.56 420 HIS A N 1
ATOM 3150 C CA . HIS A 1 420 ? -19.727 -12.296 22.164 1.00 93.56 420 HIS A CA 1
ATOM 3151 C C . HIS A 1 420 ? -20.759 -12.735 21.117 1.00 93.56 420 HIS A C 1
ATOM 3153 O O . HIS A 1 420 ? -20.377 -13.196 20.046 1.00 93.56 420 HIS A O 1
ATOM 3159 N N . THR A 1 421 ? -22.056 -12.562 21.387 1.00 94.44 421 THR A N 1
ATOM 3160 C CA . THR A 1 421 ? -23.134 -12.955 20.463 1.00 94.44 421 THR A CA 1
ATOM 3161 C C . THR A 1 421 ? -23.122 -12.115 19.188 1.00 94.44 421 THR A C 1
ATOM 3163 O O . THR A 1 421 ? -23.216 -12.665 18.092 1.00 94.44 421 THR A O 1
ATOM 3166 N N . ALA A 1 422 ? -22.931 -10.797 19.305 1.00 91.88 422 ALA A N 1
ATOM 3167 C CA . ALA A 1 422 ? -22.792 -9.923 18.144 1.00 91.88 422 ALA A CA 1
ATOM 3168 C C . ALA A 1 422 ? -21.502 -10.212 17.359 1.00 91.88 422 ALA A C 1
ATOM 3170 O O . ALA A 1 422 ? -21.525 -10.223 16.130 1.00 91.88 422 ALA A O 1
ATOM 3171 N N . ALA A 1 423 ? -20.390 -10.484 18.054 1.00 91.56 423 ALA A N 1
ATOM 3172 C CA . ALA A 1 423 ? -19.131 -10.862 17.409 1.00 91.56 423 ALA A CA 1
ATOM 3173 C C . ALA A 1 423 ? -19.271 -12.172 16.612 1.00 91.56 423 ALA A C 1
ATOM 3175 O O . ALA A 1 423 ? -18.822 -12.251 15.471 1.00 91.56 423 ALA A O 1
ATOM 3176 N N . LEU A 1 424 ? -19.942 -13.175 17.185 1.00 90.31 424 LEU A N 1
ATOM 3177 C CA . LEU A 1 424 ? -20.195 -14.460 16.537 1.00 90.31 424 LEU A CA 1
ATOM 3178 C C . LEU A 1 424 ? -21.132 -14.311 15.331 1.00 90.31 424 LEU A C 1
ATOM 3180 O O . LEU A 1 424 ? -20.819 -14.822 14.261 1.00 90.31 424 LEU A O 1
ATOM 3184 N N . SER A 1 425 ? -22.208 -13.526 15.446 1.00 91.50 425 SER A N 1
ATOM 3185 C CA . SER A 1 425 ? -23.095 -13.223 14.311 1.00 91.50 425 SER A CA 1
ATOM 3186 C C . SER A 1 425 ? -22.356 -12.520 13.162 1.00 91.50 425 SER A C 1
ATOM 3188 O O . SER A 1 425 ? -22.574 -12.820 11.982 1.00 91.50 425 SER A O 1
ATOM 3190 N N . LEU A 1 426 ? -21.421 -11.618 13.485 1.00 88.12 426 LEU A N 1
ATOM 3191 C CA . LEU A 1 426 ? -20.543 -11.009 12.487 1.00 88.12 426 LEU A CA 1
ATOM 3192 C C . LEU A 1 426 ? -19.561 -12.002 11.868 1.00 88.12 426 LEU A C 1
ATOM 3194 O O . LEU A 1 426 ? -19.221 -11.821 10.710 1.00 88.12 426 LEU A O 1
ATOM 3198 N N . LEU A 1 427 ? -19.098 -13.032 12.571 1.00 87.06 427 LEU A N 1
ATOM 3199 C CA . LEU A 1 427 ? -18.260 -14.076 11.970 1.00 87.06 427 LEU A CA 1
ATOM 3200 C C . LEU A 1 427 ? -19.078 -14.996 11.051 1.00 87.06 427 LEU A C 1
ATOM 3202 O O . LEU A 1 427 ? -18.645 -15.315 9.947 1.00 87.06 427 LEU A O 1
ATOM 3206 N N . GLU A 1 428 ? -20.286 -15.381 11.463 1.00 87.62 428 GLU A N 1
ATOM 3207 C CA . GLU A 1 428 ? -21.159 -16.274 10.690 1.00 87.62 428 GLU A CA 1
ATOM 3208 C C . GLU A 1 428 ? -21.648 -15.641 9.386 1.00 87.62 428 GLU A C 1
ATOM 3210 O O . GLU A 1 428 ? -21.636 -16.287 8.340 1.00 87.62 428 GLU A O 1
ATOM 3215 N N . SER A 1 429 ? -22.000 -14.354 9.419 1.00 85.81 429 SER A N 1
ATOM 3216 C CA . SER A 1 429 ? -22.395 -13.590 8.227 1.00 85.81 429 SER A CA 1
ATOM 3217 C C . SER A 1 429 ? -21.259 -13.376 7.218 1.00 85.81 429 SER A C 1
ATOM 3219 O O . SER A 1 429 ? -21.468 -12.738 6.191 1.00 85.81 429 SER A O 1
ATOM 3221 N N . ALA A 1 430 ? -20.026 -13.790 7.523 1.00 76.31 430 ALA A N 1
ATOM 3222 C CA . ALA A 1 430 ? -18.904 -13.737 6.583 1.00 76.31 430 ALA A CA 1
ATOM 3223 C C . ALA A 1 430 ? -18.863 -14.980 5.695 1.00 76.31 430 ALA A C 1
ATOM 3225 O O . ALA A 1 430 ? -18.436 -14.906 4.550 1.00 76.31 430 ALA A O 1
ATOM 3226 N N . ARG A 1 431 ? -19.328 -16.097 6.262 1.00 73.75 431 ARG A N 1
ATOM 3227 C CA . ARG A 1 431 ? -19.316 -17.425 5.661 1.00 73.75 431 ARG A CA 1
ATOM 3228 C C . ARG A 1 431 ? -20.505 -17.659 4.722 1.00 73.75 431 ARG A C 1
ATOM 3230 O O . ARG A 1 431 ? -20.433 -18.547 3.875 1.00 73.75 431 ARG A O 1
ATOM 3237 N N . GLN A 1 432 ? -21.599 -16.926 4.940 1.00 69.25 432 GLN A N 1
ATOM 3238 C CA . GLN A 1 432 ? -22.786 -16.887 4.078 1.00 69.25 432 GLN A CA 1
ATOM 3239 C C . GLN A 1 432 ? -22.575 -15.889 2.944 1.00 69.25 432 GLN A C 1
ATOM 3241 O O . GLN A 1 432 ? -22.899 -16.259 1.795 1.00 69.25 432 GLN A O 1
#

InterPro domains:
  IPR039740 CCR4-NOT transcription complex subunit 10 [PTHR12979] (1-431)